Protein AF-A0A2C6AI35-F1 (afdb_monomer)

Sequence (601 aa):
MKILFNCTLAVALAAGVNALSHHHHHHHGRRDAGPGAVECKSCAKKSATATGTATATQGAPAEKTVYVMENSVNQTINATVAEKCIREGNCRVVGTSTSSKTTALDKNRKKEKCRKLKEKKKWEAEKAKEKERKEKERKNKELKQKTEEEERKKKEKEAAEEEEKKKKQAAEAAEKEKQAAKDQNGGEAQPGGEPNVQIDVTVGLPTADSPPDQPANRPEEQPQPQPQPQPQPSTPAEAPPPPPEEASPQQPQEEPKVHHEEHGTYHEEHHTHQQEETTKSETDASGAVKTTTTTTTSSSSSSFDIEWHIENLGVGSTDMNREFPSGQIQCSDLKKLAEYGARELMWLPQRWSSLLRVVGDLNGAKVKVDGTCDQCEPGCVCSYACPPGYAETQWPEAQGSGGESVGGLSCGQDGLLYTTNPRFRTLCRPSASDVSIESELETGVSTCRTAYPGTEAMVIPACAPPRGSVPLWVPSNTDYLSPGSKGKTSAQYYVNNAGISPDQGCVWESQRADLKMITGDRSPLNIGGNFEPENGITFLALIPNPKATVPLNFDVRFKINGVMDEVCFYKDGKLSNDKGCTVSVPQGSKASFVYLPAGKS

pLDDT: mean 72.57, std 26.9, range [22.62, 98.75]

Mean predicted aligned error: 21.25 Å

Nearest PDB structures (foldseek):
  6wac-assembly1_A  TM=1.924E-01  e=4.771E+00  Saccharomyces cerevisiae

Secondary structure (DSSP, 8-state):
------EEEEEEE---------------------------------------------------EEEEETTSTT-EEPHHHHHHHHHTTSEEEEEE-------HHHHHHHHHHHHHHHHHHHHHHHHHHHHHHHHHHHHHHHHHHHHHHHHHHHHHHHHHHHHHHHHHHHHHHHHHHHHHHHHT---------------------------------------PPPPPPPPPPPPPPPPPPPPP-PPPPPPPP------------------------------------------------SSHHHHHHHHHHHS----TTPPP-TTSSBTT-HHHHGGGT-B--TTSTT-SSEEEEEES-TTSSEEEEEEE-SSS-TTEEEE-B--TTEEE----SSEESSS----SEEEPTTSBEE-S-TT-SSSEEE-SS-EEEEE--SS-EEEEE--TTTT----EEEEEPTT-EEE----BTTS---TT--PPP-EEEEEPPTT--HHHHSSSS-SSTTTTTTSGGG-SEEEEEEEETTTTEEEEEEEE-TT--S--SEEEEEEETTEEEEEEEEETTEESSTT-EEEEEETT--EEEEEEETT--

Structure (mmCIF, N/CA/C/O backbone):
data_AF-A0A2C6AI35-F1
#
_entry.id   AF-A0A2C6AI35-F1
#
loop_
_atom_site.group_PDB
_atom_site.id
_atom_site.type_symbol
_atom_site.label_atom_id
_atom_site.label_alt_id
_atom_site.label_comp_id
_atom_site.label_asym_id
_atom_site.label_entity_id
_atom_site.label_seq_id
_atom_site.pdbx_PDB_ins_code
_atom_site.Cartn_x
_atom_site.Cartn_y
_atom_site.Cartn_z
_atom_site.occupancy
_atom_site.B_iso_or_equiv
_atom_site.auth_seq_id
_atom_site.auth_comp_id
_atom_site.auth_asym_id
_atom_site.auth_atom_id
_atom_site.pdbx_PDB_model_num
ATOM 1 N N . MET A 1 1 ? 50.813 -2.841 -32.892 1.00 32.62 1 MET A N 1
ATOM 2 C CA . MET A 1 1 ? 49.874 -1.696 -32.816 1.00 32.62 1 MET A CA 1
ATOM 3 C C . MET A 1 1 ? 49.718 -1.306 -31.351 1.00 32.62 1 MET A C 1
ATOM 5 O O . MET A 1 1 ? 49.677 -2.212 -30.530 1.00 32.62 1 MET A O 1
ATOM 9 N N . LYS A 1 2 ? 49.681 -0.011 -31.007 1.00 30.81 2 LYS A N 1
ATOM 10 C CA . LYS A 1 2 ? 49.323 0.443 -29.649 1.00 30.81 2 LYS A CA 1
ATOM 11 C C . LYS A 1 2 ? 47.817 0.704 -29.622 1.00 30.81 2 LYS A C 1
ATOM 13 O O . LYS A 1 2 ? 47.339 1.461 -30.460 1.00 30.81 2 LYS A O 1
ATOM 18 N N . ILE A 1 3 ? 47.091 0.073 -28.703 1.00 32.88 3 ILE A N 1
ATOM 19 C CA . ILE A 1 3 ? 45.651 0.301 -28.532 1.00 32.88 3 ILE A CA 1
ATOM 20 C C . ILE A 1 3 ? 45.485 1.559 -27.676 1.00 32.88 3 ILE A C 1
ATOM 22 O O . ILE A 1 3 ? 45.848 1.558 -26.501 1.00 32.88 3 ILE A O 1
ATOM 26 N N . LEU A 1 4 ? 44.989 2.638 -28.282 1.00 34.34 4 LEU A N 1
ATOM 27 C CA . LEU A 1 4 ? 44.680 3.890 -27.592 1.00 34.34 4 LEU A CA 1
ATOM 28 C C . LEU A 1 4 ? 43.268 3.807 -27.004 1.00 34.34 4 LEU A C 1
ATOM 30 O O . LEU A 1 4 ? 42.282 3.890 -27.734 1.00 34.34 4 LEU A O 1
ATOM 34 N N . PHE A 1 5 ? 43.176 3.651 -25.684 1.00 39.53 5 PHE A N 1
ATOM 35 C CA . PHE A 1 5 ? 41.927 3.847 -24.951 1.00 39.53 5 PHE A CA 1
ATOM 36 C C . PHE A 1 5 ? 41.732 5.344 -24.696 1.00 39.53 5 PHE A C 1
ATOM 38 O O . PHE A 1 5 ? 42.444 5.933 -23.887 1.00 39.53 5 PHE A O 1
ATOM 45 N N . ASN A 1 6 ? 40.770 5.958 -25.386 1.00 38.56 6 ASN A N 1
ATOM 46 C CA . ASN A 1 6 ? 40.399 7.354 -25.165 1.00 38.56 6 ASN A CA 1
ATOM 47 C C . ASN A 1 6 ? 39.525 7.470 -23.908 1.00 38.56 6 ASN A C 1
ATOM 49 O O . ASN A 1 6 ? 38.319 7.240 -23.977 1.00 38.56 6 ASN A O 1
ATOM 53 N N . CYS A 1 7 ? 40.116 7.846 -22.772 1.00 44.06 7 CYS A N 1
ATOM 54 C CA . CYS A 1 7 ? 39.362 8.128 -21.549 1.00 44.06 7 CYS A CA 1
ATOM 55 C C . CYS A 1 7 ? 38.963 9.610 -21.466 1.00 44.06 7 CYS A C 1
ATOM 57 O O . CYS A 1 7 ? 39.800 10.512 -21.589 1.00 44.06 7 CYS A O 1
ATOM 59 N N . THR A 1 8 ? 37.678 9.863 -21.225 1.00 45.31 8 THR A N 1
ATOM 60 C CA . THR A 1 8 ? 37.096 11.204 -21.114 1.00 45.31 8 THR A CA 1
ATOM 61 C C . THR A 1 8 ? 36.875 11.602 -19.653 1.00 45.31 8 THR A C 1
ATOM 63 O O . THR A 1 8 ? 36.420 10.807 -18.826 1.00 45.31 8 THR A O 1
ATOM 66 N N . LEU A 1 9 ? 37.258 12.838 -19.314 1.00 48.50 9 LEU A N 1
ATOM 67 C CA . LEU A 1 9 ? 37.278 13.353 -17.941 1.00 48.50 9 LEU A CA 1
ATOM 68 C C . LEU A 1 9 ? 36.439 14.626 -17.781 1.00 48.50 9 LEU A C 1
ATOM 70 O O . LEU A 1 9 ? 36.653 15.620 -18.483 1.00 48.50 9 LEU A O 1
ATOM 74 N N . ALA A 1 10 ? 35.552 14.614 -16.789 1.00 50.00 10 ALA A N 1
ATOM 75 C CA . ALA A 1 10 ? 34.838 15.778 -16.282 1.00 50.00 10 ALA A CA 1
ATOM 76 C C . ALA A 1 10 ? 35.537 16.333 -15.027 1.00 50.00 10 ALA A C 1
ATOM 78 O O . ALA A 1 10 ? 36.129 15.584 -14.241 1.00 50.00 10 ALA A O 1
ATOM 79 N N . VAL A 1 11 ? 35.471 17.654 -14.832 1.00 45.50 11 VAL A N 1
ATOM 80 C CA . VAL A 1 11 ? 36.140 18.348 -13.718 1.00 45.50 11 VAL A CA 1
ATOM 81 C C . VAL A 1 11 ? 35.135 19.114 -12.856 1.00 45.50 11 VAL A C 1
ATOM 83 O O . VAL A 1 11 ? 34.324 19.888 -13.374 1.00 45.50 11 VAL A O 1
ATOM 86 N N . ALA A 1 12 ? 35.220 18.921 -11.538 1.00 48.72 12 ALA A N 1
ATOM 87 C CA . ALA A 1 12 ? 34.327 19.513 -10.542 1.00 48.72 12 ALA A CA 1
ATOM 88 C C . ALA A 1 12 ? 35.080 20.043 -9.306 1.00 48.72 12 ALA A C 1
ATOM 90 O O . ALA A 1 12 ? 36.207 19.642 -9.011 1.00 48.72 12 ALA A O 1
ATOM 91 N N . LEU A 1 13 ? 34.426 20.937 -8.561 1.00 40.81 13 LEU A N 1
ATOM 92 C CA . LEU A 1 13 ? 34.900 21.541 -7.310 1.00 40.81 13 LEU A CA 1
ATOM 93 C C . LEU A 1 13 ? 33.859 21.291 -6.211 1.00 40.81 13 LEU A C 1
ATOM 95 O O . LEU A 1 13 ? 32.709 21.703 -6.350 1.00 40.81 13 LEU A O 1
ATOM 99 N N . ALA A 1 14 ? 34.245 20.607 -5.129 1.00 43.19 14 ALA A N 1
ATOM 100 C CA . ALA A 1 14 ? 33.308 20.108 -4.117 1.00 43.19 14 ALA A CA 1
ATOM 101 C C . ALA A 1 14 ? 33.763 20.373 -2.670 1.00 43.19 14 ALA A C 1
ATOM 103 O O . ALA A 1 14 ? 34.953 20.345 -2.356 1.00 43.19 14 ALA A O 1
ATOM 104 N N . ALA A 1 15 ? 32.790 20.560 -1.773 1.00 34.50 15 ALA A N 1
ATOM 105 C CA . ALA A 1 15 ? 32.974 20.622 -0.322 1.00 34.50 15 ALA A CA 1
ATOM 106 C C . ALA A 1 15 ? 32.086 19.551 0.336 1.00 34.50 15 ALA A C 1
ATOM 108 O O . ALA A 1 15 ? 30.874 19.551 0.134 1.00 34.50 15 ALA A O 1
ATOM 109 N N . GLY A 1 16 ? 32.693 18.610 1.064 1.00 30.06 16 GLY A N 1
ATOM 110 C CA . GLY A 1 16 ? 32.044 17.351 1.452 1.00 30.06 16 GLY A CA 1
ATOM 111 C C . GLY A 1 16 ? 31.453 17.308 2.865 1.00 30.06 16 GLY A C 1
ATOM 112 O O . GLY A 1 16 ? 31.967 17.934 3.791 1.00 30.06 16 GLY A O 1
ATOM 113 N N . VAL A 1 17 ? 30.410 16.487 3.021 1.00 28.89 17 VAL A N 1
ATOM 114 C CA . VAL A 1 17 ? 29.870 15.976 4.292 1.00 28.89 17 VAL A CA 1
ATOM 115 C C . VAL A 1 17 ? 29.438 14.524 4.047 1.00 28.89 17 VAL A C 1
ATOM 117 O O . VAL A 1 17 ? 28.834 14.248 3.014 1.00 28.89 17 VAL A O 1
ATOM 120 N N . ASN A 1 18 ? 29.731 13.607 4.973 1.00 30.09 18 ASN A N 1
ATOM 121 C CA . ASN A 1 18 ? 29.373 12.185 4.855 1.00 30.09 18 ASN A CA 1
ATOM 122 C C . ASN A 1 18 ? 28.139 11.842 5.710 1.00 30.09 18 ASN A C 1
ATOM 124 O O . ASN A 1 18 ? 27.931 12.443 6.764 1.00 30.09 18 ASN A O 1
ATOM 128 N N . ALA A 1 19 ? 27.378 10.826 5.295 1.00 27.88 19 ALA A N 1
ATOM 129 C CA . ALA A 1 19 ? 26.268 10.237 6.048 1.00 27.88 19 ALA A CA 1
ATOM 130 C C . ALA A 1 19 ? 26.438 8.708 6.167 1.00 27.88 19 ALA A C 1
ATOM 132 O O . ALA A 1 19 ? 27.162 8.101 5.379 1.00 27.88 19 ALA A O 1
ATOM 133 N N . LEU A 1 20 ? 25.786 8.097 7.161 1.00 27.50 20 LEU A N 1
ATOM 134 C CA . LEU A 1 20 ? 25.859 6.663 7.473 1.00 27.50 20 LEU A CA 1
ATOM 135 C C . LEU A 1 20 ? 24.471 6.019 7.314 1.00 27.50 20 LEU A C 1
ATOM 137 O O . LEU A 1 20 ? 23.474 6.648 7.666 1.00 27.50 20 LEU A O 1
ATOM 141 N N . SER A 1 21 ? 24.397 4.782 6.816 1.00 26.25 21 SER A N 1
ATOM 142 C CA . SER A 1 21 ? 23.133 4.037 6.707 1.00 26.25 21 SER A CA 1
ATOM 143 C C . SER A 1 21 ? 22.827 3.210 7.961 1.00 26.25 21 SER A C 1
ATOM 145 O O . SER A 1 21 ? 23.726 2.780 8.685 1.00 26.25 21 SER A O 1
ATOM 147 N N . HIS A 1 22 ? 21.539 2.951 8.193 1.00 26.92 22 HIS A N 1
ATOM 148 C CA . HIS A 1 22 ? 21.050 2.024 9.213 1.00 26.92 22 HIS A CA 1
ATOM 149 C C . HIS A 1 22 ? 20.098 0.999 8.575 1.00 26.92 22 HIS A C 1
ATOM 151 O O . HIS A 1 22 ? 19.290 1.352 7.719 1.00 26.92 22 HIS A O 1
ATOM 157 N N . HIS A 1 23 ? 20.193 -0.268 8.987 1.00 26.23 23 HIS A N 1
ATOM 158 C CA . HIS A 1 23 ? 19.230 -1.314 8.621 1.00 26.23 23 HIS A CA 1
ATOM 159 C C . HIS A 1 23 ? 17.981 -1.264 9.513 1.00 26.23 23 HIS A C 1
ATOM 161 O O . HIS A 1 23 ? 18.067 -0.936 10.698 1.00 26.23 23 HIS A O 1
ATOM 167 N N . HIS A 1 24 ? 16.849 -1.705 8.961 1.00 35.12 24 HIS A N 1
ATOM 168 C CA . HIS A 1 24 ? 15.646 -2.056 9.711 1.00 35.12 24 HIS A CA 1
ATOM 169 C C . HIS A 1 24 ? 15.367 -3.557 9.554 1.00 35.12 24 HIS A C 1
ATOM 171 O O . HIS A 1 24 ? 15.214 -4.043 8.437 1.00 35.12 24 HIS A O 1
ATOM 177 N N . HIS A 1 25 ? 15.289 -4.289 10.669 1.00 25.86 25 HIS A N 1
ATOM 178 C CA . HIS A 1 25 ? 14.727 -5.641 10.695 1.00 25.86 25 HIS A CA 1
ATOM 179 C C . HIS A 1 25 ? 13.240 -5.564 11.046 1.00 25.86 25 HIS A C 1
ATOM 181 O O . HIS A 1 25 ? 12.878 -4.993 12.075 1.00 25.86 25 HIS A O 1
ATOM 187 N N . HIS A 1 26 ? 12.396 -6.189 10.226 1.00 33.78 26 HIS A N 1
ATOM 188 C CA . HIS A 1 26 ? 11.008 -6.484 10.570 1.00 33.78 26 HIS A CA 1
ATOM 189 C C . HIS A 1 26 ? 10.933 -7.916 11.115 1.00 33.78 26 HIS A C 1
ATOM 191 O O . HIS A 1 26 ? 11.344 -8.864 10.447 1.00 33.78 26 HIS A O 1
ATOM 197 N N . HIS A 1 27 ? 10.436 -8.078 12.343 1.00 28.62 27 HIS A N 1
ATOM 198 C CA . HIS A 1 27 ? 10.204 -9.389 12.951 1.00 28.62 27 HIS A CA 1
ATOM 199 C C . HIS A 1 27 ? 8.737 -9.791 12.769 1.00 28.62 27 HIS A C 1
ATOM 201 O O . HIS A 1 27 ? 7.879 -9.380 13.548 1.00 28.62 27 HIS A O 1
ATOM 207 N N . HIS A 1 28 ? 8.449 -10.624 11.767 1.00 37.47 28 HIS A N 1
ATOM 208 C CA . HIS A 1 28 ? 7.120 -11.218 11.591 1.00 37.47 28 HIS A CA 1
ATOM 209 C C . HIS A 1 28 ? 6.897 -12.319 12.641 1.00 37.47 28 HIS A C 1
ATOM 211 O O . HIS A 1 28 ? 7.294 -13.468 12.448 1.00 37.47 28 HIS A O 1
ATOM 217 N N . GLY A 1 29 ? 6.307 -11.957 13.781 1.00 30.17 29 GLY A N 1
ATOM 218 C CA . GLY A 1 29 ? 6.103 -12.860 14.913 1.00 30.17 29 GLY A CA 1
ATOM 219 C C . GLY A 1 29 ? 4.655 -13.312 15.088 1.00 30.17 29 GLY A C 1
ATOM 220 O O . GLY A 1 29 ? 3.886 -12.634 15.766 1.00 30.17 29 GLY A O 1
ATOM 221 N N . ARG A 1 30 ? 4.313 -14.517 14.609 1.00 33.72 30 ARG A N 1
ATOM 222 C CA . ARG A 1 30 ? 3.312 -15.331 15.323 1.00 33.72 30 ARG A CA 1
ATOM 223 C C . ARG A 1 30 ? 3.963 -15.846 16.611 1.00 33.72 30 ARG A C 1
ATOM 225 O O . ARG A 1 30 ? 5.146 -16.179 16.605 1.00 33.72 30 ARG A O 1
ATOM 232 N N . ARG A 1 31 ? 3.218 -15.857 17.720 1.00 30.95 31 ARG A N 1
ATOM 233 C CA . ARG A 1 31 ? 3.712 -16.331 19.021 1.00 30.95 31 ARG A CA 1
ATOM 234 C C . ARG A 1 31 ? 3.239 -17.756 19.277 1.00 30.95 31 ARG A C 1
ATOM 236 O O . ARG A 1 31 ? 2.045 -17.956 19.454 1.00 30.95 31 ARG A O 1
ATOM 243 N N . ASP A 1 32 ? 4.191 -18.663 19.440 1.00 29.14 32 ASP A N 1
ATOM 244 C CA . ASP A 1 32 ? 4.028 -19.900 20.204 1.00 29.14 32 ASP A CA 1
ATOM 245 C C . ASP A 1 32 ? 4.962 -19.840 21.425 1.00 29.14 32 ASP A C 1
ATOM 247 O O . ASP A 1 32 ? 5.980 -19.141 21.404 1.00 29.14 32 ASP A O 1
ATOM 251 N N . ALA A 1 33 ? 4.589 -20.494 22.528 1.00 28.31 33 ALA A N 1
ATOM 252 C CA . ALA A 1 33 ? 5.200 -20.265 23.840 1.00 28.31 33 ALA A CA 1
ATOM 253 C C . ALA A 1 33 ? 6.100 -21.424 24.310 1.00 28.31 33 ALA A C 1
ATOM 255 O O . ALA A 1 33 ? 5.677 -22.576 24.346 1.00 28.31 33 ALA A O 1
ATOM 256 N N . GLY A 1 34 ? 7.318 -21.103 24.759 1.00 24.39 34 GLY A N 1
ATOM 257 C CA . GLY A 1 34 ? 8.257 -22.050 25.377 1.00 24.39 34 GLY A CA 1
ATOM 258 C C . GLY A 1 34 ? 9.521 -21.334 25.892 1.00 24.39 34 GLY A C 1
ATOM 259 O O . GLY A 1 34 ? 10.026 -20.464 25.183 1.00 24.39 34 GLY A O 1
ATOM 260 N N . PRO A 1 35 ? 10.023 -21.614 27.114 1.00 33.31 35 PRO A N 1
ATOM 261 C CA . PRO A 1 35 ? 11.057 -20.787 27.745 1.00 33.31 35 PRO A CA 1
ATOM 262 C C . PRO A 1 35 ? 12.488 -21.338 27.618 1.00 33.31 35 PRO A C 1
ATOM 264 O O . PRO A 1 35 ? 12.720 -22.543 27.651 1.00 33.31 35 PRO A O 1
ATOM 267 N N . GLY A 1 36 ? 13.469 -20.431 27.609 1.00 23.61 36 GLY A N 1
ATOM 268 C CA . GLY A 1 36 ? 14.891 -20.746 27.776 1.00 23.61 36 GLY A CA 1
ATOM 269 C C . GLY A 1 36 ? 15.712 -19.472 27.980 1.00 23.61 36 GLY A C 1
ATOM 270 O O . GLY A 1 36 ? 15.791 -18.644 27.078 1.00 23.61 36 GLY A O 1
ATOM 271 N N . ALA A 1 37 ? 16.294 -19.288 29.167 1.00 22.62 37 ALA A N 1
ATOM 272 C CA . ALA A 1 37 ? 17.037 -18.079 29.527 1.00 22.62 37 ALA A CA 1
ATOM 273 C C . ALA A 1 37 ? 18.538 -18.356 29.680 1.00 22.62 37 ALA A C 1
ATOM 275 O O . ALA A 1 37 ? 18.921 -19.302 30.364 1.00 22.62 37 ALA A O 1
ATOM 276 N N . VAL A 1 38 ? 19.380 -17.474 29.128 1.00 23.81 38 VAL A N 1
ATOM 277 C CA . VAL A 1 38 ? 20.786 -17.313 29.532 1.00 23.81 38 VAL A CA 1
ATOM 278 C C . VAL A 1 38 ? 21.123 -15.821 29.551 1.00 23.81 38 VAL A C 1
ATOM 280 O O . VAL A 1 38 ? 20.893 -15.106 28.579 1.00 23.81 38 VAL A O 1
ATOM 283 N N . GLU A 1 39 ? 21.677 -15.354 30.667 1.00 22.86 39 GLU A N 1
ATOM 284 C CA . GLU A 1 39 ? 22.219 -14.005 30.846 1.00 22.86 39 GLU A CA 1
ATOM 285 C C . GLU A 1 39 ? 23.748 -14.040 30.667 1.00 22.86 39 GLU A C 1
ATOM 287 O O . GLU A 1 39 ? 24.392 -14.970 31.151 1.00 22.86 39 GLU A O 1
ATOM 292 N N . CYS A 1 40 ? 24.365 -13.014 30.068 1.00 22.86 40 CYS A N 1
ATOM 293 C CA . CYS A 1 40 ? 25.772 -12.710 30.353 1.00 22.86 40 CYS A CA 1
ATOM 294 C C . CYS A 1 40 ? 26.093 -11.211 30.199 1.00 22.86 40 CYS A C 1
ATOM 296 O O . CYS A 1 40 ? 25.326 -10.453 29.605 1.00 22.86 40 CYS A O 1
ATOM 298 N N . LYS A 1 41 ? 27.200 -10.769 30.808 1.00 23.22 41 LYS A N 1
ATOM 299 C CA . LYS A 1 41 ? 27.417 -9.379 31.244 1.00 23.22 41 LYS A CA 1
ATOM 300 C C . LYS A 1 41 ? 28.654 -8.706 30.623 1.00 23.22 41 LYS A C 1
ATOM 302 O O . LYS A 1 41 ? 29.653 -9.352 30.336 1.00 23.22 41 LYS A O 1
ATOM 307 N N . SER A 1 42 ? 28.596 -7.367 30.607 1.00 25.56 42 SER A N 1
ATOM 308 C CA . SER A 1 42 ? 29.701 -6.401 30.812 1.00 25.56 42 SER A CA 1
ATOM 309 C C . SER A 1 42 ? 30.944 -6.401 29.903 1.00 25.56 42 SER A C 1
ATOM 311 O O . SER A 1 42 ? 31.729 -7.341 29.914 1.00 25.56 42 SER A O 1
ATOM 313 N N . CYS A 1 43 ? 31.221 -5.237 29.292 1.00 23.42 43 CYS A N 1
ATOM 314 C CA . CYS A 1 43 ? 32.413 -4.378 29.508 1.00 23.42 43 CYS A CA 1
ATOM 315 C C . CYS A 1 43 ? 32.631 -3.432 28.304 1.00 23.42 43 CYS A C 1
ATOM 317 O O . CYS A 1 43 ? 32.279 -3.779 27.188 1.00 23.42 43 CYS A O 1
ATOM 319 N N . ALA A 1 44 ? 33.299 -2.277 28.369 1.00 25.12 44 ALA A N 1
ATOM 320 C CA . ALA A 1 44 ? 33.559 -1.259 29.395 1.00 25.12 44 ALA A CA 1
ATOM 321 C C . ALA A 1 44 ? 34.552 -0.253 28.761 1.00 25.12 44 ALA A C 1
ATOM 323 O O . ALA A 1 44 ? 35.567 -0.676 28.225 1.00 25.12 44 ALA A O 1
ATOM 324 N N . LYS A 1 45 ? 34.262 1.056 28.838 1.00 26.22 45 LYS A N 1
ATOM 325 C CA . LYS A 1 45 ? 35.159 2.228 28.653 1.00 26.22 45 LYS A CA 1
ATOM 326 C C . LYS A 1 45 ? 36.440 2.092 27.791 1.00 26.22 45 LYS A C 1
ATOM 328 O O . LYS A 1 45 ? 37.397 1.431 28.180 1.00 26.22 45 LYS A O 1
ATOM 333 N N . LYS A 1 46 ? 36.614 3.046 26.868 1.00 24.70 46 LYS A N 1
ATOM 334 C CA . LYS A 1 46 ? 37.868 3.826 26.801 1.00 24.70 46 LYS A CA 1
ATOM 335 C C . LYS A 1 46 ? 37.577 5.294 26.487 1.00 24.70 46 LYS A C 1
ATOM 337 O O . LYS A 1 46 ? 36.701 5.599 25.688 1.00 24.70 46 LYS A O 1
ATOM 342 N N . SER A 1 47 ? 38.294 6.181 27.169 1.00 25.08 47 SER A N 1
ATOM 343 C CA . SER A 1 47 ? 38.302 7.630 26.952 1.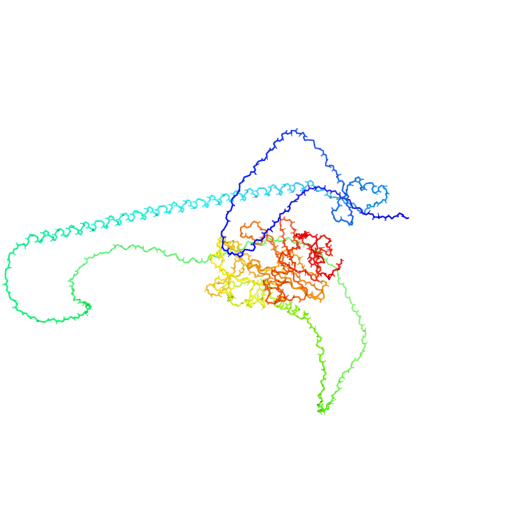00 25.08 47 SER A CA 1
ATOM 344 C C . SER A 1 47 ? 39.741 8.048 26.669 1.00 25.08 47 SER A C 1
ATOM 346 O O . SER A 1 47 ? 40.661 7.456 27.236 1.00 25.08 47 SER A O 1
ATOM 348 N N . ALA A 1 48 ? 39.933 9.050 25.816 1.00 25.61 48 ALA A N 1
ATOM 349 C CA . ALA A 1 48 ? 41.230 9.658 25.556 1.00 25.61 48 ALA A CA 1
ATOM 350 C C . ALA A 1 48 ? 41.044 11.165 25.341 1.00 25.61 48 ALA A C 1
ATOM 352 O O . ALA A 1 48 ? 40.552 11.602 24.302 1.00 25.61 48 ALA A O 1
ATOM 353 N N . THR A 1 49 ? 41.418 11.958 26.343 1.00 24.97 49 THR A N 1
ATOM 354 C CA . THR A 1 49 ? 41.455 13.421 26.247 1.00 24.97 49 THR A CA 1
ATOM 355 C C . THR A 1 49 ? 42.772 13.847 25.605 1.00 24.97 49 THR A C 1
ATOM 357 O O . THR A 1 49 ? 43.830 13.422 26.061 1.00 24.97 49 THR A O 1
ATOM 360 N N . ALA A 1 50 ? 42.723 14.725 24.603 1.00 26.61 50 ALA A N 1
ATOM 361 C CA . ALA A 1 50 ? 43.906 15.373 24.042 1.00 26.61 50 ALA A CA 1
ATOM 362 C C . ALA A 1 50 ? 43.665 16.885 23.926 1.00 26.61 50 ALA A C 1
ATOM 364 O O . ALA A 1 50 ? 42.925 17.351 23.062 1.00 26.61 50 ALA A O 1
ATOM 365 N N . THR A 1 51 ? 44.272 17.656 24.827 1.00 28.66 51 THR A N 1
ATOM 366 C CA . THR A 1 51 ? 44.293 19.124 24.775 1.00 28.66 51 THR A CA 1
ATOM 367 C C . THR A 1 51 ? 45.406 19.600 23.846 1.00 28.66 51 THR A C 1
ATOM 369 O O . THR A 1 51 ? 46.566 19.264 24.070 1.00 28.66 51 THR A O 1
ATOM 372 N N . GLY A 1 52 ? 45.073 20.423 22.852 1.00 26.62 52 GLY A N 1
ATOM 373 C CA . GLY A 1 52 ? 46.048 21.044 21.954 1.00 26.62 52 GLY A CA 1
ATOM 374 C C . GLY A 1 52 ? 45.540 22.383 21.430 1.00 26.62 52 GLY A C 1
ATOM 375 O O . GLY A 1 52 ? 44.643 22.426 20.592 1.00 26.62 52 GLY A O 1
ATOM 376 N N . THR A 1 53 ? 46.095 23.480 21.942 1.00 29.50 53 THR A N 1
ATOM 377 C CA . THR A 1 53 ? 45.749 24.842 21.516 1.00 29.50 53 THR A CA 1
ATOM 378 C C . THR A 1 53 ? 46.462 25.167 20.203 1.00 29.50 53 THR A C 1
ATOM 380 O O . THR A 1 53 ? 47.688 25.123 20.154 1.00 29.50 53 THR A O 1
ATOM 383 N N . ALA A 1 54 ? 45.721 25.521 19.151 1.00 27.50 54 ALA A N 1
ATOM 384 C CA . ALA A 1 54 ? 46.285 25.924 17.862 1.00 27.50 54 ALA A CA 1
ATOM 385 C C . ALA A 1 54 ? 45.619 27.209 17.345 1.00 27.50 54 ALA A C 1
ATOM 387 O O . ALA A 1 54 ? 44.397 27.355 17.387 1.00 27.50 54 ALA A O 1
ATOM 388 N N . THR A 1 55 ? 46.438 28.154 16.882 1.00 27.05 55 THR A N 1
ATOM 389 C CA . THR A 1 55 ? 46.020 29.513 16.508 1.00 27.05 55 THR A CA 1
ATOM 390 C C . THR A 1 55 ? 45.222 29.535 15.202 1.00 27.05 55 THR A C 1
ATOM 392 O O . THR A 1 55 ? 45.604 28.911 14.214 1.00 27.05 55 THR A O 1
ATOM 395 N N . ALA A 1 56 ? 44.125 30.295 15.171 1.00 31.67 56 ALA A N 1
ATOM 396 C CA . ALA A 1 56 ? 43.256 30.400 14.001 1.00 31.67 56 ALA A CA 1
ATOM 397 C C . ALA A 1 56 ? 43.775 31.423 12.970 1.00 31.67 56 ALA A C 1
ATOM 399 O O . ALA A 1 56 ? 43.437 32.605 13.032 1.00 31.67 56 ALA A O 1
ATOM 400 N N . THR A 1 57 ? 44.537 30.960 11.979 1.00 26.31 57 THR A N 1
ATOM 401 C CA . THR A 1 57 ? 44.864 31.749 10.778 1.00 26.31 57 THR A CA 1
ATOM 402 C C . THR A 1 57 ? 43.790 31.535 9.710 1.00 26.31 57 THR A C 1
ATOM 404 O O . THR A 1 57 ? 43.593 30.412 9.247 1.00 26.31 57 THR A O 1
ATOM 407 N N . GLN A 1 58 ? 43.096 32.597 9.284 1.00 35.19 58 GLN A N 1
ATOM 408 C CA . GLN A 1 58 ? 42.121 32.514 8.187 1.00 35.19 58 GLN A CA 1
ATOM 409 C C . GLN A 1 58 ? 42.826 32.436 6.825 1.00 35.19 58 GLN A C 1
ATOM 411 O O . GLN A 1 58 ? 42.988 33.437 6.132 1.00 35.19 58 GLN A O 1
ATOM 416 N N . GLY A 1 59 ? 43.224 31.228 6.426 1.00 29.08 59 GLY A N 1
ATOM 417 C CA . GLY A 1 59 ? 43.532 30.945 5.026 1.00 29.08 59 GLY A CA 1
ATOM 418 C C . GLY A 1 59 ? 42.270 31.046 4.163 1.00 29.08 59 GLY A C 1
ATOM 419 O O . GLY A 1 59 ? 41.198 30.583 4.564 1.00 29.08 59 GLY A O 1
ATOM 420 N N . ALA A 1 60 ? 42.388 31.628 2.968 1.00 34.41 60 ALA A N 1
ATOM 421 C CA . ALA A 1 60 ? 41.340 31.520 1.956 1.00 34.41 60 ALA A CA 1
ATOM 422 C C . ALA A 1 60 ? 41.107 30.031 1.608 1.00 34.41 60 ALA A C 1
ATOM 424 O O . ALA A 1 60 ? 42.068 29.257 1.603 1.00 34.41 60 ALA A O 1
ATOM 425 N N . PRO A 1 61 ? 39.862 29.598 1.332 1.00 36.09 61 PRO A N 1
ATOM 426 C CA . PRO A 1 61 ? 39.584 28.196 1.041 1.00 36.09 61 PRO A CA 1
ATOM 427 C C . PRO A 1 61 ? 40.288 27.777 -0.253 1.00 36.09 61 PRO A C 1
ATOM 429 O O . PRO A 1 61 ? 39.968 28.285 -1.325 1.00 36.09 61 PRO A O 1
ATOM 432 N N . ALA A 1 62 ? 41.239 26.847 -0.145 1.00 40.00 62 ALA A N 1
ATOM 433 C CA . ALA A 1 62 ? 41.944 26.297 -1.295 1.00 40.00 62 ALA A CA 1
ATOM 434 C C . ALA A 1 62 ? 40.960 25.553 -2.212 1.00 40.00 62 ALA A C 1
ATOM 436 O O . ALA A 1 62 ? 40.279 24.615 -1.788 1.00 40.00 62 ALA A O 1
ATOM 437 N N . GLU A 1 63 ? 40.877 25.980 -3.470 1.00 48.81 63 GLU A N 1
ATOM 438 C CA . GLU A 1 63 ? 39.965 25.404 -4.456 1.00 48.81 63 GLU A CA 1
ATOM 439 C C . GLU A 1 63 ? 40.530 24.065 -4.948 1.00 48.81 63 GLU A C 1
ATOM 441 O O . GLU A 1 63 ? 41.537 24.013 -5.650 1.00 48.81 63 GLU A O 1
ATOM 446 N N . LYS A 1 64 ? 39.911 22.960 -4.513 1.00 54.97 64 LYS A N 1
ATOM 447 C CA . LYS A 1 64 ? 40.398 21.601 -4.771 1.00 54.97 64 LYS A CA 1
ATOM 448 C C . LYS A 1 64 ? 39.715 20.979 -5.988 1.00 54.97 64 LYS A C 1
ATOM 450 O O . LYS A 1 64 ? 38.618 20.434 -5.872 1.00 54.97 64 LYS A O 1
ATOM 455 N N . THR A 1 65 ? 40.401 21.012 -7.124 1.00 61.16 65 THR A N 1
ATOM 456 C CA . THR A 1 65 ? 40.018 20.316 -8.359 1.00 61.16 65 THR A CA 1
ATOM 457 C C . THR A 1 65 ? 39.813 18.815 -8.120 1.00 61.16 65 THR A C 1
ATOM 459 O O . THR A 1 65 ? 40.668 18.149 -7.531 1.00 61.16 65 THR A O 1
ATOM 462 N N . VAL A 1 66 ? 38.691 18.273 -8.597 1.00 70.31 66 VAL A N 1
ATOM 463 C CA . VAL A 1 66 ? 38.376 16.838 -8.604 1.00 70.31 66 VAL A CA 1
ATOM 464 C C . VAL A 1 66 ? 38.131 16.393 -10.044 1.00 70.31 66 VAL A C 1
ATOM 466 O O . VAL A 1 66 ? 37.399 17.051 -10.782 1.00 70.31 66 VAL A O 1
ATOM 469 N N . TYR A 1 67 ? 38.733 15.267 -10.426 1.00 69.81 67 TYR A N 1
ATOM 470 C CA . TYR A 1 67 ? 38.594 14.652 -11.746 1.00 69.81 67 TYR A CA 1
ATOM 471 C C . TYR A 1 67 ? 37.714 13.400 -11.641 1.00 69.81 67 TYR A C 1
ATOM 473 O O . TYR A 1 67 ? 37.883 12.601 -10.717 1.00 69.81 67 TYR A O 1
ATOM 481 N N . VAL A 1 68 ? 36.788 13.227 -12.583 1.00 71.56 68 VAL A N 1
ATOM 482 C CA . VAL A 1 68 ? 35.824 12.113 -12.652 1.00 71.56 68 VAL A CA 1
ATOM 483 C C . VAL A 1 68 ? 35.800 11.590 -14.089 1.00 71.56 68 VAL A C 1
ATOM 485 O O . VAL A 1 68 ? 35.888 12.395 -15.016 1.00 71.56 68 VAL A O 1
ATOM 488 N N . MET A 1 69 ? 35.697 10.275 -14.302 1.00 66.38 69 MET A N 1
ATOM 489 C CA . MET A 1 69 ? 35.499 9.740 -15.658 1.00 66.38 69 MET A CA 1
ATOM 490 C C . MET A 1 69 ? 34.039 9.863 -16.082 1.00 66.38 69 MET A C 1
ATOM 492 O O . MET A 1 69 ? 33.134 9.573 -15.306 1.00 66.38 69 MET A O 1
ATOM 496 N N . GLU A 1 70 ? 33.822 10.253 -17.335 1.00 52.72 70 GLU A N 1
ATOM 497 C CA . GLU A 1 70 ? 32.486 10.386 -17.933 1.00 52.72 70 GLU A CA 1
ATOM 498 C C . GLU A 1 70 ? 31.722 9.048 -17.934 1.00 52.72 70 GLU A C 1
ATOM 500 O O . GLU A 1 70 ? 30.523 9.008 -17.673 1.00 52.72 70 GLU A O 1
ATOM 505 N N . ASN A 1 71 ? 32.450 7.941 -18.124 1.00 51.50 71 ASN A N 1
ATOM 506 C CA . ASN A 1 71 ? 31.895 6.596 -18.291 1.00 51.50 71 ASN A CA 1
ATOM 507 C C . ASN A 1 71 ? 31.854 5.758 -16.992 1.00 51.50 71 ASN A C 1
ATOM 509 O O . ASN A 1 71 ? 31.620 4.552 -17.060 1.00 51.50 71 ASN A O 1
ATOM 513 N N . SER A 1 72 ? 32.106 6.340 -15.810 1.00 49.19 72 SER A N 1
ATOM 514 C CA . SER A 1 72 ? 31.939 5.632 -14.527 1.00 49.19 72 SER A CA 1
ATOM 515 C C . SER A 1 72 ? 31.417 6.544 -13.411 1.00 49.19 72 SER A C 1
ATOM 517 O O . SER A 1 72 ? 32.150 7.291 -12.757 1.00 49.19 72 SER A O 1
ATOM 519 N N . VAL A 1 73 ? 30.104 6.457 -13.174 1.00 39.38 73 VAL A N 1
ATOM 520 C CA . VAL A 1 73 ? 29.372 7.302 -12.220 1.00 39.38 73 VAL A CA 1
ATOM 521 C C . VAL A 1 73 ? 30.023 7.265 -10.829 1.00 39.38 73 VAL A C 1
ATOM 523 O O . VAL A 1 73 ? 30.267 6.204 -10.259 1.00 39.38 73 VAL A O 1
ATOM 526 N N . ASN A 1 74 ? 30.294 8.451 -10.274 1.00 51.47 74 ASN A N 1
ATOM 527 C CA . ASN A 1 74 ? 30.907 8.692 -8.958 1.00 51.47 74 ASN A CA 1
ATOM 528 C C . ASN A 1 74 ? 32.343 8.171 -8.714 1.00 51.47 74 ASN A C 1
ATOM 530 O O . ASN A 1 74 ? 32.849 8.350 -7.601 1.00 51.47 74 ASN A O 1
ATOM 534 N N . GLN A 1 75 ? 33.065 7.618 -9.699 1.00 57.59 75 GLN A N 1
ATOM 535 C CA . GLN A 1 75 ? 34.465 7.232 -9.470 1.00 57.59 75 GLN A CA 1
ATOM 536 C C . GLN A 1 75 ? 35.425 8.427 -9.639 1.00 57.59 75 GLN A C 1
ATOM 538 O O . GLN A 1 75 ? 35.797 8.819 -10.745 1.00 57.59 75 GLN A O 1
ATOM 543 N N . THR A 1 76 ? 35.844 9.014 -8.513 1.00 66.19 76 THR A N 1
ATOM 544 C CA . THR A 1 76 ? 36.846 10.098 -8.497 1.00 66.19 76 THR A CA 1
ATOM 545 C C . THR A 1 76 ? 38.266 9.564 -8.709 1.00 66.19 76 THR A C 1
ATOM 547 O O . THR A 1 76 ? 38.664 8.561 -8.115 1.00 66.19 76 THR A O 1
ATOM 550 N N . ILE A 1 77 ? 39.053 10.256 -9.537 1.00 69.88 77 ILE A N 1
ATOM 551 C CA . ILE A 1 77 ? 40.454 9.927 -9.828 1.00 69.88 77 ILE A CA 1
ATOM 552 C C . ILE A 1 77 ? 41.394 10.865 -9.060 1.00 69.88 77 ILE A C 1
ATOM 554 O O . ILE A 1 77 ? 41.131 12.056 -8.883 1.00 69.88 77 ILE A O 1
ATOM 558 N N . ASN A 1 78 ? 42.528 10.320 -8.611 1.00 81.06 78 ASN A N 1
ATOM 559 C CA . ASN A 1 78 ? 43.611 11.089 -8.006 1.00 81.06 78 ASN A CA 1
ATOM 560 C C . ASN A 1 78 ? 44.143 12.151 -8.993 1.00 81.06 78 ASN A C 1
ATOM 562 O O . ASN A 1 78 ? 44.546 11.811 -10.106 1.00 81.06 78 ASN A O 1
ATOM 566 N N . ALA A 1 79 ? 44.185 13.419 -8.572 1.00 74.88 79 ALA A N 1
ATOM 567 C CA . ALA A 1 79 ? 44.562 14.550 -9.424 1.00 74.88 79 ALA A CA 1
ATOM 568 C C . ALA A 1 79 ? 45.894 14.342 -10.168 1.00 74.88 79 ALA A C 1
ATOM 570 O O . ALA A 1 79 ? 45.942 14.505 -11.383 1.00 74.88 79 ALA A O 1
ATOM 571 N N . THR A 1 80 ? 46.936 13.852 -9.492 1.00 77.06 80 THR A N 1
ATOM 572 C CA . THR A 1 80 ? 48.253 13.598 -10.102 1.00 77.06 80 THR A CA 1
ATOM 573 C C . THR A 1 80 ? 48.203 12.525 -11.199 1.00 77.06 80 THR A C 1
ATOM 575 O O . THR A 1 80 ? 48.979 12.581 -12.152 1.00 77.06 80 THR A O 1
ATOM 578 N N . VAL A 1 81 ? 47.277 11.563 -11.109 1.00 75.44 81 VAL A N 1
ATOM 579 C CA . VAL A 1 81 ? 47.056 10.538 -12.146 1.00 75.44 81 VAL A CA 1
ATOM 580 C C . VAL A 1 81 ? 46.312 11.131 -13.346 1.00 75.44 81 VAL A C 1
ATOM 582 O O . VAL A 1 81 ? 46.724 10.909 -14.485 1.00 75.44 81 VAL A O 1
ATOM 585 N N . ALA A 1 82 ? 45.271 11.937 -13.111 1.00 76.44 82 ALA A N 1
ATOM 586 C CA . ALA A 1 82 ? 44.531 12.620 -14.175 1.00 76.44 82 ALA A CA 1
ATOM 587 C C . ALA A 1 82 ? 45.415 13.632 -14.933 1.00 76.44 82 ALA A C 1
ATOM 589 O O . ALA A 1 82 ? 45.500 13.592 -16.160 1.00 76.44 82 ALA A O 1
ATOM 590 N N . GLU A 1 83 ? 46.150 14.478 -14.208 1.00 78.00 83 GLU A N 1
ATOM 591 C CA . GLU A 1 83 ? 47.113 15.446 -14.751 1.00 78.00 83 GLU A CA 1
ATOM 592 C C . GLU A 1 83 ? 48.258 14.782 -15.526 1.00 78.00 83 GLU A C 1
ATOM 594 O O . GLU A 1 83 ? 48.792 15.374 -16.466 1.00 78.00 83 GLU A O 1
ATOM 599 N N . LYS A 1 84 ? 48.657 13.561 -15.149 1.00 79.81 84 LYS A N 1
ATOM 600 C CA . LYS A 1 84 ? 49.612 12.767 -15.928 1.00 79.81 84 LYS A CA 1
ATOM 601 C C . LYS A 1 84 ? 48.966 12.245 -17.215 1.00 79.81 84 LYS A C 1
ATOM 603 O O . LYS A 1 84 ? 49.523 12.459 -18.286 1.00 79.81 84 LYS A O 1
ATOM 608 N N . CYS A 1 85 ? 47.779 11.640 -17.131 1.00 73.94 85 CYS A N 1
ATOM 609 C CA . CYS A 1 85 ? 47.080 11.083 -18.292 1.00 73.94 85 CYS A CA 1
ATOM 610 C C . CYS A 1 85 ? 46.778 12.138 -19.373 1.00 73.94 85 CYS A C 1
ATOM 612 O O . CYS A 1 85 ? 46.986 11.886 -20.559 1.00 73.94 85 CYS A O 1
ATOM 614 N N . ILE A 1 86 ? 46.349 13.339 -18.963 1.00 79.38 86 ILE A N 1
ATOM 615 C CA . ILE A 1 86 ? 46.098 14.477 -19.864 1.00 79.38 86 ILE A CA 1
ATOM 616 C C . ILE A 1 86 ? 47.403 14.946 -20.530 1.00 79.38 86 ILE A C 1
ATOM 618 O O . ILE A 1 86 ? 47.447 15.148 -21.740 1.00 79.38 86 ILE A O 1
ATOM 622 N N . ARG A 1 87 ? 48.491 15.075 -19.758 1.00 81.50 87 ARG A N 1
ATOM 623 C CA . ARG A 1 87 ? 49.812 15.519 -20.244 1.00 81.50 87 ARG A CA 1
ATOM 624 C C . ARG A 1 87 ? 50.466 14.532 -21.213 1.00 81.50 87 ARG A C 1
ATOM 626 O O . ARG A 1 87 ? 51.183 14.950 -22.113 1.00 81.50 87 ARG A O 1
ATOM 633 N N . GLU A 1 88 ? 50.223 13.239 -21.027 1.00 80.56 88 GLU A N 1
ATOM 634 C CA . GLU A 1 88 ? 50.700 12.169 -21.912 1.00 80.56 88 GLU A CA 1
ATOM 635 C C . GLU A 1 88 ? 49.773 11.934 -23.123 1.00 80.56 88 GLU A C 1
ATOM 637 O O . GLU A 1 88 ? 50.039 11.045 -23.927 1.00 80.56 88 GLU A O 1
ATOM 642 N N . GLY A 1 89 ? 48.698 12.722 -23.272 1.00 73.25 89 GLY A N 1
ATOM 643 C CA . GLY A 1 89 ? 47.758 12.646 -24.398 1.00 73.25 89 GLY A CA 1
ATOM 644 C C . GLY A 1 89 ? 46.779 11.467 -24.351 1.00 73.25 89 GLY A C 1
ATOM 645 O O . GLY A 1 89 ? 46.034 11.264 -25.305 1.00 73.25 89 GLY A O 1
ATOM 646 N N . ASN A 1 90 ? 46.758 10.703 -23.255 1.00 75.88 90 ASN A N 1
ATOM 647 C CA . ASN A 1 90 ? 45.938 9.495 -23.095 1.00 75.88 90 ASN A CA 1
ATOM 648 C C . ASN A 1 90 ? 44.523 9.785 -22.546 1.00 75.88 90 ASN A C 1
ATOM 650 O O . ASN A 1 90 ? 43.647 8.925 -22.610 1.00 75.88 90 ASN A O 1
ATOM 654 N N . CYS A 1 91 ? 44.286 10.986 -22.007 1.00 73.06 91 CYS A N 1
ATOM 655 C CA . CYS A 1 91 ? 42.974 11.436 -21.535 1.00 73.06 91 CYS A CA 1
ATOM 656 C C . CYS A 1 91 ? 42.627 12.820 -22.098 1.00 73.06 91 CYS A C 1
ATOM 658 O O . CYS A 1 91 ? 43.500 13.685 -22.198 1.00 73.06 91 CYS A O 1
ATOM 660 N N . ARG A 1 92 ? 41.340 13.077 -22.369 1.00 71.31 92 ARG A N 1
ATOM 661 C CA . ARG A 1 92 ? 40.835 14.400 -22.781 1.00 71.31 92 ARG A CA 1
ATOM 662 C C . ARG A 1 92 ? 39.814 14.942 -21.778 1.00 71.31 92 ARG A C 1
ATOM 664 O O . ARG A 1 92 ? 38.921 14.220 -21.341 1.00 71.31 92 ARG A O 1
ATOM 671 N N . VAL A 1 93 ? 39.922 16.231 -21.452 1.00 71.69 93 VAL A N 1
ATOM 672 C CA . VAL A 1 93 ? 38.885 16.956 -20.698 1.00 71.69 93 VAL A CA 1
ATOM 673 C C . VAL A 1 93 ? 37.698 17.224 -21.623 1.00 71.69 93 VAL A C 1
ATOM 675 O O . VAL A 1 93 ? 37.875 17.830 -22.681 1.00 71.69 93 VAL A O 1
ATOM 678 N N . VAL A 1 94 ? 36.508 16.770 -21.227 1.00 63.03 94 VAL A N 1
ATOM 679 C CA . VAL A 1 94 ? 35.255 16.933 -21.994 1.00 63.03 94 VAL A CA 1
ATOM 680 C C . VAL A 1 94 ? 34.354 18.041 -21.454 1.00 63.03 94 VAL A C 1
ATOM 682 O O . VAL A 1 94 ? 33.601 18.638 -22.216 1.00 63.03 94 VAL A O 1
ATOM 685 N N . GLY A 1 95 ? 34.479 18.385 -20.170 1.00 54.47 95 GLY A N 1
ATOM 686 C CA . GLY A 1 95 ? 33.716 19.469 -19.557 1.00 54.47 95 GLY A CA 1
ATOM 687 C C . GLY A 1 95 ? 34.324 19.962 -18.247 1.00 54.47 95 GLY A C 1
ATOM 688 O O . GLY A 1 95 ? 34.934 19.200 -17.490 1.00 54.47 95 GLY A O 1
ATOM 689 N N . THR A 1 96 ? 34.140 21.251 -17.970 1.00 55.91 96 THR A N 1
ATOM 690 C CA . THR A 1 96 ? 34.511 21.899 -16.708 1.00 55.91 96 THR A CA 1
ATOM 691 C C . THR A 1 96 ? 33.263 22.456 -16.031 1.00 55.91 96 THR A C 1
ATOM 693 O O . THR A 1 96 ? 32.406 23.054 -16.677 1.00 55.91 96 THR A O 1
ATOM 696 N N . SER A 1 97 ? 33.152 22.259 -14.716 1.00 49.22 97 SER A N 1
ATOM 697 C CA . SER A 1 97 ? 32.024 22.748 -13.921 1.00 49.22 97 SER A CA 1
ATOM 698 C C . SER A 1 97 ? 32.511 23.561 -12.720 1.00 49.22 97 SER A C 1
ATOM 700 O O . SER A 1 97 ? 33.253 23.076 -11.863 1.00 49.22 97 SER A O 1
ATOM 702 N N . THR A 1 98 ? 32.104 24.828 -12.653 1.00 48.22 98 THR A N 1
ATOM 703 C CA . THR A 1 98 ? 32.375 25.727 -11.525 1.00 48.22 98 THR A CA 1
ATOM 704 C C . THR A 1 98 ? 31.108 25.906 -10.700 1.00 48.22 98 THR A C 1
ATOM 706 O O . THR A 1 98 ? 30.133 26.510 -11.139 1.00 48.22 98 THR A O 1
ATOM 709 N N . SER A 1 99 ? 31.110 25.394 -9.467 1.00 45.00 99 SER A N 1
ATOM 710 C CA . SER A 1 99 ? 29.982 25.556 -8.549 1.00 45.00 99 SER A CA 1
ATOM 711 C C . SER A 1 99 ? 29.827 27.029 -8.142 1.00 45.00 99 SER A C 1
ATOM 713 O O . SER A 1 99 ? 30.662 27.567 -7.405 1.00 45.00 99 SER A O 1
ATOM 715 N N . SER A 1 100 ? 28.763 27.685 -8.611 1.00 39.19 100 SER A N 1
ATOM 716 C CA . SER A 1 100 ? 28.505 29.113 -8.392 1.00 39.19 100 SER A CA 1
ATOM 717 C C . SER A 1 100 ? 28.517 29.489 -6.906 1.00 39.19 100 SER A C 1
ATOM 719 O O . SER A 1 100 ? 27.703 29.016 -6.108 1.00 39.19 100 SER A O 1
ATOM 721 N N . LYS A 1 101 ? 29.452 30.365 -6.515 1.00 38.66 101 LYS A N 1
ATOM 722 C CA . LYS A 1 101 ? 29.666 30.761 -5.115 1.00 38.66 101 LYS A CA 1
ATOM 723 C C . LYS A 1 101 ? 28.426 31.467 -4.554 1.00 38.66 101 LYS A C 1
ATOM 725 O O . LYS A 1 101 ? 28.131 32.600 -4.916 1.00 38.66 101 LYS A O 1
ATOM 730 N N . THR A 1 102 ? 27.737 30.814 -3.612 1.00 43.09 102 THR A N 1
ATOM 731 C CA . THR A 1 102 ? 26.587 31.384 -2.885 1.00 43.09 102 THR A CA 1
ATOM 732 C C . THR A 1 102 ? 26.938 32.753 -2.289 1.00 43.09 102 THR A C 1
ATOM 734 O O . THR A 1 102 ? 27.929 32.875 -1.557 1.00 43.09 102 THR A O 1
ATOM 737 N N . THR A 1 103 ? 26.115 33.764 -2.585 1.00 48.47 103 THR A N 1
ATOM 738 C CA . THR A 1 103 ? 26.390 35.176 -2.275 1.00 48.47 103 THR A CA 1
ATOM 739 C C . THR A 1 103 ? 26.490 35.455 -0.769 1.00 48.47 103 THR A C 1
ATOM 741 O O . THR A 1 103 ? 26.020 34.681 0.072 1.00 48.47 103 THR A O 1
ATOM 744 N N . ALA A 1 104 ? 27.083 36.595 -0.396 1.00 51.97 104 ALA A N 1
ATOM 745 C CA . ALA A 1 104 ? 27.071 37.061 0.995 1.00 51.97 104 ALA A CA 1
ATOM 746 C C . ALA A 1 104 ? 25.637 37.304 1.513 1.00 51.97 104 ALA A C 1
ATOM 748 O O . ALA A 1 104 ? 25.339 36.997 2.669 1.00 51.97 104 ALA A O 1
ATOM 749 N N . LEU A 1 105 ? 24.739 37.769 0.635 1.00 47.03 105 LEU A N 1
ATOM 750 C CA . LEU A 1 105 ? 23.323 37.981 0.928 1.00 47.03 105 LEU A CA 1
ATOM 751 C C . LEU A 1 105 ? 22.637 36.657 1.304 1.00 47.03 105 LEU A C 1
ATOM 753 O O . LEU A 1 105 ? 22.016 36.551 2.361 1.00 47.03 105 LEU A O 1
ATOM 757 N N . ASP A 1 106 ? 22.844 35.604 0.508 1.00 53.41 106 ASP A N 1
ATOM 758 C CA . ASP A 1 106 ? 22.299 34.269 0.774 1.00 53.41 106 ASP A CA 1
ATOM 759 C C . ASP A 1 106 ? 22.918 33.603 2.004 1.00 53.41 106 ASP A C 1
ATOM 761 O O . ASP A 1 106 ? 22.226 32.887 2.729 1.00 53.41 106 ASP A O 1
ATOM 765 N N . LYS A 1 107 ? 24.202 33.850 2.295 1.00 55.81 107 LYS A N 1
ATOM 766 C CA . LYS A 1 107 ? 24.836 33.387 3.541 1.00 55.81 107 LYS A CA 1
ATOM 767 C C . LYS A 1 107 ? 24.183 34.028 4.768 1.00 55.81 107 LYS A C 1
ATOM 769 O O . LYS A 1 107 ? 23.932 33.325 5.747 1.00 55.81 107 LYS A O 1
ATOM 774 N N . ASN A 1 108 ? 23.845 35.316 4.713 1.00 68.81 108 ASN A N 1
ATOM 775 C CA . ASN A 1 108 ? 23.141 36.001 5.800 1.00 68.81 108 ASN A CA 1
ATOM 776 C C . ASN A 1 108 ? 21.675 35.539 5.910 1.00 68.81 108 ASN A C 1
ATOM 778 O O . ASN A 1 108 ? 21.23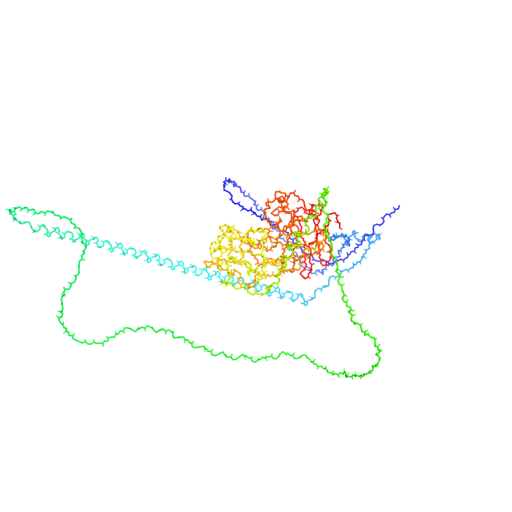6 35.168 6.996 1.00 68.81 108 ASN A O 1
ATOM 782 N N . ARG A 1 109 ? 20.964 35.406 4.785 1.00 66.75 109 ARG A N 1
ATOM 783 C CA . ARG A 1 109 ? 19.606 34.835 4.693 1.00 66.75 109 ARG A CA 1
ATOM 784 C C . ARG A 1 109 ? 19.529 33.401 5.244 1.00 66.75 109 ARG A C 1
ATOM 786 O O . ARG A 1 109 ? 18.591 33.068 5.969 1.00 66.75 109 ARG A O 1
ATOM 793 N N . LYS A 1 110 ? 20.535 32.557 4.972 1.00 66.50 110 LYS A N 1
ATOM 794 C CA . LYS A 1 110 ? 20.672 31.206 5.555 1.00 66.50 110 LYS A CA 1
ATOM 795 C C . LYS A 1 110 ? 20.981 31.256 7.059 1.00 66.50 110 LYS A C 1
ATOM 797 O O . LYS A 1 110 ? 20.339 30.533 7.817 1.00 66.50 110 LYS A O 1
ATOM 802 N N . LYS A 1 111 ? 21.889 32.132 7.518 1.00 73.31 111 LYS A N 1
ATOM 803 C CA . LYS A 1 111 ? 22.148 32.349 8.959 1.00 73.31 111 LYS A CA 1
ATOM 804 C C . LYS A 1 111 ? 20.882 32.765 9.712 1.00 73.31 111 LYS A C 1
ATOM 806 O O . LYS A 1 111 ? 20.618 32.224 10.782 1.00 73.31 111 LYS A O 1
ATOM 811 N N . GLU A 1 112 ? 20.084 33.676 9.159 1.00 82.50 112 GLU A N 1
ATOM 812 C CA . GLU A 1 112 ? 18.860 34.147 9.808 1.00 82.50 112 GLU A CA 1
ATOM 813 C C . GLU A 1 112 ? 17.759 33.078 9.829 1.00 82.50 112 GLU A C 1
ATOM 815 O O . GLU A 1 112 ? 17.144 32.875 10.876 1.00 82.50 112 GLU A O 1
ATOM 820 N N . LYS A 1 113 ? 17.570 32.314 8.739 1.00 82.00 113 LYS A N 1
ATOM 821 C CA . LYS A 1 113 ? 16.704 31.120 8.759 1.00 82.00 113 LYS A CA 1
ATOM 822 C C . LYS A 1 113 ? 17.140 30.131 9.849 1.00 82.00 113 LYS A C 1
ATOM 824 O O . LYS A 1 113 ? 16.298 29.664 10.611 1.00 82.00 113 LYS A O 1
ATOM 829 N N . CYS A 1 114 ? 18.441 29.871 9.996 1.00 71.38 114 CYS A N 1
ATOM 830 C CA . CYS A 1 114 ? 18.966 29.024 11.072 1.00 71.38 114 CYS A CA 1
ATOM 831 C C . CYS A 1 114 ? 18.767 29.619 12.478 1.00 71.38 114 CYS A C 1
ATOM 833 O O . CYS A 1 114 ? 18.539 28.858 13.418 1.00 71.38 114 CYS A O 1
ATOM 835 N N . ARG A 1 115 ? 18.823 30.949 12.647 1.00 87.31 115 ARG A N 1
ATOM 836 C CA . ARG A 1 115 ? 18.493 31.618 13.919 1.00 87.31 115 ARG A CA 1
ATOM 837 C C . ARG A 1 115 ? 17.016 31.419 14.266 1.00 87.31 115 ARG A C 1
ATOM 839 O O . ARG A 1 115 ? 16.724 30.841 15.309 1.00 87.31 115 ARG A O 1
ATOM 846 N N . LYS A 1 116 ? 16.112 31.780 13.350 1.00 88.12 116 LYS A N 1
ATOM 847 C CA . LYS A 1 116 ? 14.657 31.631 13.513 1.00 88.12 116 LYS A CA 1
ATOM 848 C C . LYS A 1 116 ? 14.245 30.172 13.760 1.00 88.12 116 LYS A C 1
ATOM 850 O O . LYS A 1 116 ? 13.381 29.913 14.590 1.00 88.12 116 LYS A O 1
ATOM 855 N N . LEU A 1 117 ? 14.911 29.201 13.126 1.00 83.56 117 LEU A N 1
ATOM 856 C CA . LEU A 1 117 ? 14.673 27.772 13.373 1.00 83.56 117 LEU A CA 1
ATOM 857 C C . LEU A 1 117 ? 15.156 27.311 14.763 1.00 83.56 117 LEU A C 1
ATOM 859 O O . LEU A 1 117 ? 14.484 26.501 15.397 1.00 83.56 117 LEU A O 1
ATOM 863 N N . LYS A 1 118 ? 16.289 27.828 15.264 1.00 87.62 118 LYS A N 1
ATOM 864 C CA . LYS A 1 118 ? 16.749 27.567 16.644 1.00 87.62 118 LYS A CA 1
ATOM 865 C C . LYS A 1 118 ? 15.817 28.195 17.681 1.00 87.62 118 LYS A C 1
ATOM 867 O O . LYS A 1 118 ? 15.518 27.558 18.685 1.00 87.62 118 LYS A O 1
ATOM 872 N N . GLU A 1 119 ? 15.338 29.409 17.423 1.00 92.31 119 GLU A N 1
ATOM 873 C CA . GLU A 1 119 ? 14.364 30.111 18.266 1.00 92.31 119 GLU A CA 1
ATOM 874 C C . GLU A 1 119 ? 13.026 29.354 18.307 1.00 92.31 119 GLU A C 1
ATOM 876 O O . GLU A 1 119 ? 12.526 29.080 19.398 1.00 92.31 119 GLU A O 1
ATOM 881 N N . LYS A 1 120 ? 12.514 28.890 17.153 1.00 88.75 120 LYS A N 1
ATOM 882 C CA . LYS A 1 120 ? 11.322 28.026 17.080 1.00 88.75 120 LYS A CA 1
ATOM 883 C C . LYS A 1 120 ? 11.507 26.729 17.872 1.00 88.75 120 LYS A C 1
ATOM 885 O O . LYS A 1 120 ? 10.696 26.450 18.748 1.00 88.75 120 LYS A O 1
ATOM 890 N N . LYS A 1 121 ? 12.602 25.987 17.651 1.00 89.50 121 LYS A N 1
ATOM 891 C CA . LYS A 1 121 ? 12.875 24.731 18.380 1.00 89.50 121 LYS A CA 1
ATOM 892 C C . LYS A 1 121 ? 13.049 24.935 19.890 1.00 89.50 121 LYS A C 1
ATOM 894 O O . LYS A 1 121 ? 12.682 24.055 20.665 1.00 89.50 121 LYS A O 1
ATOM 899 N N . LYS A 1 122 ? 13.565 26.091 20.329 1.00 92.94 122 LYS A N 1
ATOM 900 C CA . LYS A 1 122 ? 13.607 26.456 21.753 1.00 92.94 122 LYS A CA 1
ATOM 901 C C . LYS A 1 122 ? 12.194 26.681 22.309 1.00 92.94 122 LYS A C 1
ATOM 903 O O . LYS A 1 122 ? 11.862 26.093 23.333 1.00 92.94 122 LYS A O 1
ATOM 908 N N . TRP A 1 123 ? 11.364 27.467 21.622 1.00 89.88 123 TRP A N 1
ATOM 909 C CA . TRP A 1 123 ? 9.975 27.734 22.019 1.00 89.88 123 TRP A CA 1
ATOM 910 C C . TRP A 1 123 ? 9.119 26.456 22.051 1.00 89.88 123 TRP A C 1
ATOM 912 O O . TRP A 1 123 ? 8.382 26.232 23.007 1.00 89.88 123 TRP A O 1
ATOM 922 N N . GLU A 1 124 ? 9.278 25.569 21.063 1.00 89.25 124 GLU A N 1
ATOM 923 C CA . GLU A 1 124 ? 8.631 24.248 21.020 1.00 89.25 124 GLU A CA 1
ATOM 924 C C . GLU A 1 124 ? 9.030 23.388 22.234 1.00 89.25 124 GLU A C 1
ATOM 926 O O . GLU A 1 124 ? 8.168 22.805 22.893 1.00 89.25 124 GLU A O 1
ATOM 931 N N . ALA A 1 125 ? 10.319 23.363 22.593 1.00 87.06 125 ALA A N 1
ATOM 932 C CA . ALA A 1 125 ? 10.811 22.640 23.767 1.00 87.06 125 ALA A CA 1
ATOM 933 C C . ALA A 1 125 ? 10.349 23.258 25.104 1.00 87.06 125 ALA A C 1
ATOM 935 O O . ALA A 1 125 ? 10.103 22.533 26.069 1.00 87.06 125 ALA A O 1
ATOM 936 N N . GLU A 1 126 ? 10.207 24.583 25.181 1.00 93.50 126 GLU A N 1
ATOM 937 C CA . GLU A 1 126 ? 9.655 25.274 26.354 1.00 93.50 126 GLU A CA 1
ATOM 938 C C . GLU A 1 126 ? 8.148 25.006 26.501 1.00 93.50 126 GLU A C 1
ATOM 940 O O . GLU A 1 126 ? 7.687 24.715 27.607 1.00 93.50 126 GLU A O 1
ATOM 945 N N . LYS A 1 127 ? 7.390 24.971 25.396 1.00 94.06 127 LYS A N 1
ATOM 946 C CA . LYS A 1 127 ? 5.970 24.584 25.400 1.00 94.06 127 LYS A CA 1
ATOM 947 C C . LYS A 1 127 ? 5.748 23.110 25.737 1.00 94.06 127 LYS A C 1
ATOM 949 O O . LYS A 1 127 ? 4.809 22.806 26.472 1.00 94.06 127 LYS A O 1
ATOM 954 N N . ALA A 1 128 ? 6.626 22.209 25.293 1.00 88.94 128 ALA A N 1
ATOM 955 C CA . ALA A 1 128 ? 6.593 20.803 25.698 1.00 88.94 128 ALA A CA 1
ATOM 956 C C . ALA A 1 128 ? 6.760 20.646 27.223 1.00 88.94 128 ALA A C 1
ATOM 958 O O . ALA A 1 128 ? 5.933 20.004 27.869 1.00 88.94 128 ALA A O 1
ATOM 959 N N . LYS A 1 129 ? 7.758 21.321 27.815 1.00 93.19 129 LYS A N 1
ATOM 960 C CA . LYS A 1 129 ? 7.972 21.350 29.275 1.00 93.19 129 LYS A CA 1
ATOM 961 C C . LYS A 1 129 ? 6.803 21.979 30.037 1.00 93.19 129 LYS A C 1
ATOM 963 O O . LYS A 1 129 ? 6.465 21.531 31.130 1.00 93.19 129 LYS A O 1
ATOM 968 N N . GLU A 1 130 ? 6.163 23.009 29.480 1.00 94.19 130 GLU A N 1
ATOM 969 C CA . GLU A 1 130 ? 4.978 23.613 30.098 1.00 94.19 130 GLU A CA 1
ATOM 970 C C . GLU A 1 130 ? 3.779 22.645 30.107 1.00 94.19 130 GLU A C 1
ATOM 972 O O . GLU A 1 130 ? 3.077 22.563 31.119 1.00 94.19 130 GLU A O 1
ATOM 977 N N . LYS A 1 131 ? 3.574 21.880 29.022 1.00 92.75 131 LYS A N 1
ATOM 978 C CA . LYS A 1 131 ? 2.546 20.828 28.938 1.00 92.75 131 LYS A CA 1
ATOM 979 C C . LYS A 1 131 ? 2.813 19.712 29.953 1.00 92.75 131 LYS A C 1
ATOM 981 O O . LYS A 1 131 ? 1.912 19.369 30.712 1.00 92.75 131 LYS A O 1
ATOM 986 N N . GLU A 1 132 ? 4.049 19.217 30.027 1.00 91.81 132 GLU A N 1
ATOM 987 C CA . GLU A 1 132 ? 4.473 18.198 31.000 1.00 91.81 132 GLU A CA 1
ATOM 988 C C . GLU A 1 132 ? 4.240 18.659 32.450 1.00 91.81 132 GLU A C 1
ATOM 990 O O . GLU A 1 132 ? 3.666 17.924 33.257 1.00 91.81 132 GLU A O 1
ATOM 995 N N . ARG A 1 133 ? 4.599 19.912 32.778 1.00 94.69 133 ARG A N 1
ATOM 996 C CA . ARG A 1 133 ? 4.349 20.498 34.105 1.00 94.69 133 ARG A CA 1
ATOM 997 C C . ARG A 1 133 ? 2.857 20.516 34.448 1.00 94.69 133 ARG A C 1
ATOM 999 O O . ARG A 1 133 ? 2.494 20.076 35.535 1.00 94.69 133 ARG A O 1
ATOM 1006 N N . LYS A 1 134 ? 2.006 20.982 33.528 1.00 94.00 134 LYS A N 1
ATOM 1007 C CA . LYS A 1 134 ? 0.544 21.042 33.718 1.00 94.00 134 LYS A CA 1
ATOM 1008 C C . LYS A 1 134 ? -0.082 19.652 33.859 1.00 94.00 134 LYS A C 1
ATOM 1010 O O . LYS A 1 134 ? -0.991 19.465 34.663 1.00 94.00 134 LYS A O 1
ATOM 1015 N N . GLU A 1 135 ? 0.422 18.655 33.134 1.00 93.75 135 GLU A N 1
ATOM 1016 C CA . GLU A 1 135 ? -0.040 17.272 33.276 1.00 93.75 135 GLU A CA 1
ATOM 1017 C C . GLU A 1 135 ? 0.368 16.661 34.626 1.00 93.75 135 GLU A C 1
ATOM 1019 O O . GLU A 1 135 ? -0.444 15.997 35.273 1.00 93.75 135 GLU A O 1
ATOM 1024 N N . LYS A 1 136 ? 1.595 16.924 35.093 1.00 93.44 136 LYS A N 1
ATOM 1025 C CA . LYS A 1 136 ? 2.063 16.504 36.422 1.00 93.44 136 LYS A CA 1
ATOM 1026 C C . LYS A 1 136 ? 1.267 17.172 37.547 1.00 93.44 136 LYS A C 1
ATOM 1028 O O . LYS A 1 136 ? 0.923 16.516 38.526 1.00 93.44 136 LYS A O 1
ATOM 1033 N N . GLU A 1 137 ? 0.929 18.449 37.389 1.00 95.38 137 GLU A N 1
ATOM 1034 C CA . GLU A 1 137 ? 0.079 19.202 38.316 1.00 95.38 137 GLU A CA 1
ATOM 1035 C C . GLU A 1 137 ? -1.345 18.623 38.384 1.00 95.38 137 GLU A C 1
ATOM 1037 O O . GLU A 1 137 ? -1.843 18.360 39.480 1.00 95.38 137 GLU A O 1
ATOM 1042 N N . ARG A 1 138 ? -1.957 18.300 37.231 1.00 95.69 138 ARG A N 1
ATOM 1043 C CA . ARG A 1 138 ? -3.242 17.577 37.167 1.00 95.69 138 ARG A CA 1
ATOM 1044 C C . ARG A 1 138 ? -3.173 16.231 37.896 1.00 95.69 138 ARG A C 1
ATOM 1046 O O . ARG A 1 138 ? -4.010 15.970 38.755 1.00 95.69 138 ARG A O 1
ATOM 1053 N N . LYS A 1 139 ? -2.162 15.405 37.603 1.00 94.12 139 LYS A N 1
ATOM 1054 C CA . LYS A 1 139 ? -1.979 14.083 38.231 1.00 94.12 139 LYS A CA 1
ATOM 1055 C C . LYS A 1 139 ? -1.794 14.175 39.750 1.00 94.12 139 LYS A C 1
ATOM 1057 O O . LYS A 1 139 ? -2.373 13.372 40.474 1.00 94.12 139 LYS A O 1
ATOM 1062 N N . ASN A 1 140 ? -1.061 15.174 40.248 1.00 93.94 140 ASN A N 1
ATOM 1063 C CA . ASN A 1 140 ? -0.946 15.426 41.689 1.00 93.94 140 ASN A CA 1
ATOM 1064 C C . ASN A 1 140 ? -2.286 15.844 42.321 1.00 93.94 140 ASN A C 1
ATOM 1066 O O . ASN A 1 140 ? -2.585 15.417 43.435 1.00 93.94 140 ASN A O 1
ATOM 1070 N N . LYS A 1 141 ? -3.098 16.655 41.629 1.00 95.62 141 LYS A N 1
ATOM 1071 C CA . LYS A 1 141 ? -4.431 17.054 42.107 1.00 95.62 141 LYS A CA 1
ATOM 1072 C C . LYS A 1 141 ? -5.389 15.859 42.174 1.00 95.62 141 LYS A C 1
ATOM 1074 O O . LYS A 1 141 ? -6.041 15.671 43.194 1.00 95.62 141 LYS A O 1
ATOM 1079 N N . GLU A 1 142 ? -5.409 15.026 41.136 1.00 94.75 142 GLU A N 1
ATOM 1080 C CA . GLU A 1 142 ? -6.210 13.794 41.080 1.00 94.75 142 GLU A CA 1
ATOM 1081 C C . GLU A 1 142 ? -5.783 12.774 42.145 1.00 94.75 142 GLU A C 1
ATOM 1083 O O . GLU A 1 142 ? -6.637 12.170 42.790 1.00 94.75 142 GLU A O 1
ATOM 1088 N N . LEU A 1 143 ? -4.475 12.612 42.379 1.00 94.56 143 LEU A N 1
ATOM 1089 C CA . LEU A 1 143 ? -3.959 11.760 43.453 1.00 94.56 143 LEU A CA 1
ATOM 1090 C C . LEU A 1 143 ? -4.416 12.261 44.829 1.00 94.56 143 LEU A C 1
ATOM 1092 O O . LEU A 1 143 ? -4.932 11.474 45.617 1.00 94.56 143 LEU A O 1
ATOM 1096 N N . LYS A 1 144 ? -4.290 13.569 45.093 1.00 95.75 144 LYS A N 1
ATOM 1097 C CA . LYS A 1 144 ? -4.744 14.167 46.353 1.00 95.75 144 LYS A CA 1
ATOM 1098 C C . LYS A 1 144 ? -6.247 13.948 46.576 1.00 95.75 144 LYS A C 1
ATOM 1100 O O . LYS A 1 144 ? -6.632 13.528 47.661 1.00 95.75 144 LYS A O 1
ATOM 1105 N N . GLN A 1 145 ? -7.075 14.175 45.553 1.00 94.56 145 GLN A N 1
ATOM 1106 C CA . GLN A 1 145 ? -8.524 13.961 45.642 1.00 94.56 145 GLN A CA 1
ATOM 1107 C C . GLN A 1 145 ? -8.879 12.497 45.947 1.00 94.56 145 GLN A C 1
ATOM 1109 O O . GLN A 1 145 ? -9.777 12.253 46.747 1.00 94.56 145 GLN A O 1
ATOM 1114 N N . LYS A 1 146 ? -8.147 11.526 45.380 1.00 94.62 146 LYS A N 1
ATOM 1115 C CA . LYS A 1 146 ? -8.331 10.103 45.708 1.00 94.62 146 LYS A CA 1
ATOM 1116 C C . LYS A 1 146 ? -7.981 9.786 47.160 1.00 94.62 146 LYS A C 1
ATOM 1118 O O . LYS A 1 146 ? -8.767 9.120 47.820 1.00 94.62 146 LYS A O 1
ATOM 1123 N N . THR A 1 147 ? -6.868 10.304 47.682 1.00 94.69 147 THR A N 1
ATOM 1124 C CA . THR A 1 147 ? -6.504 10.116 49.098 1.00 94.69 147 THR A CA 1
ATOM 1125 C C . THR A 1 147 ? -7.538 10.745 50.042 1.00 94.69 147 THR A C 1
ATOM 1127 O O . THR A 1 147 ? -7.917 10.127 51.034 1.00 94.69 147 THR A O 1
ATOM 1130 N N . GLU A 1 148 ? -8.057 11.935 49.717 1.00 95.56 148 GLU A N 1
ATOM 1131 C CA . GLU A 1 148 ? -9.135 12.582 50.484 1.00 95.56 148 GLU A CA 1
ATOM 1132 C C . GLU A 1 148 ? -10.449 11.769 50.444 1.00 95.56 148 GLU A C 1
ATOM 1134 O O . GLU A 1 148 ? -11.159 11.687 51.448 1.00 95.56 148 GLU A O 1
ATOM 1139 N N . GLU A 1 149 ? -10.761 11.113 49.321 1.00 94.88 149 GLU A N 1
ATOM 1140 C CA . GLU A 1 149 ? -11.923 10.223 49.182 1.00 94.88 149 GLU A CA 1
ATOM 1141 C C . GLU A 1 149 ? -11.748 8.886 49.931 1.00 94.88 149 GLU A C 1
ATOM 1143 O O . GLU A 1 149 ? -12.683 8.416 50.581 1.00 94.88 149 GLU A O 1
ATOM 1148 N N . GLU A 1 150 ? -10.554 8.288 49.887 1.00 94.69 150 GLU A N 1
ATOM 1149 C CA . GLU A 1 150 ? -10.198 7.067 50.626 1.00 94.69 150 GLU A CA 1
ATOM 1150 C C . GLU A 1 150 ? -10.247 7.294 52.144 1.00 94.69 150 GLU A C 1
ATOM 1152 O O . GLU A 1 150 ? -10.830 6.488 52.873 1.00 94.69 150 GLU A O 1
ATOM 1157 N N . GLU A 1 151 ? -9.731 8.428 52.632 1.00 95.38 151 GLU A N 1
ATOM 1158 C CA . GLU A 1 151 ? -9.879 8.826 54.035 1.00 95.38 151 GLU A CA 1
ATOM 1159 C C . GLU A 1 151 ? -11.342 9.026 54.444 1.00 95.38 151 GLU A C 1
ATOM 1161 O O . GLU A 1 151 ? -11.716 8.668 55.565 1.00 95.38 151 GLU A O 1
ATOM 1166 N N . ARG A 1 152 ? -12.178 9.600 53.566 1.00 95.00 152 ARG A N 1
ATOM 1167 C CA . ARG A 1 152 ? -13.604 9.793 53.858 1.00 95.00 152 ARG A CA 1
ATOM 1168 C C . ARG A 1 152 ? -14.321 8.448 53.968 1.00 95.00 152 ARG A C 1
ATOM 1170 O O . ARG A 1 152 ? -14.970 8.205 54.979 1.00 95.00 152 ARG A O 1
ATOM 1177 N N . LYS A 1 153 ? -14.102 7.540 53.012 1.00 94.94 153 LYS A N 1
ATOM 1178 C CA . LYS A 1 153 ? -14.637 6.165 53.026 1.00 94.94 153 LYS A CA 1
ATOM 1179 C C . LYS A 1 153 ? -14.192 5.366 54.253 1.00 94.94 153 LYS A C 1
ATOM 1181 O O . LYS A 1 153 ? -14.977 4.597 54.804 1.00 94.94 153 LYS A O 1
ATOM 1186 N N . LYS A 1 154 ? -12.955 5.565 54.724 1.00 95.50 154 LYS A N 1
ATOM 1187 C CA . LYS A 1 154 ? -12.465 4.957 55.971 1.00 95.50 154 LYS A CA 1
ATOM 1188 C C . LYS A 1 154 ? -13.252 5.455 57.190 1.00 95.50 154 LYS A C 1
ATOM 1190 O O . LYS A 1 154 ? -13.724 4.631 57.966 1.00 95.50 154 LYS A O 1
ATOM 1195 N N . LYS A 1 155 ? -13.459 6.772 57.312 1.00 95.06 155 LYS A N 1
ATOM 1196 C CA . LYS A 1 155 ? -14.235 7.394 58.404 1.00 95.06 155 LYS A CA 1
ATOM 1197 C C . LYS A 1 155 ? -15.720 7.000 58.357 1.00 95.06 155 LYS A C 1
ATOM 1199 O O . LYS A 1 155 ? -16.303 6.710 59.395 1.00 95.06 155 LYS A O 1
ATOM 1204 N N . GLU A 1 156 ? -16.309 6.924 57.161 1.00 94.44 156 GLU A N 1
ATOM 1205 C CA . GLU A 1 156 ? -17.674 6.420 56.929 1.00 94.44 156 GLU A CA 1
ATOM 1206 C C . GLU A 1 156 ? -17.828 4.964 57.422 1.00 94.44 156 GLU A C 1
ATOM 1208 O O . GLU A 1 156 ? -18.794 4.647 58.115 1.00 94.44 156 GLU A O 1
ATOM 1213 N N . LYS A 1 157 ? -16.846 4.090 57.145 1.00 95.12 157 LYS A N 1
ATOM 1214 C CA . LYS A 1 157 ? -16.837 2.696 57.628 1.00 95.12 157 LYS A CA 1
ATOM 1215 C C . LYS A 1 157 ? -16.653 2.590 59.145 1.00 95.12 157 LYS A C 1
ATOM 1217 O O . LYS A 1 157 ? -17.370 1.829 59.786 1.00 95.12 157 LYS A O 1
ATOM 1222 N N . GLU A 1 158 ? -15.727 3.357 59.720 1.00 94.50 158 GLU A N 1
ATOM 1223 C CA . GLU A 1 158 ? -15.473 3.376 61.171 1.00 94.50 158 GLU A CA 1
ATOM 1224 C C . GLU A 1 158 ? -16.712 3.839 61.959 1.00 94.50 158 GLU A C 1
ATOM 1226 O O . GLU A 1 158 ? -17.057 3.236 62.975 1.00 94.50 158 GLU A O 1
ATOM 1231 N N . ALA A 1 159 ? -17.444 4.837 61.451 1.00 93.94 159 ALA A N 1
ATOM 1232 C CA . ALA A 1 159 ? -18.705 5.285 62.042 1.00 93.94 159 ALA A CA 1
ATOM 1233 C C . ALA A 1 159 ? -19.814 4.215 61.970 1.00 93.94 159 ALA A C 1
ATOM 1235 O O . ALA A 1 159 ? -20.542 4.022 62.945 1.00 93.94 159 ALA A O 1
ATOM 1236 N N . ALA A 1 160 ? -19.924 3.486 60.852 1.00 93.38 160 ALA A N 1
ATOM 1237 C CA . ALA A 1 160 ? -20.900 2.405 60.698 1.00 93.38 160 ALA A CA 1
ATOM 1238 C C . ALA A 1 160 ? -20.627 1.224 61.654 1.00 93.38 160 ALA A C 1
ATOM 1240 O O . ALA A 1 160 ? -21.559 0.689 62.257 1.00 93.38 160 ALA A O 1
ATOM 1241 N N . GLU A 1 161 ? -19.357 0.857 61.854 1.00 94.25 161 GLU A N 1
ATOM 1242 C CA . GLU A 1 161 ? -18.952 -0.165 62.833 1.00 94.25 161 GLU A CA 1
ATOM 1243 C C . GLU A 1 161 ? -19.255 0.265 64.280 1.00 94.25 161 GLU A C 1
ATOM 1245 O O . GLU A 1 161 ? -19.682 -0.553 65.101 1.00 94.25 161 GLU A O 1
ATOM 1250 N N . GLU A 1 162 ? -19.100 1.554 64.606 1.00 93.75 162 GLU A N 1
ATOM 1251 C CA . GLU A 1 162 ? -19.489 2.091 65.914 1.00 93.75 162 GLU A CA 1
ATOM 1252 C C . GLU A 1 162 ? -21.017 2.085 66.116 1.00 93.75 162 GLU A C 1
ATOM 1254 O O . GLU A 1 162 ? -21.500 1.756 67.203 1.00 93.75 162 GLU A O 1
ATOM 1259 N N . GLU A 1 163 ? -21.799 2.400 65.078 1.00 93.50 163 GLU A N 1
ATOM 1260 C CA . GLU A 1 163 ? -23.265 2.345 65.125 1.00 93.50 163 GLU A CA 1
ATOM 1261 C C . GLU A 1 163 ? -23.780 0.906 65.302 1.00 93.50 163 GLU A C 1
ATOM 1263 O O . GLU A 1 163 ? -24.659 0.657 66.131 1.00 93.50 163 GLU A O 1
ATOM 1268 N N . GLU A 1 164 ? -23.200 -0.067 64.592 1.00 92.81 164 GLU A N 1
ATOM 1269 C CA . GLU A 1 164 ? -23.523 -1.489 64.763 1.00 92.81 164 GLU A CA 1
ATOM 1270 C C . GLU A 1 164 ? -23.207 -1.969 66.190 1.00 92.81 164 GLU A C 1
ATOM 1272 O O . GLU A 1 164 ? -24.014 -2.661 66.820 1.00 92.81 164 GLU A O 1
ATOM 1277 N N . LYS A 1 165 ? -22.066 -1.543 66.748 1.00 93.50 165 LYS A N 1
ATOM 1278 C CA . LYS A 1 165 ? -21.680 -1.846 68.132 1.00 93.50 165 LYS A CA 1
ATOM 1279 C C . LYS A 1 165 ? -22.669 -1.263 69.148 1.00 93.50 165 LYS A C 1
ATOM 1281 O O . LYS A 1 165 ? -23.053 -1.969 70.081 1.00 93.50 165 LYS A O 1
ATOM 1286 N N . LYS A 1 166 ? -23.137 -0.025 68.949 1.00 93.69 166 LYS A N 1
ATOM 1287 C CA . LYS A 1 166 ? -24.178 0.600 69.789 1.00 93.69 166 LYS A CA 1
ATOM 1288 C C . LYS A 1 166 ? -25.507 -0.156 69.707 1.00 93.69 166 LYS A C 1
ATOM 1290 O O . LYS A 1 166 ? -26.120 -0.407 70.741 1.00 93.69 166 LYS A O 1
ATOM 1295 N N . LYS A 1 167 ? -25.924 -0.589 68.509 1.00 92.50 167 LYS A N 1
ATOM 1296 C CA . LYS A 1 167 ? -27.140 -1.406 68.317 1.00 92.50 167 LYS A CA 1
ATOM 1297 C C . LYS A 1 167 ? -27.058 -2.747 69.055 1.00 92.50 167 LYS A C 1
ATOM 1299 O O . LYS A 1 167 ? -28.021 -3.127 69.714 1.00 92.50 167 LYS A O 1
ATOM 1304 N N . LYS A 1 168 ? -25.904 -3.425 69.015 1.00 91.75 168 LYS A N 1
ATOM 1305 C CA . LYS A 1 168 ? -25.664 -4.669 69.774 1.00 91.75 168 LYS A CA 1
ATOM 1306 C C . LYS A 1 168 ? -25.742 -4.446 71.288 1.00 91.75 168 LYS A C 1
ATOM 1308 O O . LYS A 1 168 ? -26.470 -5.162 71.966 1.00 91.75 168 LYS A O 1
ATOM 1313 N N . GLN A 1 169 ? -25.089 -3.404 71.805 1.00 90.06 169 GLN A N 1
ATOM 1314 C CA . GLN A 1 169 ? -25.146 -3.061 73.234 1.00 90.06 169 GLN A CA 1
ATOM 1315 C C . GLN A 1 169 ? -26.565 -2.700 73.708 1.00 90.06 169 GLN A C 1
ATOM 1317 O O . GLN A 1 169 ? -26.958 -3.090 74.806 1.00 90.06 169 GLN A O 1
ATOM 1322 N N . ALA A 1 170 ? -27.355 -2.007 72.882 1.00 88.94 170 ALA A N 1
ATOM 1323 C CA . ALA A 1 170 ? -28.758 -1.713 73.180 1.00 88.94 170 ALA A CA 1
ATOM 1324 C C . ALA A 1 170 ? -29.635 -2.981 73.205 1.00 88.94 170 ALA A C 1
ATOM 1326 O O . ALA A 1 170 ? -30.495 -3.111 74.076 1.00 88.94 170 ALA A O 1
ATOM 1327 N N . ALA A 1 171 ? -29.393 -3.938 72.301 1.00 87.62 171 ALA A N 1
ATOM 1328 C CA . ALA A 1 171 ? -30.090 -5.225 72.298 1.00 87.62 171 ALA A CA 1
ATOM 1329 C C . ALA A 1 171 ? -29.769 -6.058 73.555 1.00 87.62 171 ALA A C 1
ATOM 1331 O O . ALA A 1 171 ? -30.690 -6.517 74.228 1.00 87.62 171 ALA A O 1
ATOM 1332 N N . GLU A 1 172 ? -28.488 -6.174 73.929 1.00 88.56 172 GLU A N 1
ATOM 1333 C CA . GLU A 1 172 ? -28.062 -6.858 75.162 1.00 88.56 172 GLU A CA 1
ATOM 1334 C C . GLU A 1 172 ? -28.646 -6.219 76.434 1.00 88.56 172 GLU A C 1
ATOM 1336 O O . GLU A 1 172 ? -28.938 -6.918 77.406 1.00 88.56 172 GLU A O 1
ATOM 1341 N N . ALA A 1 173 ? -28.803 -4.890 76.457 1.00 86.00 173 ALA A N 1
ATOM 1342 C CA . ALA A 1 173 ? -29.427 -4.182 77.572 1.00 86.00 173 ALA A CA 1
ATOM 1343 C C . ALA A 1 173 ? -30.928 -4.505 77.676 1.00 86.00 173 ALA A C 1
ATOM 1345 O O . ALA A 1 173 ? -31.394 -4.894 78.746 1.00 86.00 173 ALA A O 1
ATOM 1346 N N . ALA A 1 174 ? -31.659 -4.436 76.558 1.00 84.06 174 ALA A N 1
ATOM 1347 C CA . ALA A 1 174 ? -33.085 -4.762 76.506 1.00 84.06 174 ALA A CA 1
ATOM 1348 C C . ALA A 1 174 ? -33.377 -6.248 76.806 1.00 84.06 174 ALA A C 1
ATOM 1350 O O . ALA A 1 174 ? -34.445 -6.583 77.318 1.00 84.06 174 ALA A O 1
ATOM 1351 N N . GLU A 1 175 ? -32.446 -7.158 76.508 1.00 82.75 175 GLU A N 1
ATOM 1352 C CA . GLU A 1 175 ? -32.558 -8.573 76.880 1.00 82.75 175 GLU A CA 1
ATOM 1353 C C . GLU A 1 175 ? -32.360 -8.790 78.390 1.00 82.75 175 GLU A C 1
ATOM 1355 O O . GLU A 1 175 ? -33.151 -9.496 79.018 1.00 82.75 175 GLU A O 1
ATOM 1360 N N . LYS A 1 176 ? -31.384 -8.108 79.008 1.00 82.31 176 LYS A N 1
ATOM 1361 C CA . LYS A 1 176 ? -31.191 -8.118 80.472 1.00 82.31 176 LYS A CA 1
ATOM 1362 C C . LYS A 1 176 ? -32.383 -7.517 81.220 1.00 82.31 176 LYS A C 1
ATOM 1364 O O . LYS A 1 176 ? -32.781 -8.052 82.249 1.00 82.31 176 LYS A O 1
ATOM 1369 N N . GLU A 1 177 ? -32.982 -6.452 80.690 1.00 78.50 177 GLU A N 1
ATOM 1370 C CA . GLU A 1 177 ? -34.191 -5.836 81.250 1.00 78.50 177 GLU A CA 1
ATOM 1371 C C . GLU A 1 177 ? -35.399 -6.789 81.185 1.00 78.50 177 GLU A C 1
ATOM 1373 O O . GLU A 1 177 ? -36.094 -6.980 82.183 1.00 78.50 177 GLU A O 1
ATOM 1378 N N . LYS A 1 178 ? -35.590 -7.489 80.056 1.00 76.69 178 LYS A N 1
ATOM 1379 C CA . LYS A 1 178 ? -36.609 -8.548 79.923 1.00 76.69 178 LYS A CA 1
ATOM 1380 C C . LYS A 1 178 ? -36.388 -9.718 80.881 1.00 76.69 178 LYS A C 1
ATOM 1382 O O . LYS A 1 178 ? -37.368 -10.264 81.382 1.00 76.69 178 LYS A O 1
ATOM 1387 N N . GLN A 1 179 ? -35.139 -10.106 81.142 1.00 71.81 179 GLN A N 1
ATOM 1388 C CA . GLN A 1 179 ? -34.833 -11.154 82.116 1.00 71.81 179 GLN A CA 1
ATOM 1389 C C . GLN A 1 179 ? -35.140 -10.688 83.549 1.00 71.81 179 GLN A C 1
ATOM 1391 O O . GLN A 1 179 ? -35.856 -11.381 84.266 1.00 71.81 179 GLN A O 1
ATOM 1396 N N . ALA A 1 180 ? -34.724 -9.476 83.931 1.00 69.75 180 ALA A N 1
ATOM 1397 C CA . ALA A 1 180 ? -35.024 -8.908 85.248 1.00 69.75 180 ALA A CA 1
ATOM 1398 C C . ALA A 1 180 ? -36.539 -8.758 85.509 1.00 69.75 180 ALA A C 1
ATOM 1400 O O . ALA A 1 180 ? -37.004 -9.028 86.615 1.00 69.75 180 ALA A O 1
ATOM 1401 N N . ALA A 1 181 ? -37.325 -8.396 84.488 1.00 64.62 181 ALA A N 1
ATOM 1402 C CA . ALA A 1 181 ? -38.789 -8.364 84.572 1.00 64.62 181 ALA A CA 1
ATOM 1403 C C . ALA A 1 181 ? -39.423 -9.762 84.741 1.00 64.62 181 ALA A C 1
ATOM 1405 O O . ALA A 1 181 ? -40.525 -9.887 85.274 1.00 64.62 181 ALA A O 1
ATOM 1406 N N . LYS A 1 182 ? -38.731 -10.821 84.305 1.00 61.31 182 LYS A N 1
ATOM 1407 C CA . LYS A 1 182 ? -39.158 -12.219 84.450 1.00 61.31 182 LYS A CA 1
ATOM 1408 C C . LYS A 1 182 ? -38.908 -12.735 85.867 1.00 61.31 182 LYS A C 1
ATOM 1410 O O . LYS A 1 182 ? -39.779 -13.379 86.446 1.00 61.31 182 LYS A O 1
ATOM 1415 N N . ASP A 1 183 ? -37.759 -12.380 86.438 1.00 59.19 183 ASP A N 1
ATOM 1416 C CA . ASP A 1 183 ? -37.342 -12.781 87.787 1.00 59.19 183 ASP A CA 1
ATOM 1417 C C . ASP A 1 183 ? -38.170 -12.102 88.902 1.00 59.19 183 ASP A C 1
ATOM 1419 O O . ASP A 1 183 ? -38.197 -12.580 90.034 1.00 59.19 183 ASP A O 1
ATOM 1423 N N . GLN A 1 184 ? -38.902 -11.023 88.588 1.00 56.75 184 GLN A N 1
ATOM 1424 C CA . GLN A 1 184 ? -39.823 -10.347 89.517 1.00 56.75 184 GLN A CA 1
ATOM 1425 C C . GLN A 1 184 ? -41.238 -10.952 89.585 1.00 56.75 184 GLN A C 1
ATOM 1427 O O . GLN A 1 184 ? -42.009 -10.550 90.453 1.00 56.75 184 GLN A O 1
ATOM 1432 N N . ASN A 1 185 ? -41.603 -11.898 88.709 1.00 51.53 185 ASN A N 1
ATOM 1433 C CA . ASN A 1 185 ? -42.986 -12.392 88.590 1.00 51.53 185 ASN A CA 1
ATOM 1434 C C . ASN A 1 185 ? -43.149 -13.885 88.954 1.00 51.53 185 ASN A C 1
ATOM 1436 O O . ASN A 1 185 ? -43.958 -14.604 88.367 1.00 51.53 185 ASN A O 1
ATOM 1440 N N . GLY A 1 186 ? -42.353 -14.364 89.915 1.00 45.22 186 GLY A N 1
ATOM 1441 C CA . GLY A 1 186 ? -42.450 -15.715 90.476 1.00 45.22 186 GLY A CA 1
ATOM 1442 C C . GLY A 1 186 ? -43.500 -15.817 91.587 1.00 45.22 186 GLY A C 1
ATOM 1443 O O . GLY A 1 186 ? -43.148 -15.748 92.761 1.00 45.22 186 GLY A O 1
ATOM 1444 N N . GLY A 1 187 ? -44.772 -15.994 91.219 1.00 38.88 187 GLY A N 1
ATOM 1445 C CA . GLY A 1 187 ? -45.892 -16.243 92.140 1.00 38.88 187 GLY A CA 1
ATOM 1446 C C . GLY A 1 187 ? -46.735 -17.450 91.710 1.00 38.88 187 GLY A C 1
ATOM 1447 O O . GLY A 1 187 ? -46.887 -17.710 90.518 1.00 38.88 187 GLY A O 1
ATOM 1448 N N . GLU A 1 188 ? -47.250 -18.216 92.673 1.00 42.69 188 GLU A N 1
ATOM 1449 C CA . GLU A 1 188 ? -47.887 -19.522 92.436 1.00 42.69 188 GLU A CA 1
ATOM 1450 C C . GLU A 1 188 ? -49.282 -19.457 91.786 1.00 42.69 188 GLU A C 1
ATOM 1452 O O . GLU A 1 188 ? -50.138 -18.668 92.184 1.00 42.69 188 GLU A O 1
ATOM 1457 N N . ALA A 1 189 ? -49.555 -20.410 90.886 1.00 34.06 189 ALA A N 1
ATOM 1458 C CA . ALA A 1 189 ? -50.899 -20.914 90.599 1.00 34.06 189 ALA A CA 1
ATOM 1459 C C . ALA A 1 189 ? -50.830 -22.388 90.140 1.00 34.06 189 ALA A C 1
ATOM 1461 O O . ALA A 1 189 ? -50.004 -22.742 89.299 1.00 34.06 189 ALA A O 1
ATOM 1462 N N . GLN A 1 190 ? -51.697 -23.246 90.690 1.00 38.03 190 GLN A N 1
ATOM 1463 C CA . GLN A 1 190 ? -51.815 -24.681 90.361 1.00 38.03 190 GLN A CA 1
ATOM 1464 C C . GLN A 1 190 ? -53.161 -24.991 89.635 1.00 38.03 190 GLN A C 1
ATOM 1466 O O . GLN A 1 190 ? -53.940 -24.064 89.413 1.00 38.03 190 GLN A O 1
ATOM 1471 N N . PRO A 1 191 ? -53.424 -26.229 89.149 1.00 59.44 191 PRO A N 1
ATOM 1472 C CA . PRO A 1 191 ? -53.992 -26.406 87.804 1.00 59.44 191 PRO A CA 1
ATOM 1473 C C . PRO A 1 191 ? -55.419 -26.984 87.742 1.00 59.44 191 PRO A C 1
ATOM 1475 O O . PRO A 1 191 ? -55.930 -27.539 88.713 1.00 59.44 191 PRO A O 1
ATOM 1478 N N . GLY A 1 192 ? -55.995 -27.000 86.532 1.00 33.66 192 GLY A N 1
ATOM 1479 C CA . GLY A 1 192 ? -57.078 -27.919 86.155 1.00 33.66 192 GLY A CA 1
ATOM 1480 C C . GLY A 1 192 ? -57.729 -27.607 84.798 1.00 33.66 192 GLY A C 1
ATOM 1481 O O . GLY A 1 192 ? -57.878 -26.440 84.454 1.00 33.66 192 GLY A O 1
ATOM 1482 N N . GLY A 1 193 ? -58.169 -28.643 84.066 1.00 32.78 193 GLY A N 1
ATOM 1483 C CA . GLY A 1 193 ? -59.199 -28.503 83.016 1.00 32.78 193 GLY A CA 1
ATOM 1484 C C . GLY A 1 193 ? -58.790 -28.678 81.543 1.00 32.78 193 GLY A C 1
ATOM 1485 O O . GLY A 1 193 ? -59.013 -27.779 80.741 1.00 32.78 193 GLY A O 1
ATOM 1486 N N . GLU A 1 194 ? -58.288 -29.854 81.160 1.00 35.84 194 GLU A N 1
ATOM 1487 C CA . GLU A 1 194 ? -58.469 -30.394 79.792 1.00 35.84 194 GLU A CA 1
ATOM 1488 C C . GLU A 1 194 ? -59.903 -30.988 79.629 1.00 35.84 194 GLU A C 1
ATOM 1490 O O . GLU A 1 194 ? -60.557 -31.161 80.666 1.00 35.84 194 GLU A O 1
ATOM 1495 N N . PRO A 1 195 ? -60.426 -31.335 78.415 1.00 55.22 195 PRO A N 1
ATOM 1496 C CA . PRO A 1 195 ? -59.673 -31.718 77.204 1.00 55.22 195 PRO A CA 1
ATOM 1497 C C . PRO A 1 195 ? -60.196 -31.263 75.809 1.00 55.22 195 PRO A C 1
ATOM 1499 O O . PRO A 1 195 ? -61.332 -30.831 75.636 1.00 55.22 195 PRO A O 1
ATOM 1502 N N . ASN A 1 196 ? -59.378 -31.610 74.801 1.00 39.66 196 ASN A N 1
ATOM 1503 C CA . ASN A 1 196 ? -59.734 -32.121 73.459 1.00 39.66 196 ASN A CA 1
ATOM 1504 C C . ASN A 1 196 ? -60.079 -31.187 72.265 1.00 39.66 196 ASN A C 1
ATOM 1506 O O . ASN A 1 196 ? -61.194 -30.693 72.152 1.00 39.66 196 ASN A O 1
ATOM 1510 N N . VAL A 1 197 ? -59.191 -31.272 71.248 1.00 35.81 197 VAL A N 1
ATOM 1511 C CA . VAL A 1 197 ? -59.486 -31.615 69.823 1.00 35.81 197 VAL A CA 1
ATOM 1512 C C . VAL A 1 197 ? -60.160 -30.524 68.946 1.00 35.81 197 VAL A C 1
ATOM 1514 O O . VAL A 1 197 ? -61.101 -29.873 69.368 1.00 35.81 197 VAL A O 1
ATOM 1517 N N . GLN A 1 198 ? -59.751 -30.260 67.691 1.00 34.47 198 GLN A N 1
ATOM 1518 C CA . GLN A 1 198 ? -58.854 -30.984 66.761 1.00 34.47 198 GLN A CA 1
ATOM 1519 C C . GLN A 1 198 ? -57.884 -30.048 65.997 1.00 34.47 198 GLN A C 1
ATOM 1521 O O . GLN A 1 198 ? -57.971 -28.829 66.099 1.00 34.47 198 GLN A O 1
ATOM 1526 N N . ILE A 1 199 ? -56.962 -30.636 65.225 1.00 42.25 199 ILE A N 1
ATOM 1527 C CA . ILE A 1 199 ? -55.957 -29.954 64.389 1.00 42.25 199 ILE A CA 1
ATOM 1528 C C . ILE A 1 199 ? -56.414 -29.956 62.923 1.00 42.25 199 ILE A C 1
ATOM 1530 O O . ILE A 1 199 ? -56.831 -31.007 62.442 1.00 42.25 199 ILE A O 1
ATOM 1534 N N . ASP A 1 200 ? -56.204 -28.852 62.199 1.00 35.88 200 ASP A N 1
ATOM 1535 C CA . ASP A 1 200 ? -55.809 -28.902 60.781 1.00 35.88 200 ASP A CA 1
ATOM 1536 C C . ASP A 1 200 ? -54.896 -27.703 60.427 1.00 35.88 200 ASP A C 1
ATOM 1538 O O . ASP A 1 200 ? -54.813 -26.736 61.189 1.00 35.88 200 ASP A O 1
ATOM 1542 N N . VAL A 1 201 ? -54.159 -27.783 59.315 1.00 43.16 201 VAL A N 1
ATOM 1543 C CA . VAL A 1 201 ? -53.076 -26.857 58.936 1.00 43.16 201 VAL A CA 1
ATOM 1544 C C . VAL A 1 201 ? -53.200 -26.428 57.474 1.00 43.16 201 VAL A C 1
ATOM 1546 O O . VAL A 1 201 ? -53.102 -27.247 56.562 1.00 43.16 201 VAL A O 1
ATOM 1549 N N . THR A 1 202 ? -53.293 -25.121 57.206 1.00 35.62 202 THR A N 1
ATOM 1550 C CA . THR A 1 202 ? -52.965 -24.562 55.877 1.00 35.62 202 THR A CA 1
ATOM 1551 C C . THR A 1 202 ? -52.529 -23.093 55.967 1.00 35.62 202 THR A C 1
ATOM 1553 O O . THR A 1 202 ? -52.701 -22.445 56.997 1.00 35.62 202 THR A O 1
ATOM 1556 N N . VAL A 1 203 ? -51.897 -22.580 54.906 1.00 47.66 203 VAL A N 1
ATOM 1557 C CA . VAL A 1 203 ? -51.127 -21.320 54.890 1.00 47.66 203 VAL A CA 1
ATOM 1558 C C . VAL A 1 203 ? -51.801 -20.267 53.997 1.00 47.66 203 VAL A C 1
ATOM 1560 O O . VAL A 1 203 ? -52.229 -20.597 52.894 1.00 47.66 203 VAL A O 1
ATOM 1563 N N . GLY A 1 204 ? -51.839 -18.996 54.424 1.00 34.19 204 GLY A N 1
ATOM 1564 C CA . GLY A 1 204 ? -52.381 -17.876 53.635 1.00 34.19 204 GLY A CA 1
ATOM 1565 C C . GLY A 1 204 ? -51.915 -16.491 54.120 1.00 34.19 204 GLY A C 1
ATOM 1566 O O . GLY A 1 204 ? -51.656 -16.307 55.306 1.00 34.19 204 GLY A O 1
ATOM 1567 N N . LEU A 1 205 ? -51.769 -15.540 53.188 1.00 37.94 205 LEU A N 1
ATOM 1568 C CA . LEU A 1 205 ? -51.253 -14.170 53.400 1.00 37.94 205 LEU A CA 1
ATOM 1569 C C . LEU A 1 205 ? -52.371 -13.128 53.719 1.00 37.94 205 LEU A C 1
ATOM 1571 O O . LEU A 1 205 ? -53.546 -13.488 53.667 1.00 37.94 205 LEU A O 1
ATOM 1575 N N . PRO A 1 206 ? -52.040 -11.871 54.112 1.00 49.38 206 PRO A N 1
ATOM 1576 C CA . PRO A 1 206 ? -52.932 -11.014 54.913 1.00 49.38 206 PRO A CA 1
ATOM 1577 C C . PRO A 1 206 ? -53.863 -10.063 54.130 1.00 49.38 206 PRO A C 1
ATOM 1579 O O . PRO A 1 206 ? -53.726 -9.863 52.925 1.00 49.38 206 PRO A O 1
ATOM 1582 N N . THR A 1 207 ? -54.779 -9.427 54.872 1.00 32.75 207 THR A N 1
ATOM 1583 C CA . THR A 1 207 ? -55.780 -8.436 54.425 1.00 32.75 207 THR A CA 1
ATOM 1584 C C . THR A 1 207 ? -55.520 -7.023 54.979 1.00 32.75 207 THR A C 1
ATOM 1586 O O . THR A 1 207 ? -54.631 -6.828 55.808 1.00 32.75 207 THR A O 1
ATOM 1589 N N . ALA A 1 208 ? -56.311 -6.037 54.539 1.00 39.09 208 ALA A N 1
ATOM 1590 C CA . ALA A 1 208 ? -56.218 -4.622 54.923 1.00 39.09 208 ALA A CA 1
ATOM 1591 C C . ALA A 1 208 ? -57.561 -4.044 55.451 1.00 39.09 208 ALA A C 1
ATOM 1593 O O . ALA A 1 208 ? -58.559 -4.760 55.501 1.00 39.09 208 ALA A O 1
ATOM 1594 N N . ASP A 1 209 ? -57.531 -2.735 55.749 1.00 37.62 209 ASP A N 1
ATOM 1595 C CA . ASP A 1 209 ? -58.624 -1.732 55.776 1.00 37.62 209 ASP A CA 1
ATOM 1596 C C . ASP A 1 209 ? -59.395 -1.321 57.068 1.00 37.62 209 ASP A C 1
ATOM 1598 O O . ASP A 1 209 ? -60.251 -2.050 57.557 1.00 37.62 209 ASP A O 1
ATOM 1602 N N . SER A 1 210 ? -59.168 -0.041 57.457 1.00 44.84 210 SER A N 1
ATOM 1603 C CA . SER A 1 210 ? -60.139 1.034 57.834 1.00 44.84 210 SER A CA 1
ATOM 1604 C C . SER A 1 210 ? -61.056 0.931 59.088 1.00 44.84 210 SER A C 1
ATOM 1606 O O . SER A 1 210 ? -61.319 -0.178 59.547 1.00 44.84 210 SER A O 1
ATOM 1608 N N . PRO A 1 211 ? -61.661 2.040 59.631 1.00 66.31 211 PRO A N 1
ATOM 1609 C CA . PRO A 1 211 ? -61.460 3.522 59.523 1.00 66.31 211 PRO A CA 1
ATOM 1610 C C . PRO A 1 211 ? -61.195 4.151 60.953 1.00 66.31 211 PRO A C 1
ATOM 1612 O O . PRO A 1 211 ? -60.512 3.456 61.705 1.00 66.31 211 PRO A O 1
ATOM 1615 N N . PRO A 1 212 ? -61.702 5.326 61.468 1.00 66.31 212 PRO A N 1
ATOM 1616 C CA . PRO A 1 212 ? -62.233 6.606 60.914 1.00 66.31 212 PRO A CA 1
ATOM 1617 C C . PRO A 1 212 ? -61.745 7.959 61.575 1.00 66.31 212 PRO A C 1
ATOM 1619 O O . PRO A 1 212 ? -61.045 7.986 62.579 1.00 66.31 212 PRO A O 1
ATOM 1622 N N . ASP A 1 213 ? -62.197 9.077 60.979 1.00 42.78 213 ASP A N 1
ATOM 1623 C CA . ASP A 1 213 ? -62.454 10.499 61.384 1.00 42.78 213 ASP A CA 1
ATOM 1624 C C . ASP A 1 213 ? -62.040 11.235 62.710 1.00 42.78 213 ASP A C 1
ATOM 1626 O O . ASP A 1 213 ? -62.546 10.940 63.788 1.00 42.78 213 ASP A O 1
ATOM 1630 N N . GLN A 1 214 ? -61.317 12.371 62.516 1.00 37.81 214 GLN A N 1
ATOM 1631 C CA . GLN A 1 214 ? -61.625 13.814 62.840 1.00 37.81 214 GLN A CA 1
ATOM 1632 C C . GLN A 1 214 ? -61.896 14.344 64.289 1.00 37.81 214 GLN A C 1
ATOM 1634 O O . GLN A 1 214 ? -62.181 13.538 65.169 1.00 37.81 214 GLN A O 1
ATOM 1639 N N . PRO A 1 215 ? -61.813 15.686 64.600 1.00 59.72 215 PRO A N 1
ATOM 1640 C CA . PRO A 1 215 ? -61.856 16.907 63.743 1.00 59.72 215 PRO A CA 1
ATOM 1641 C C . PRO A 1 215 ? -60.707 17.958 63.936 1.00 59.72 215 PRO A C 1
ATOM 1643 O O . PRO A 1 215 ? -59.619 17.612 64.382 1.00 59.72 215 PRO A O 1
ATOM 1646 N N . ALA A 1 216 ? -60.909 19.232 63.526 1.00 45.38 216 ALA A N 1
ATOM 1647 C CA . ALA A 1 216 ? -59.851 20.174 63.080 1.00 45.38 216 ALA A CA 1
ATOM 1648 C C . ALA A 1 216 ? -59.840 21.608 63.696 1.00 45.38 216 ALA A C 1
ATOM 1650 O O . ALA A 1 216 ? -60.810 22.025 64.329 1.00 45.38 216 ALA A O 1
ATOM 1651 N N . ASN A 1 217 ? -58.776 22.402 63.426 1.00 39.09 217 ASN A N 1
ATOM 1652 C CA . ASN A 1 217 ? -58.802 23.887 63.432 1.00 39.09 217 ASN A CA 1
ATOM 1653 C C . ASN A 1 217 ? -57.631 24.581 62.660 1.00 39.09 217 ASN A C 1
ATOM 1655 O O . ASN A 1 217 ? -56.710 23.912 62.202 1.00 39.09 217 ASN A O 1
ATOM 1659 N N . ARG A 1 218 ? -57.710 25.917 62.488 1.00 35.59 218 ARG A N 1
ATOM 1660 C CA . ARG A 1 218 ? -56.829 26.858 61.711 1.00 35.59 218 ARG A CA 1
ATOM 1661 C C . ARG A 1 218 ? -55.816 27.622 62.635 1.00 35.59 218 ARG A C 1
ATOM 1663 O O . ARG A 1 218 ? -55.971 27.435 63.841 1.00 35.59 218 ARG A O 1
ATOM 1670 N N . PRO A 1 219 ? -54.887 28.534 62.194 1.00 52.53 219 PRO A N 1
ATOM 1671 C CA . PRO A 1 219 ? -54.572 29.092 60.853 1.00 52.53 219 PRO A CA 1
ATOM 1672 C C . PRO A 1 219 ? -53.045 29.271 60.513 1.00 52.53 219 PRO A C 1
ATOM 1674 O O . PRO A 1 219 ? -52.186 28.667 61.142 1.00 52.53 219 PRO A O 1
ATOM 1677 N N . GLU A 1 220 ? -52.764 30.179 59.555 1.00 35.25 220 GLU A N 1
ATOM 1678 C CA . GLU A 1 220 ? -51.492 30.843 59.153 1.00 35.25 220 GLU A CA 1
ATOM 1679 C C . GLU A 1 220 ? -50.544 30.171 58.132 1.00 35.25 220 GLU A C 1
ATOM 1681 O O . GLU A 1 220 ? -50.498 28.955 57.976 1.00 35.25 220 GLU A O 1
ATOM 1686 N N . GLU A 1 221 ? -49.875 31.021 57.332 1.00 39.78 221 GLU A N 1
ATOM 1687 C CA . GLU A 1 221 ? -49.361 30.698 55.989 1.00 39.78 221 GLU A CA 1
ATOM 1688 C C . GLU A 1 221 ? -48.164 31.594 55.591 1.00 39.78 221 GLU A C 1
ATOM 1690 O O . GLU A 1 221 ? -48.363 32.770 55.297 1.00 39.78 221 GLU A O 1
ATOM 1695 N N . GLN A 1 222 ? -46.938 31.041 55.568 1.00 35.62 222 GLN A N 1
ATOM 1696 C CA . GLN A 1 222 ? -45.748 31.443 54.770 1.00 35.62 222 GLN A CA 1
ATOM 1697 C C . GLN A 1 222 ? -44.479 30.719 55.291 1.00 35.62 222 GLN A C 1
ATOM 1699 O O . GLN A 1 222 ? -44.449 30.347 56.464 1.00 35.62 222 GLN A O 1
ATOM 1704 N N . PRO A 1 223 ? -43.374 30.612 54.519 1.00 42.44 223 PRO A N 1
ATOM 1705 C CA . PRO A 1 223 ? -43.245 30.579 53.057 1.00 42.44 223 PRO A CA 1
ATOM 1706 C C . PRO A 1 223 ? -42.511 29.304 52.558 1.00 42.44 223 PRO A C 1
ATOM 1708 O O . PRO A 1 223 ? -41.750 28.675 53.291 1.00 42.44 223 PRO A O 1
ATOM 1711 N N . GLN A 1 224 ? -42.671 28.939 51.280 1.00 43.41 224 GLN A N 1
ATOM 1712 C CA . GLN A 1 224 ? -41.870 27.870 50.653 1.00 43.41 224 GLN A CA 1
ATOM 1713 C C . GLN A 1 224 ? -40.509 28.383 50.128 1.00 43.41 224 GLN A C 1
ATOM 1715 O O . GLN A 1 224 ? -40.429 29.528 49.675 1.00 43.41 224 GLN A O 1
ATOM 1720 N N . PRO A 1 225 ? -39.447 27.549 50.101 1.00 39.06 225 PRO A N 1
ATOM 1721 C CA . PRO A 1 225 ? -38.210 27.858 49.379 1.00 39.06 225 PRO A CA 1
ATOM 1722 C C . PRO A 1 225 ? -38.438 27.917 47.859 1.00 39.06 225 PRO A C 1
ATOM 1724 O O . PRO A 1 225 ? -39.149 27.083 47.299 1.00 39.06 225 PRO A O 1
ATOM 1727 N N . GLN A 1 226 ? -37.808 28.876 47.177 1.00 43.50 226 GLN A N 1
ATOM 1728 C CA . GLN A 1 226 ? -37.958 29.052 45.727 1.00 43.50 226 GLN A CA 1
ATOM 1729 C C . GLN A 1 226 ? -37.219 27.968 44.913 1.00 43.50 226 GLN A C 1
ATOM 1731 O O . GLN A 1 226 ? -36.079 27.632 45.246 1.00 43.50 226 GLN A O 1
ATOM 1736 N N . PRO A 1 227 ? -37.787 27.494 43.786 1.00 43.44 227 PRO A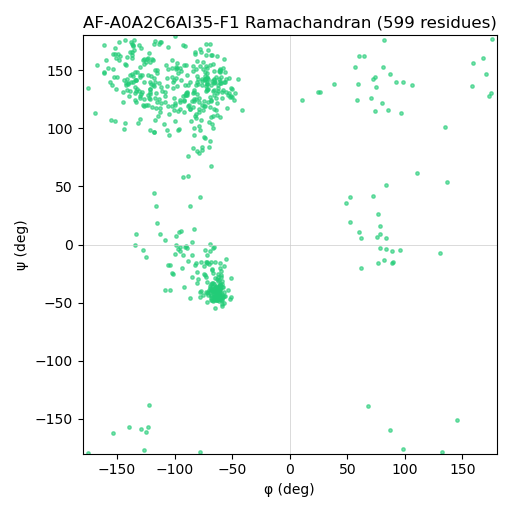 N 1
ATOM 1737 C CA . PRO A 1 227 ? -37.028 26.791 42.753 1.00 43.44 227 PRO A CA 1
ATOM 1738 C C . PRO A 1 227 ? -35.988 27.716 42.101 1.00 43.44 227 PRO A C 1
ATOM 1740 O O . PRO A 1 227 ? -36.257 28.896 41.871 1.00 43.44 227 PRO A O 1
ATOM 1743 N N . GLN A 1 228 ? -34.816 27.183 41.746 1.00 45.09 228 GLN A N 1
ATOM 1744 C CA . GLN A 1 228 ? -33.840 27.927 40.941 1.00 45.09 228 GLN A CA 1
ATOM 1745 C C . GLN A 1 228 ? -34.326 28.070 39.483 1.00 45.09 228 GLN A C 1
ATOM 1747 O O . GLN A 1 228 ? -34.928 27.134 38.951 1.00 45.09 228 GLN A O 1
ATOM 1752 N N . PRO A 1 229 ? -34.068 29.209 38.811 1.00 43.28 229 PRO A N 1
ATOM 1753 C CA . PRO A 1 229 ? -34.556 29.450 37.457 1.00 43.28 229 PRO A CA 1
ATOM 1754 C C . PRO A 1 229 ? -33.827 28.593 36.413 1.00 43.28 229 PRO A C 1
ATOM 1756 O O . PRO A 1 229 ? -32.600 28.481 36.420 1.00 43.28 229 PRO A O 1
ATOM 1759 N N . GLN A 1 230 ? -34.585 28.044 35.462 1.00 47.00 230 GLN A N 1
ATOM 1760 C CA . GLN A 1 230 ? -34.026 27.450 34.246 1.00 47.00 230 GLN A CA 1
ATOM 1761 C C . GLN A 1 230 ? -33.480 28.554 33.318 1.00 47.00 230 GLN A C 1
ATOM 1763 O O . GLN A 1 230 ? -34.121 29.600 33.186 1.00 47.00 230 GLN A O 1
ATOM 1768 N N . PRO A 1 231 ? -32.347 28.342 32.624 1.00 43.44 231 PRO A N 1
ATOM 1769 C CA . PRO A 1 231 ? -31.897 29.261 31.585 1.00 43.44 231 PRO A CA 1
ATOM 1770 C C . PRO A 1 231 ? -32.814 29.166 30.356 1.00 43.44 231 PRO A C 1
ATOM 1772 O O . PRO A 1 231 ? -32.970 28.095 29.769 1.00 43.44 231 PRO A O 1
ATOM 1775 N N . GLN A 1 232 ? -33.410 30.289 29.947 1.00 41.97 232 GLN A N 1
ATOM 1776 C CA . GLN A 1 232 ? -34.129 30.381 28.672 1.00 41.97 232 GLN A CA 1
ATOM 1777 C C . GLN A 1 232 ? -33.152 30.367 27.478 1.00 41.97 232 GLN A C 1
ATOM 1779 O O . GLN A 1 232 ? -32.015 30.828 27.614 1.00 41.97 232 GLN A O 1
ATOM 1784 N N . PRO A 1 233 ? -33.576 29.880 26.295 1.00 41.72 233 PRO A N 1
ATOM 1785 C CA . PRO A 1 233 ? -32.754 29.927 25.092 1.00 41.72 233 PRO A CA 1
ATOM 1786 C C . PRO A 1 233 ? -32.578 31.372 24.606 1.00 41.72 233 PRO A C 1
ATOM 1788 O O . PRO A 1 233 ? -33.551 32.069 24.324 1.00 41.72 233 PRO A O 1
ATOM 1791 N N . SER A 1 234 ? -31.329 31.814 24.467 1.00 44.22 234 SER A N 1
ATOM 1792 C CA . SER A 1 234 ? -30.999 33.092 23.833 1.00 44.22 234 SER A CA 1
ATOM 1793 C C . SER A 1 234 ? -31.282 33.039 22.330 1.00 44.22 234 SER A C 1
ATOM 1795 O O . SER A 1 234 ? -30.748 32.173 21.633 1.00 44.22 234 SER A O 1
ATOM 1797 N N . THR A 1 235 ? -32.061 33.994 21.819 1.00 42.72 235 THR A N 1
ATOM 1798 C CA . THR A 1 235 ? -32.192 34.244 20.375 1.00 42.72 235 THR A CA 1
ATOM 1799 C C . THR A 1 235 ? -30.825 34.510 19.730 1.00 42.72 235 THR A C 1
ATOM 1801 O O . THR A 1 235 ? -29.959 35.092 20.391 1.00 42.72 235 THR A O 1
ATOM 1804 N N . PRO A 1 236 ? -30.609 34.135 18.453 1.00 47.38 236 PRO A N 1
ATOM 1805 C CA . PRO A 1 236 ? -29.357 34.424 17.762 1.00 47.38 236 PRO A CA 1
ATOM 1806 C C . PRO A 1 236 ? -29.086 35.929 17.711 1.00 47.38 236 PRO A C 1
ATOM 1808 O O . PRO A 1 236 ? -29.962 36.704 17.328 1.00 47.38 236 PRO A O 1
ATOM 1811 N N . ALA A 1 237 ? -27.870 36.338 18.070 1.00 41.06 237 ALA A N 1
ATOM 1812 C CA . ALA A 1 237 ? -27.400 37.684 17.777 1.00 41.06 237 ALA A CA 1
ATOM 1813 C C . ALA A 1 237 ? -27.125 37.800 16.271 1.00 41.06 237 ALA A C 1
ATOM 1815 O O . ALA A 1 237 ? -26.481 36.926 15.685 1.00 41.06 237 ALA A O 1
ATOM 1816 N N . GLU A 1 238 ? -27.615 38.873 15.657 1.00 49.81 238 GLU A N 1
ATOM 1817 C CA . GLU A 1 238 ? -27.385 39.175 14.247 1.00 49.81 238 GLU A CA 1
ATOM 1818 C C . GLU A 1 238 ? -25.884 39.392 13.997 1.00 49.81 238 GLU A C 1
ATOM 1820 O O . GLU A 1 238 ? -25.207 40.088 14.760 1.00 49.81 238 GLU A O 1
ATOM 1825 N N . ALA A 1 239 ? -25.336 38.748 12.964 1.00 49.41 239 ALA A N 1
ATOM 1826 C CA . ALA A 1 239 ? -23.912 38.845 12.671 1.00 49.41 239 ALA A CA 1
ATOM 1827 C C . ALA A 1 239 ? -23.581 40.243 12.115 1.00 49.41 239 ALA A C 1
ATOM 1829 O O . ALA A 1 239 ? -24.280 40.706 11.210 1.00 49.41 239 ALA A O 1
ATOM 1830 N N . PRO A 1 240 ? -22.514 40.916 12.590 1.00 61.69 240 PRO A N 1
ATOM 1831 C CA . PRO A 1 240 ? -22.075 42.160 11.972 1.00 61.69 240 PRO A CA 1
ATOM 1832 C C . PRO A 1 240 ? -21.668 41.895 10.511 1.00 61.69 240 PRO A C 1
ATOM 1834 O O . PRO A 1 240 ? -21.071 40.848 10.232 1.00 61.69 240 PRO A O 1
ATOM 1837 N N . PRO A 1 241 ? -21.966 42.815 9.575 1.00 63.66 241 PRO A N 1
ATOM 1838 C CA . PRO A 1 241 ? -21.603 42.640 8.174 1.00 63.66 241 PRO A CA 1
ATOM 1839 C C . PRO A 1 241 ? -20.077 42.531 8.010 1.00 63.66 241 PRO A C 1
ATOM 1841 O O . PRO A 1 241 ? -19.329 43.113 8.805 1.00 63.66 241 PRO A O 1
ATOM 1844 N N . PRO A 1 242 ? -19.593 41.799 6.989 1.00 64.44 242 PRO A N 1
ATOM 1845 C CA . PRO A 1 242 ? -18.164 41.682 6.730 1.00 64.44 242 PRO A CA 1
ATOM 1846 C C . PRO A 1 242 ? -17.539 43.060 6.441 1.00 64.44 242 PRO A C 1
ATOM 1848 O O . PRO A 1 242 ? -18.214 43.939 5.895 1.00 64.44 242 PRO A O 1
ATOM 1851 N N . PRO A 1 243 ? -16.253 43.267 6.784 1.00 62.53 243 PRO A N 1
ATOM 1852 C CA . PRO A 1 243 ? -15.542 44.487 6.415 1.00 62.53 243 PRO A CA 1
ATOM 1853 C C . PRO A 1 243 ? -15.482 44.633 4.883 1.00 62.53 243 PRO A C 1
ATOM 1855 O O . PRO A 1 243 ? -15.476 43.619 4.180 1.00 62.53 243 PRO A O 1
ATOM 1858 N N . PRO A 1 244 ? -15.430 45.871 4.354 1.00 49.28 244 PRO A N 1
ATOM 1859 C CA . PRO A 1 244 ? -15.388 46.106 2.916 1.00 49.28 244 PRO A CA 1
ATOM 1860 C C . PRO A 1 244 ? -14.149 45.465 2.281 1.00 49.28 244 PRO A C 1
ATOM 1862 O O . PRO A 1 244 ? -13.057 45.487 2.848 1.00 49.28 244 PRO A O 1
ATOM 1865 N N . GLU A 1 245 ? -14.344 44.901 1.093 1.00 45.25 245 GLU A N 1
ATOM 1866 C CA . GLU A 1 245 ? -13.326 44.180 0.334 1.00 45.25 245 GLU A CA 1
ATOM 1867 C C . GLU A 1 245 ? -12.231 45.145 -0.154 1.00 45.25 245 GLU A C 1
ATOM 1869 O O . GLU A 1 245 ? -12.468 46.008 -1.002 1.00 45.25 245 GLU A O 1
ATOM 1874 N N . GLU A 1 246 ? -11.031 45.042 0.424 1.00 38.09 246 GLU A N 1
ATOM 1875 C CA . GLU A 1 246 ? -9.909 45.921 0.085 1.00 38.09 246 GLU A CA 1
ATOM 1876 C C . GLU A 1 246 ? -9.325 45.517 -1.280 1.00 38.09 246 GLU A C 1
ATOM 1878 O O . GLU A 1 246 ? -8.904 44.378 -1.489 1.00 38.09 246 GLU A O 1
ATOM 1883 N N . ALA A 1 247 ? -9.366 46.447 -2.238 1.00 37.12 247 ALA A N 1
ATOM 1884 C CA . ALA A 1 247 ? -9.229 46.128 -3.654 1.00 37.12 247 ALA A CA 1
ATOM 1885 C C . ALA A 1 247 ? -7.852 45.550 -4.028 1.00 37.12 247 ALA A C 1
ATOM 1887 O O . ALA A 1 247 ? -6.811 46.180 -3.825 1.00 37.12 247 ALA A O 1
ATOM 1888 N N . SER A 1 248 ? -7.860 44.385 -4.682 1.00 37.31 248 SER A N 1
ATOM 1889 C CA . SER A 1 248 ? -6.672 43.848 -5.351 1.00 37.31 248 SER A CA 1
ATOM 1890 C C . SER A 1 248 ? -6.243 44.795 -6.487 1.00 37.31 248 SER A C 1
ATOM 1892 O O . SER A 1 248 ? -7.095 45.196 -7.287 1.00 37.31 248 SER A O 1
ATOM 1894 N N . PRO A 1 249 ? -4.960 45.197 -6.578 1.00 41.75 249 PRO A N 1
ATOM 1895 C CA . PRO A 1 249 ? -4.531 46.243 -7.500 1.00 41.75 249 PRO A CA 1
ATOM 1896 C C . PRO A 1 249 ? -4.667 45.820 -8.967 1.00 41.75 249 PRO A C 1
ATOM 1898 O O . PRO A 1 249 ? -4.207 44.753 -9.377 1.00 41.75 249 PRO A O 1
ATOM 1901 N N . GLN A 1 250 ? -5.263 46.702 -9.769 1.00 32.47 250 GLN A N 1
ATOM 1902 C CA . GLN A 1 250 ? -5.434 46.523 -11.209 1.00 32.47 250 GLN A CA 1
ATOM 1903 C C . GLN A 1 250 ? -4.078 46.430 -11.922 1.00 32.47 250 GLN A C 1
ATOM 1905 O O . GLN A 1 250 ? -3.197 47.268 -11.718 1.00 32.47 250 GLN A O 1
ATOM 1910 N N . GLN A 1 251 ? -3.939 45.458 -12.824 1.00 38.00 251 GLN A N 1
ATOM 1911 C CA . GLN A 1 251 ? -2.876 45.460 -13.828 1.00 38.00 251 GLN A CA 1
ATOM 1912 C C . GLN A 1 251 ? -3.393 46.209 -15.076 1.00 38.00 251 GLN A C 1
ATOM 1914 O O . GLN A 1 251 ? -4.507 45.908 -15.510 1.00 38.00 251 GLN A O 1
ATOM 1919 N N . PRO A 1 252 ? -2.661 47.191 -15.645 1.00 40.19 252 PRO A N 1
ATOM 1920 C CA . PRO A 1 252 ? -3.216 48.055 -16.689 1.00 40.19 252 PRO A CA 1
ATOM 1921 C C . PRO A 1 252 ? -3.558 47.324 -17.992 1.00 40.19 252 PRO A C 1
ATOM 1923 O O . PRO A 1 252 ? -2.770 46.516 -18.484 1.00 40.19 252 PRO A O 1
ATOM 1926 N N . GLN A 1 253 ? -4.691 47.696 -18.589 1.00 36.66 253 GLN A N 1
ATOM 1927 C CA . GLN A 1 253 ? -4.908 47.561 -20.028 1.00 36.66 253 GLN A CA 1
ATOM 1928 C C . GLN A 1 253 ? -4.357 48.809 -20.732 1.00 36.66 253 GLN A C 1
ATOM 1930 O O . GLN A 1 253 ? -4.579 49.924 -20.266 1.00 36.66 253 GLN A O 1
ATOM 1935 N N . GLU A 1 254 ? -3.719 48.619 -21.884 1.00 34.78 254 GLU A N 1
ATOM 1936 C CA . GLU A 1 254 ? -3.665 49.622 -22.953 1.00 34.78 254 GLU A CA 1
ATOM 1937 C C . GLU A 1 254 ? -4.197 48.989 -24.248 1.00 34.78 254 GLU A C 1
ATOM 1939 O O . GLU A 1 254 ? -4.339 47.767 -24.342 1.00 34.78 254 GLU A O 1
ATOM 1944 N N . GLU A 1 255 ? -4.606 49.837 -25.191 1.00 36.19 255 GLU A N 1
ATOM 1945 C CA . GLU A 1 255 ? -5.751 49.557 -26.072 1.00 36.19 255 GLU A CA 1
ATOM 1946 C C . GLU A 1 255 ? -5.369 49.604 -27.591 1.00 36.19 255 GLU A C 1
ATOM 1948 O O . GLU A 1 255 ? -4.225 49.267 -27.909 1.00 36.19 255 GLU A O 1
ATOM 1953 N N . PRO A 1 256 ? -6.247 49.831 -28.602 1.00 45.78 256 PRO A N 1
ATOM 1954 C CA . PRO A 1 256 ? -6.369 48.843 -29.678 1.00 45.78 256 PRO A CA 1
ATOM 1955 C C . PRO A 1 256 ? -6.029 49.353 -31.092 1.00 45.78 256 PRO A C 1
ATOM 1957 O O . PRO A 1 256 ? -6.153 50.538 -31.404 1.00 45.78 256 PRO A O 1
ATOM 1960 N N . LYS A 1 257 ? -5.724 48.418 -32.005 1.00 31.73 257 LYS A N 1
ATOM 1961 C CA . LYS A 1 257 ? -5.814 48.577 -33.475 1.00 31.73 257 LYS A CA 1
ATOM 1962 C C . LYS A 1 257 ? -6.061 47.214 -34.137 1.00 31.73 257 LYS A C 1
ATOM 1964 O O . LYS A 1 257 ? -5.442 46.249 -33.710 1.00 31.73 257 LYS A O 1
ATOM 1969 N N . VAL A 1 258 ? -6.827 47.056 -35.221 1.00 29.66 258 VAL A N 1
ATOM 1970 C CA . VAL A 1 258 ? -7.985 47.783 -35.800 1.00 29.66 258 VAL A CA 1
ATOM 1971 C C . VAL A 1 258 ? -8.570 46.847 -36.888 1.00 29.66 258 VAL A C 1
ATOM 1973 O O . VAL A 1 258 ? -7.833 46.008 -37.405 1.00 29.66 258 VAL A O 1
ATOM 1976 N N . HIS A 1 259 ? -9.857 46.950 -37.240 1.00 33.34 259 HIS A N 1
ATOM 1977 C CA . HIS A 1 259 ? -10.473 46.117 -38.296 1.00 33.34 259 HIS A CA 1
ATOM 1978 C C . HIS A 1 259 ? -9.828 46.298 -39.683 1.00 33.34 259 HIS A C 1
ATOM 1980 O O . HIS A 1 259 ? -9.509 47.423 -40.074 1.00 33.34 259 HIS A O 1
ATOM 1986 N N . HIS A 1 260 ? -9.827 45.222 -40.476 1.00 31.69 260 HIS A N 1
ATOM 1987 C CA . HIS A 1 260 ? -10.261 45.275 -41.877 1.00 31.69 260 HIS A CA 1
ATOM 1988 C C . HIS A 1 260 ? -10.968 43.969 -42.269 1.00 31.69 260 HIS A C 1
ATOM 1990 O O . HIS A 1 260 ? -10.456 42.879 -42.025 1.00 31.69 260 HIS A O 1
ATOM 1996 N N . GLU A 1 261 ? -12.136 44.110 -42.884 1.00 33.34 261 GLU A N 1
ATOM 1997 C CA . GLU A 1 261 ? -12.818 43.080 -43.672 1.00 33.34 261 GLU A CA 1
ATOM 1998 C C . GLU A 1 261 ? -12.592 43.394 -45.163 1.00 33.34 261 GLU A C 1
ATOM 2000 O O . GLU A 1 261 ? -12.280 44.536 -45.490 1.00 33.34 261 GLU A O 1
ATOM 2005 N N . GLU A 1 262 ? -12.729 42.407 -46.058 1.00 30.34 262 GLU A N 1
ATOM 2006 C CA . GLU A 1 262 ? -13.748 42.415 -47.133 1.00 30.34 262 GLU A CA 1
ATOM 2007 C C . GLU A 1 262 ? -13.596 41.241 -48.138 1.00 30.34 262 GLU A C 1
ATOM 2009 O O . GLU A 1 262 ? -12.536 41.006 -48.708 1.00 30.34 262 GLU A O 1
ATOM 2014 N N . HIS A 1 263 ? -14.712 40.523 -48.326 1.00 30.72 263 HIS A N 1
ATOM 2015 C CA . HIS A 1 263 ? -15.327 39.986 -49.560 1.00 30.72 263 HIS A CA 1
ATOM 2016 C C . HIS A 1 263 ? -14.552 39.383 -50.769 1.00 30.72 263 HIS A C 1
ATOM 2018 O O . HIS A 1 263 ? -13.661 39.984 -51.358 1.00 30.72 263 HIS A O 1
ATOM 2024 N N . GLY A 1 264 ? -15.115 38.263 -51.276 1.00 25.83 264 GLY A N 1
ATOM 2025 C CA . GLY A 1 264 ? -15.046 37.778 -52.677 1.00 25.83 264 GLY A CA 1
ATOM 2026 C C . GLY A 1 264 ? -14.736 36.263 -52.807 1.00 25.83 264 GLY A C 1
ATOM 2027 O O . GLY A 1 264 ? -13.595 35.908 -52.550 1.00 25.83 264 GLY A O 1
ATOM 2028 N N . THR A 1 265 ? -15.600 35.254 -53.064 1.00 28.12 265 THR A N 1
ATOM 2029 C CA . THR A 1 265 ? -16.830 34.965 -53.878 1.00 28.12 265 THR A CA 1
ATOM 2030 C C . THR A 1 265 ? -16.580 34.227 -55.217 1.00 28.12 265 THR A C 1
ATOM 2032 O O . THR A 1 265 ? -15.683 34.629 -55.951 1.00 28.12 265 THR A O 1
ATOM 2035 N N . TYR A 1 266 ? -17.464 33.257 -55.551 1.00 29.78 266 TYR A N 1
ATOM 2036 C CA . TYR A 1 266 ? -17.544 32.386 -56.766 1.00 29.78 266 TYR A CA 1
ATOM 2037 C C . TYR A 1 266 ? -16.491 31.255 -56.863 1.00 29.78 266 TYR A C 1
ATOM 2039 O O . TYR A 1 266 ? -15.364 31.448 -56.418 1.00 29.78 266 TYR A O 1
ATOM 2047 N N . HIS A 1 267 ? -16.747 30.036 -57.380 1.00 30.80 267 HIS A N 1
ATOM 2048 C CA . HIS A 1 267 ? -17.923 29.331 -57.978 1.00 30.80 267 HIS A CA 1
ATOM 2049 C C . HIS A 1 267 ? -18.145 27.975 -57.221 1.00 30.80 267 HIS A C 1
ATOM 2051 O O . HIS A 1 267 ? -17.268 27.589 -56.451 1.00 30.80 267 HIS A O 1
ATOM 2057 N N . GLU A 1 268 ? -19.289 27.262 -57.190 1.00 31.39 268 GLU A N 1
ATOM 2058 C CA . GLU A 1 268 ? -20.091 26.576 -58.250 1.00 31.39 268 GLU A CA 1
ATOM 2059 C C . GLU A 1 268 ? -19.306 25.473 -59.019 1.00 31.39 268 GLU A C 1
ATOM 2061 O O . GLU A 1 268 ? -18.129 25.664 -59.305 1.00 31.39 268 GLU A O 1
ATOM 2066 N N . GLU A 1 269 ? -19.837 24.277 -59.352 1.00 32.66 269 GLU A N 1
ATOM 2067 C CA . GLU A 1 269 ? -21.228 23.753 -59.347 1.00 32.66 269 GLU A CA 1
ATOM 2068 C C . GLU A 1 269 ? -21.286 22.184 -59.339 1.00 32.66 269 GLU A C 1
ATOM 2070 O O . GLU A 1 269 ? -20.340 21.558 -59.805 1.00 32.66 269 GLU A O 1
ATOM 2075 N N . HIS A 1 270 ? -22.417 21.579 -58.901 1.00 32.34 270 HIS A N 1
ATOM 2076 C CA . HIS A 1 270 ? -22.938 20.196 -59.186 1.00 32.34 270 HIS A CA 1
ATOM 2077 C C . HIS A 1 270 ? -22.090 18.915 -58.871 1.00 32.34 270 HIS A C 1
ATOM 2079 O O . HIS A 1 270 ? -20.870 18.956 -58.844 1.00 32.34 270 HIS A O 1
ATOM 2085 N N . HIS A 1 271 ? -22.614 17.696 -58.589 1.00 32.03 271 HIS A N 1
ATOM 2086 C CA . HIS A 1 271 ? -23.963 17.056 -58.481 1.00 32.03 271 HIS A CA 1
ATOM 2087 C C . HIS A 1 271 ? -24.023 16.125 -57.215 1.00 32.03 271 HIS A C 1
ATOM 2089 O O . HIS A 1 271 ? -22.990 15.973 -56.573 1.00 32.03 271 HIS A O 1
ATOM 2095 N N . THR A 1 272 ? -25.092 15.479 -56.684 1.00 29.41 272 THR A N 1
ATOM 2096 C CA . THR A 1 272 ? -26.493 15.064 -57.037 1.00 29.41 272 THR A CA 1
ATOM 2097 C C . THR A 1 272 ? -26.690 13.540 -57.331 1.00 29.41 272 THR A C 1
ATOM 2099 O O . THR A 1 272 ? -25.891 12.963 -58.055 1.00 29.41 272 THR A O 1
ATOM 2102 N N . HIS A 1 273 ? -27.785 12.933 -56.805 1.00 31.30 273 HIS A N 1
ATOM 2103 C CA . HIS A 1 273 ? -28.268 11.511 -56.860 1.00 31.30 273 HIS A CA 1
ATOM 2104 C C . HIS A 1 273 ? -27.477 10.440 -56.056 1.00 31.30 273 HIS A C 1
ATOM 2106 O O . HIS A 1 273 ? -26.265 10.357 -56.202 1.00 31.30 273 HIS A O 1
ATOM 2112 N N . GLN A 1 274 ? -28.019 9.590 -55.155 1.00 32.88 274 GLN A N 1
ATOM 2113 C CA . GLN A 1 274 ? -29.370 9.251 -54.615 1.00 32.88 274 GLN A CA 1
ATOM 2114 C C . GLN A 1 274 ? -30.184 8.106 -55.295 1.00 32.88 274 GLN A C 1
ATOM 2116 O O . GLN A 1 274 ? -30.252 8.059 -56.517 1.00 32.88 274 GLN A O 1
ATOM 2121 N N . GLN A 1 275 ? -30.858 7.288 -54.449 1.00 33.06 275 GLN A N 1
ATOM 2122 C CA . GLN A 1 275 ? -31.768 6.126 -54.693 1.00 33.06 275 GLN A CA 1
ATOM 2123 C C . GLN A 1 275 ? -31.060 4.775 -55.006 1.00 33.06 275 GLN A C 1
ATOM 2125 O O . GLN A 1 275 ? -30.065 4.766 -55.721 1.00 33.06 275 GLN A O 1
ATOM 2130 N N . GLU A 1 276 ? -31.275 3.683 -54.240 1.00 35.69 276 GLU A N 1
ATOM 2131 C CA . GLU A 1 276 ? -32.387 2.677 -54.219 1.00 35.69 276 GLU A CA 1
ATOM 2132 C C . GLU A 1 276 ? -32.343 1.721 -55.449 1.00 35.69 276 GLU A C 1
ATOM 2134 O O . GLU A 1 276 ? -31.923 2.135 -56.520 1.00 35.69 276 GLU A O 1
ATOM 2139 N N . GLU A 1 277 ? -32.652 0.412 -55.391 1.00 32.88 277 GLU A N 1
ATOM 2140 C CA . GLU A 1 277 ? -33.658 -0.293 -54.570 1.00 32.88 277 GLU A CA 1
ATOM 2141 C C . GLU A 1 277 ? -33.338 -1.801 -54.259 1.00 32.88 277 GLU A C 1
ATOM 2143 O O . GLU A 1 277 ? -32.198 -2.252 -54.337 1.00 32.88 277 GLU A O 1
ATOM 2148 N N . THR A 1 278 ? -34.362 -2.565 -53.844 1.00 26.03 278 THR A N 1
ATOM 2149 C CA . THR A 1 278 ? -34.394 -3.908 -53.207 1.00 26.03 278 THR A CA 1
ATOM 2150 C C . THR A 1 278 ? -34.169 -5.155 -54.104 1.00 26.03 278 THR A C 1
ATOM 2152 O O . THR A 1 278 ? -34.371 -5.084 -55.312 1.00 26.03 278 THR A O 1
ATOM 2155 N N . THR A 1 279 ? -33.911 -6.348 -53.506 1.00 27.89 279 THR A N 1
ATOM 2156 C CA . THR A 1 279 ? -34.782 -7.577 -53.599 1.00 27.89 279 THR A CA 1
ATOM 2157 C C . THR A 1 279 ? -34.085 -8.940 -53.303 1.00 27.89 279 THR A C 1
ATOM 2159 O O . THR A 1 279 ? -32.997 -9.185 -53.798 1.00 27.89 279 THR A O 1
ATOM 2162 N N . LYS A 1 280 ? -34.777 -9.812 -52.525 1.00 31.38 280 LYS A N 1
ATOM 2163 C CA . LYS A 1 280 ? -34.714 -11.302 -52.306 1.00 31.38 280 LYS A CA 1
ATOM 2164 C C . LYS A 1 280 ? -33.398 -12.092 -52.530 1.00 31.38 280 LYS A C 1
ATOM 2166 O O . LYS A 1 280 ? -32.757 -11.966 -53.557 1.00 31.38 280 LYS A O 1
ATOM 2171 N N . SER A 1 281 ? -32.927 -12.956 -51.617 1.00 31.73 281 SER A N 1
ATOM 2172 C CA . SER A 1 281 ? -33.539 -14.135 -50.939 1.00 31.73 281 SER A CA 1
ATOM 2173 C C . SER A 1 281 ? -33.691 -15.397 -51.800 1.00 31.73 281 SER A C 1
ATOM 2175 O O . SER A 1 281 ? -34.575 -15.444 -52.647 1.00 31.73 281 SER A O 1
ATOM 2177 N N . GLU A 1 282 ? -32.973 -16.463 -51.428 1.00 33.41 282 GLU A N 1
ATOM 2178 C CA . GLU A 1 282 ? -33.473 -17.846 -51.497 1.00 33.41 282 GLU A CA 1
ATOM 2179 C C . GLU A 1 282 ? -32.788 -18.721 -50.422 1.00 33.41 282 GLU A C 1
ATOM 2181 O O . GLU A 1 282 ? -31.860 -18.261 -49.752 1.00 33.41 282 GLU A O 1
ATOM 2186 N N . THR A 1 283 ? -33.290 -19.940 -50.198 1.00 34.78 283 THR A N 1
ATOM 2187 C CA . THR A 1 283 ? -32.961 -20.802 -49.045 1.00 34.78 283 THR A CA 1
ATOM 2188 C C . THR A 1 283 ? -32.777 -22.240 -49.508 1.00 34.78 283 THR A C 1
ATOM 2190 O O . THR A 1 283 ? -33.611 -22.718 -50.269 1.00 34.78 283 THR A O 1
ATOM 2193 N N . ASP A 1 284 ? -31.793 -22.968 -48.969 1.00 29.31 284 ASP A N 1
ATOM 2194 C CA . ASP A 1 284 ? -31.830 -24.437 -48.992 1.00 29.31 284 ASP A CA 1
ATOM 2195 C C . ASP A 1 284 ? -31.120 -25.069 -47.778 1.00 29.31 284 ASP A C 1
ATOM 2197 O O . ASP A 1 284 ? -30.411 -24.381 -47.036 1.00 29.31 284 ASP A O 1
ATOM 2201 N N . ALA A 1 285 ? -31.364 -26.359 -47.523 1.00 33.94 285 ALA A N 1
ATOM 2202 C CA . ALA A 1 285 ? -30.999 -27.033 -46.274 1.00 33.94 285 ALA A CA 1
ATOM 2203 C C . ALA A 1 285 ? -30.648 -28.531 -46.429 1.00 33.94 285 ALA A C 1
ATOM 2205 O O . ALA A 1 285 ? -30.883 -29.152 -47.459 1.00 33.94 285 ALA A O 1
ATOM 2206 N N . SER A 1 286 ? -30.189 -29.132 -45.320 1.00 32.03 286 SER A N 1
ATOM 2207 C CA . SER A 1 286 ? -29.826 -30.555 -45.146 1.00 32.03 286 SER A CA 1
ATOM 2208 C C . SER A 1 286 ? -28.428 -30.969 -45.640 1.00 32.03 286 SER A C 1
ATOM 2210 O O . SER A 1 286 ? -27.851 -30.357 -46.531 1.00 32.03 286 SER A O 1
ATOM 2212 N N . GLY A 1 287 ? -27.866 -32.020 -45.022 1.00 30.08 287 GLY A N 1
ATOM 2213 C CA . GLY A 1 287 ? -26.533 -32.555 -45.354 1.00 30.08 287 GLY A CA 1
ATOM 2214 C C . GLY A 1 287 ? -25.643 -32.917 -44.156 1.00 30.08 287 GLY A C 1
ATOM 2215 O O . GLY A 1 287 ? -24.512 -32.449 -44.062 1.00 30.08 287 GLY A O 1
ATOM 2216 N N . ALA A 1 288 ? -26.119 -33.744 -43.218 1.00 34.44 288 ALA A N 1
ATOM 2217 C CA . ALA A 1 288 ? -25.301 -34.173 -42.078 1.00 34.44 288 ALA A CA 1
ATOM 2218 C C . ALA A 1 288 ? -24.265 -35.250 -42.470 1.00 34.44 288 ALA A C 1
ATOM 2220 O O . ALA A 1 288 ? -24.638 -36.360 -42.846 1.00 34.44 288 ALA A O 1
ATOM 2221 N N . VAL A 1 289 ? -22.969 -34.964 -42.288 1.00 33.09 289 VAL A N 1
ATOM 2222 C CA . VAL A 1 289 ? -21.883 -35.962 -42.342 1.00 33.09 289 VAL A CA 1
ATOM 2223 C C . VAL A 1 289 ? -21.015 -35.848 -41.089 1.00 33.09 289 VAL A C 1
ATOM 2225 O O . VAL A 1 289 ? -20.605 -34.762 -40.687 1.00 33.09 289 VAL A O 1
ATOM 2228 N N . LYS A 1 290 ? -20.748 -36.991 -40.452 1.00 36.88 290 LYS A N 1
ATOM 2229 C CA . LYS A 1 290 ? -20.058 -37.103 -39.162 1.00 36.88 290 LYS A CA 1
ATOM 2230 C C . LYS A 1 290 ? -18.620 -37.584 -39.370 1.00 36.88 290 LYS A C 1
ATOM 2232 O O . LYS A 1 290 ? -18.381 -38.789 -39.398 1.00 36.88 290 LYS A O 1
ATOM 2237 N N . THR A 1 291 ? -17.673 -36.653 -39.471 1.00 26.48 291 THR A N 1
ATOM 2238 C CA . THR A 1 291 ? -16.239 -36.967 -39.608 1.00 26.48 291 THR A CA 1
ATOM 2239 C C . THR A 1 291 ? -15.474 -36.541 -38.361 1.00 26.48 291 THR A C 1
ATOM 2241 O O . THR A 1 291 ? -15.421 -35.361 -38.023 1.00 26.48 291 THR A O 1
ATOM 2244 N N . THR A 1 292 ? -14.878 -37.511 -37.670 1.00 35.19 292 THR A N 1
ATOM 2245 C CA . THR A 1 292 ? -14.026 -37.274 -36.501 1.00 35.19 292 THR A CA 1
ATOM 2246 C C . THR A 1 292 ? -12.665 -36.740 -36.943 1.00 35.19 292 THR A C 1
ATOM 2248 O O . THR A 1 292 ? -11.894 -37.480 -37.550 1.00 35.19 292 THR A O 1
ATOM 2251 N N . THR A 1 293 ? -12.334 -35.505 -36.568 1.00 29.61 293 THR A N 1
ATOM 2252 C CA . THR A 1 293 ? -10.979 -34.950 -36.715 1.00 29.61 293 THR A CA 1
ATOM 2253 C C . THR A 1 293 ? -10.471 -34.522 -35.343 1.00 29.61 293 THR A C 1
ATOM 2255 O O . THR A 1 293 ? -11.145 -33.788 -34.624 1.00 29.61 293 THR A O 1
ATOM 2258 N N . THR A 1 294 ? -9.296 -35.013 -34.955 1.00 32.09 294 THR A N 1
ATOM 2259 C CA . THR A 1 294 ? -8.696 -34.764 -33.638 1.00 32.09 294 THR A CA 1
ATOM 2260 C C . THR A 1 294 ? -8.335 -33.294 -33.454 1.00 32.09 294 THR A C 1
ATOM 2262 O O . THR A 1 294 ? -7.444 -32.785 -34.132 1.00 32.09 294 THR A O 1
ATOM 2265 N N . THR A 1 295 ? -8.968 -32.630 -32.488 1.00 27.16 295 THR A N 1
ATOM 2266 C CA . THR A 1 295 ? -8.566 -31.298 -32.031 1.00 27.16 295 THR A CA 1
ATOM 2267 C C . THR A 1 295 ? -7.215 -31.372 -31.325 1.00 27.16 295 THR A C 1
ATOM 2269 O O . THR A 1 295 ? -7.129 -31.775 -30.165 1.00 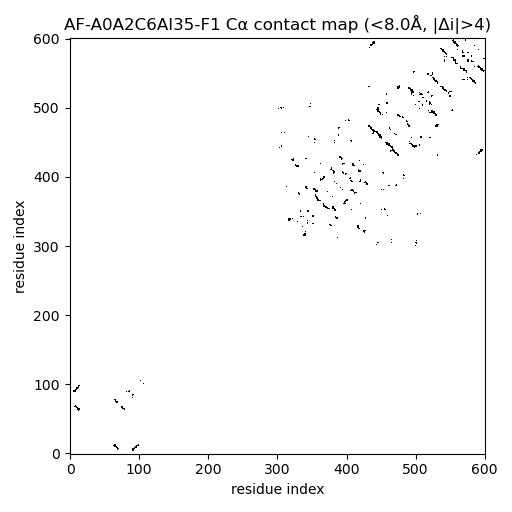27.16 295 THR A O 1
ATOM 2272 N N . THR A 1 296 ? -6.150 -30.944 -32.001 1.00 31.08 296 THR A N 1
ATOM 2273 C CA . THR A 1 296 ? -4.925 -30.507 -31.325 1.00 31.08 296 THR A CA 1
ATOM 2274 C C . THR A 1 296 ? -5.246 -29.231 -30.554 1.00 31.08 296 THR A C 1
ATOM 2276 O O . THR A 1 296 ? -5.341 -28.155 -31.144 1.00 31.08 296 THR A O 1
ATOM 2279 N N . THR A 1 297 ? -5.469 -29.356 -29.246 1.00 31.12 297 THR A N 1
ATOM 2280 C CA . THR A 1 297 ? -5.802 -28.230 -28.367 1.00 31.12 297 THR A CA 1
ATOM 2281 C C . THR A 1 297 ? -4.594 -27.310 -28.199 1.00 31.12 297 THR A C 1
ATOM 2283 O O . THR A 1 297 ? -3.797 -27.475 -27.277 1.00 31.12 297 THR A O 1
ATOM 2286 N N . SER A 1 298 ? -4.458 -26.331 -29.094 1.00 34.62 298 SER A N 1
ATOM 2287 C CA . SER A 1 298 ? -3.515 -25.222 -28.948 1.00 34.62 298 SER A CA 1
ATOM 2288 C C . SER A 1 298 ? -3.847 -24.443 -27.674 1.00 34.62 298 SER A C 1
ATOM 2290 O O . SER A 1 298 ? -4.876 -23.776 -27.599 1.00 34.62 298 SER A O 1
ATOM 2292 N N . SER A 1 299 ? -2.996 -24.546 -26.655 1.00 38.62 299 SER A N 1
ATOM 2293 C CA . SER A 1 299 ? -3.217 -23.949 -25.336 1.00 38.62 299 SER A CA 1
ATOM 2294 C C . SER A 1 299 ? -2.968 -22.434 -25.344 1.00 38.62 299 SER A C 1
ATOM 2296 O O . SER A 1 299 ? -1.900 -21.965 -24.954 1.00 38.62 299 SER A O 1
ATOM 2298 N N . SER A 1 300 ? -3.956 -21.658 -25.791 1.00 38.41 300 SER A N 1
ATOM 2299 C CA . SER A 1 300 ? -3.953 -20.191 -25.737 1.00 38.41 300 SER A CA 1
ATOM 2300 C C . SER A 1 300 ? -4.315 -19.686 -24.329 1.00 38.41 300 SER A C 1
ATOM 2302 O O . SER A 1 300 ? -5.458 -19.309 -24.071 1.00 38.41 300 SER A O 1
ATOM 2304 N N . SER A 1 301 ? -3.358 -19.723 -23.399 1.00 41.91 301 SER A N 1
ATOM 2305 C CA . SER A 1 301 ? -3.557 -19.382 -21.980 1.00 41.91 301 SER A CA 1
ATOM 2306 C C . SER A 1 301 ? -2.932 -18.045 -21.547 1.00 41.91 301 SER A C 1
ATOM 2308 O O . SER A 1 301 ? -1.889 -17.648 -22.058 1.00 41.91 301 SER A O 1
ATOM 2310 N N . SER A 1 302 ? -3.496 -17.444 -20.489 1.00 45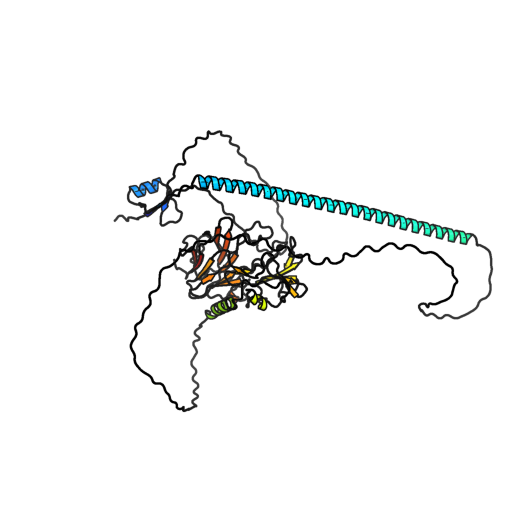.66 302 SER A N 1
ATOM 2311 C CA . SER A 1 302 ? -2.920 -16.424 -19.574 1.00 45.66 302 SER A CA 1
ATOM 2312 C C . SER A 1 302 ? -2.805 -14.935 -19.963 1.00 45.66 302 SER A C 1
ATOM 2314 O O . SER A 1 302 ? -2.448 -14.150 -19.088 1.00 45.66 302 SER A O 1
ATOM 2316 N N . SER A 1 303 ? -3.167 -14.478 -21.170 1.00 45.09 303 SER A N 1
ATOM 2317 C CA . SER A 1 303 ? -3.257 -13.014 -21.414 1.00 45.09 303 SER A CA 1
ATOM 2318 C C . SER A 1 303 ? -4.538 -12.391 -20.837 1.00 45.09 303 SER A C 1
ATOM 2320 O O . SER A 1 303 ? -4.479 -11.364 -20.161 1.00 45.09 303 SER A O 1
ATOM 2322 N N . PHE A 1 304 ? -5.687 -13.043 -21.054 1.00 47.59 304 PHE A N 1
ATOM 2323 C CA . PHE A 1 304 ? -7.016 -12.495 -20.745 1.00 47.59 304 PHE A CA 1
ATOM 2324 C C . PHE A 1 304 ? -7.240 -12.166 -19.258 1.00 47.59 304 PHE A C 1
ATOM 2326 O O . PHE A 1 304 ? -7.915 -11.186 -18.947 1.00 47.59 304 PHE A O 1
ATOM 2333 N N . ASP A 1 305 ? -6.661 -12.943 -18.336 1.00 69.12 305 ASP A N 1
ATOM 2334 C CA . ASP A 1 305 ? -6.909 -12.777 -16.898 1.00 69.12 305 ASP A CA 1
ATOM 2335 C C . ASP A 1 305 ? -6.347 -11.457 -16.348 1.00 69.12 305 ASP A C 1
ATOM 2337 O O . ASP A 1 305 ? -6.975 -10.823 -15.499 1.00 69.12 305 ASP A O 1
ATOM 2341 N N . ILE A 1 306 ? -5.173 -11.012 -16.816 1.00 72.88 306 ILE A N 1
ATOM 2342 C CA . ILE A 1 306 ? -4.550 -9.775 -16.315 1.00 72.88 306 ILE A CA 1
ATOM 2343 C C . ILE A 1 306 ? -5.230 -8.541 -16.906 1.00 72.88 306 ILE A C 1
ATOM 2345 O O . ILE A 1 306 ? -5.450 -7.573 -16.180 1.00 72.88 306 ILE A O 1
ATOM 2349 N N . GLU A 1 307 ? -5.596 -8.573 -18.187 1.00 74.75 307 GLU A N 1
ATOM 2350 C CA . GLU A 1 307 ? -6.283 -7.457 -18.846 1.00 74.75 307 GLU A CA 1
ATOM 2351 C C . GLU A 1 307 ? -7.672 -7.232 -18.233 1.00 74.75 307 GLU A C 1
ATOM 2353 O O . GLU A 1 307 ? -7.971 -6.115 -17.813 1.00 74.75 307 GLU A O 1
ATOM 2358 N N . TRP A 1 308 ? -8.454 -8.298 -18.018 1.00 77.81 308 TRP A N 1
ATOM 2359 C CA . TRP A 1 308 ? -9.744 -8.208 -17.324 1.00 77.81 308 TRP A CA 1
ATOM 2360 C C . TRP A 1 308 ? -9.614 -7.682 -15.885 1.00 77.81 308 TRP A C 1
ATOM 2362 O O . TRP A 1 308 ? -10.441 -6.883 -15.436 1.00 77.81 308 TRP A O 1
ATOM 2372 N N . HIS A 1 309 ? -8.566 -8.071 -15.149 1.00 76.25 309 HIS A N 1
ATOM 2373 C CA . HIS A 1 309 ? -8.306 -7.499 -13.826 1.00 76.25 309 HIS A CA 1
ATOM 2374 C C . HIS A 1 309 ? -7.899 -6.020 -13.898 1.00 76.25 309 HIS A C 1
ATOM 2376 O O . HIS A 1 309 ? -8.348 -5.243 -13.061 1.00 76.25 309 HIS A O 1
ATOM 2382 N N . ILE A 1 310 ? -7.093 -5.599 -14.879 1.00 71.38 310 ILE A N 1
ATOM 2383 C CA . ILE A 1 310 ? -6.744 -4.182 -15.084 1.00 71.38 310 ILE A CA 1
ATOM 2384 C C . ILE A 1 310 ? -8.002 -3.360 -15.380 1.00 71.38 310 ILE A C 1
ATOM 2386 O O . ILE A 1 310 ? -8.190 -2.305 -14.770 1.00 71.38 310 ILE A O 1
ATOM 2390 N N . GLU A 1 311 ? -8.896 -3.866 -16.231 1.00 69.56 311 GLU A N 1
ATOM 2391 C CA . GLU A 1 311 ? -10.201 -3.253 -16.474 1.00 69.56 311 GLU A CA 1
ATOM 2392 C C . GLU A 1 311 ? -11.016 -3.156 -15.181 1.00 69.56 311 GLU A C 1
ATOM 2394 O O . GLU A 1 311 ? -11.409 -2.060 -14.803 1.00 69.56 311 GLU A O 1
ATOM 2399 N N . ASN A 1 312 ? -11.208 -4.242 -14.429 1.00 67.88 312 ASN A N 1
ATOM 2400 C CA . ASN A 1 312 ? -12.041 -4.222 -13.216 1.00 67.88 312 ASN A CA 1
ATOM 2401 C C . ASN A 1 312 ? -11.405 -3.472 -12.023 1.00 67.88 312 ASN A C 1
ATOM 2403 O O . ASN A 1 312 ? -12.110 -3.089 -11.090 1.00 67.88 312 ASN A O 1
ATOM 2407 N N . LEU A 1 313 ? -10.094 -3.207 -12.052 1.00 62.62 313 LEU A N 1
ATOM 2408 C CA . LEU A 1 313 ? -9.408 -2.305 -11.118 1.00 62.62 313 LEU A CA 1
ATOM 2409 C C . LEU A 1 313 ? -9.489 -0.830 -11.561 1.00 62.62 313 LEU A C 1
ATOM 2411 O O . LEU A 1 313 ? -9.450 0.065 -10.713 1.00 62.62 313 LEU A O 1
ATOM 2415 N N . GLY A 1 314 ? -9.603 -0.559 -12.864 1.00 50.59 314 GLY A N 1
ATOM 2416 C CA . GLY A 1 314 ? -9.727 0.788 -13.433 1.00 50.59 314 GLY A CA 1
ATOM 2417 C C . GLY A 1 314 ? -11.169 1.306 -13.496 1.00 50.59 314 GLY A C 1
ATOM 2418 O O . GLY A 1 314 ? -11.435 2.437 -13.079 1.00 50.59 314 GLY A O 1
ATOM 2419 N N . VAL A 1 315 ? -12.097 0.472 -13.972 1.00 43.72 315 VAL A N 1
ATOM 2420 C CA . VAL A 1 315 ? -13.531 0.750 -14.141 1.00 43.72 315 VAL A CA 1
ATOM 2421 C C . VAL A 1 315 ? -14.154 1.196 -12.816 1.00 43.72 315 VAL A C 1
ATOM 2423 O O . VAL A 1 315 ? -13.815 0.711 -11.738 1.00 43.72 315 VAL A O 1
ATOM 2426 N N . GLY A 1 316 ? -15.049 2.183 -12.899 1.00 46.25 316 GLY A N 1
ATOM 2427 C CA . GLY A 1 316 ? -15.525 2.917 -11.728 1.00 46.25 316 GLY A CA 1
ATOM 2428 C C . GLY A 1 316 ? -14.578 4.052 -11.336 1.00 46.25 316 GLY A C 1
ATOM 2429 O O . GLY A 1 316 ? -14.175 4.156 -10.176 1.00 46.25 316 GLY A O 1
ATOM 2430 N N . SER A 1 317 ? -14.207 4.917 -12.288 1.00 47.84 317 SER A N 1
ATOM 2431 C CA . SER A 1 317 ? -13.567 6.217 -12.027 1.00 47.84 317 SER A CA 1
ATOM 2432 C C . SER A 1 317 ? -14.559 7.177 -11.355 1.00 47.84 317 SER A C 1
ATOM 2434 O O . SER A 1 317 ? -15.048 8.140 -11.944 1.00 47.84 317 SER A O 1
ATOM 2436 N N . THR A 1 318 ? -14.909 6.839 -10.124 1.00 68.56 318 THR A N 1
ATOM 2437 C CA . THR A 1 318 ? -15.709 7.623 -9.194 1.00 68.56 318 THR A CA 1
ATOM 2438 C C . THR A 1 318 ? -14.899 8.800 -8.665 1.00 68.56 318 THR A C 1
ATOM 2440 O O . THR A 1 318 ? -13.673 8.846 -8.799 1.00 68.56 318 THR A O 1
ATOM 2443 N N . ASP A 1 319 ? -15.582 9.787 -8.089 1.00 81.12 319 ASP A N 1
ATOM 2444 C CA . ASP A 1 319 ? -14.921 11.001 -7.626 1.00 81.12 319 ASP A CA 1
ATOM 2445 C C . ASP A 1 319 ? -14.041 10.722 -6.396 1.00 81.12 319 ASP A C 1
ATOM 2447 O O . ASP A 1 319 ? -14.524 10.575 -5.273 1.00 81.12 319 ASP A O 1
ATOM 2451 N N . MET A 1 320 ? -12.723 10.695 -6.618 1.00 89.25 320 MET A N 1
ATOM 2452 C CA . MET A 1 320 ? -11.695 10.555 -5.577 1.00 89.25 320 MET A CA 1
ATOM 2453 C C . MET A 1 320 ? -11.730 11.698 -4.547 1.00 89.25 320 MET A C 1
ATOM 2455 O O . MET A 1 320 ? -11.141 11.568 -3.474 1.00 89.25 320 MET A O 1
ATOM 2459 N N . ASN A 1 321 ? -12.404 12.810 -4.865 1.00 91.12 321 ASN A N 1
ATOM 2460 C CA . ASN A 1 321 ? -12.556 13.986 -4.011 1.00 91.12 321 ASN A CA 1
ATOM 2461 C C . ASN A 1 321 ? -13.864 13.969 -3.199 1.00 91.12 321 ASN A C 1
ATOM 2463 O O . ASN A 1 321 ? -14.056 14.835 -2.343 1.00 91.12 321 ASN A O 1
ATOM 2467 N N . ARG A 1 322 ? -14.752 12.989 -3.421 1.00 95.00 322 ARG A N 1
ATOM 2468 C CA . ARG A 1 322 ? -16.042 12.900 -2.730 1.00 95.00 322 ARG A CA 1
ATOM 2469 C C . ARG A 1 322 ? -15.836 12.582 -1.252 1.00 95.00 322 ARG A C 1
ATOM 2471 O O . ARG A 1 322 ? -15.227 11.573 -0.892 1.00 95.00 322 ARG A O 1
ATOM 2478 N N . GLU A 1 323 ? -16.377 13.434 -0.384 1.00 96.25 323 GLU A N 1
ATOM 2479 C CA . GLU A 1 323 ? -16.331 13.214 1.062 1.00 96.25 323 GLU A CA 1
ATOM 2480 C C . GLU A 1 323 ? -17.143 11.969 1.455 1.00 96.25 323 GLU A C 1
ATOM 2482 O O . GLU A 1 323 ? -18.277 11.774 1.010 1.00 96.25 323 GLU A O 1
ATOM 2487 N N . PHE A 1 324 ? -16.555 11.117 2.295 1.00 97.50 324 PHE A N 1
ATOM 2488 C CA . PHE A 1 324 ? -17.161 9.882 2.772 1.00 97.50 324 PHE A CA 1
ATOM 2489 C C . PHE A 1 324 ? -18.175 10.161 3.896 1.00 97.50 324 PHE A C 1
ATOM 2491 O O . PHE A 1 324 ? -17.811 10.770 4.910 1.00 97.50 324 PHE A O 1
ATOM 2498 N N . PRO A 1 325 ? -19.430 9.691 3.781 1.00 97.31 325 PRO A N 1
ATOM 2499 C CA . PRO A 1 325 ? -20.471 9.937 4.769 1.00 97.31 325 PRO A CA 1
ATOM 2500 C C . PRO A 1 325 ? -20.325 8.977 5.960 1.00 97.31 325 PRO A C 1
ATOM 2502 O O . PRO A 1 325 ? -21.001 7.952 6.067 1.00 97.31 325 PRO A O 1
ATOM 2505 N N . SER A 1 326 ? -19.409 9.337 6.858 1.00 97.81 326 SER A N 1
ATOM 2506 C CA . SER A 1 326 ? -19.164 8.667 8.139 1.00 97.81 326 SER A CA 1
ATOM 2507 C C . SER A 1 326 ? -20.479 8.435 8.898 1.00 97.81 326 SER A C 1
ATOM 2509 O O . SER A 1 326 ? -21.237 9.380 9.124 1.00 97.81 326 SER A O 1
ATOM 2511 N N . GLY A 1 327 ? -20.769 7.183 9.260 1.00 98.19 327 GLY A N 1
ATOM 2512 C CA . GLY A 1 327 ? -22.013 6.790 9.929 1.00 98.19 327 GLY A CA 1
ATOM 2513 C C . GLY A 1 327 ? -23.252 6.713 9.026 1.00 98.19 3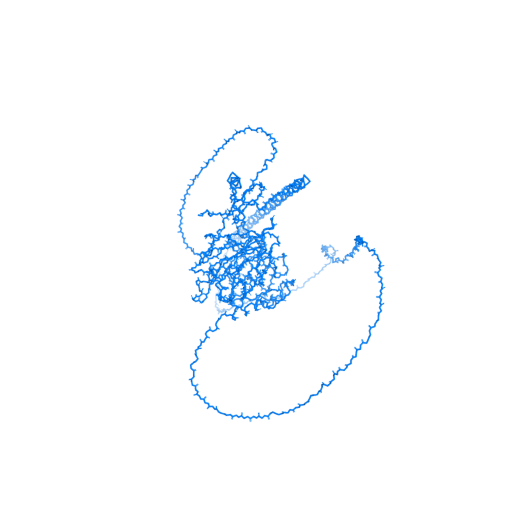27 GLY A C 1
ATOM 2514 O O . GLY A 1 327 ? -24.356 6.914 9.521 1.00 98.19 327 GLY A O 1
ATOM 2515 N N . GLN A 1 328 ? -23.110 6.471 7.712 1.00 98.31 328 GLN A N 1
ATOM 2516 C CA . GLN A 1 328 ? -24.258 6.345 6.782 1.00 98.31 328 GLN A CA 1
ATOM 2517 C C . GLN A 1 328 ? -24.186 5.155 5.803 1.00 98.31 328 GLN A C 1
ATOM 2519 O O . GLN A 1 328 ? -25.086 4.976 4.977 1.00 98.31 328 GLN A O 1
ATOM 2524 N N . ILE A 1 329 ? -23.122 4.348 5.843 1.00 98.19 329 ILE A N 1
ATOM 2525 C CA . ILE A 1 329 ? -22.938 3.187 4.956 1.00 98.19 329 ILE A CA 1
ATOM 2526 C C . ILE A 1 329 ? -22.782 1.929 5.809 1.00 98.19 329 ILE A C 1
ATOM 2528 O O . ILE A 1 329 ? -22.042 1.941 6.788 1.00 98.19 329 ILE A O 1
ATOM 2532 N N . GLN A 1 330 ? -23.494 0.866 5.438 1.00 98.31 330 GLN A N 1
ATOM 2533 C CA . GLN A 1 330 ? -23.468 -0.432 6.116 1.00 98.31 330 GLN A CA 1
ATOM 2534 C C . GLN A 1 330 ? -22.095 -1.101 5.977 1.00 98.31 330 GLN A C 1
ATOM 2536 O O . GLN A 1 330 ? -21.496 -1.060 4.904 1.00 98.31 330 GLN A O 1
ATOM 2541 N N . CYS A 1 331 ? -21.613 -1.773 7.024 1.00 97.94 331 CYS A N 1
ATOM 2542 C CA . CYS A 1 331 ? -20.292 -2.418 7.011 1.00 97.94 331 CYS A CA 1
ATOM 2543 C C . CYS A 1 331 ? -20.142 -3.532 5.965 1.00 97.94 331 CYS A C 1
ATOM 2545 O O . CYS A 1 331 ? -19.042 -3.777 5.478 1.00 97.94 331 CYS A O 1
ATOM 2547 N N . SER A 1 332 ? -21.238 -4.167 5.554 1.00 94.88 332 SER A N 1
ATOM 2548 C CA . SER A 1 332 ? -21.250 -5.153 4.469 1.00 94.88 332 SER A CA 1
ATOM 2549 C C . SER A 1 332 ? -21.196 -4.537 3.059 1.00 94.88 332 SER A C 1
ATOM 2551 O O . SER A 1 332 ? -20.902 -5.246 2.097 1.00 94.88 332 SER A O 1
ATOM 2553 N N . ASP A 1 333 ? -21.442 -3.232 2.908 1.00 94.31 333 ASP A N 1
ATOM 2554 C CA . ASP A 1 333 ? -21.616 -2.558 1.615 1.00 94.31 333 ASP A CA 1
ATOM 2555 C C . ASP A 1 333 ? -20.303 -1.967 1.063 1.00 94.31 333 ASP A C 1
ATOM 2557 O O . ASP A 1 333 ? -20.176 -0.774 0.774 1.00 94.31 333 ASP A O 1
ATOM 2561 N N . LEU A 1 334 ? -19.300 -2.835 0.886 1.00 91.94 334 LEU A N 1
ATOM 2562 C CA . LEU A 1 334 ? -18.030 -2.489 0.230 1.00 91.94 334 LEU A CA 1
ATOM 2563 C C . LEU A 1 334 ? -18.236 -1.997 -1.219 1.00 91.94 334 LEU A C 1
ATOM 2565 O O . LEU A 1 334 ? -17.460 -1.179 -1.713 1.00 91.94 334 LEU A O 1
ATOM 2569 N N . LYS A 1 335 ? -19.320 -2.422 -1.883 1.00 91.25 335 LYS A N 1
ATOM 2570 C CA . LYS A 1 335 ? -19.704 -1.933 -3.216 1.00 91.25 335 LYS A CA 1
ATOM 2571 C C . LYS A 1 335 ? -19.962 -0.433 -3.212 1.00 91.25 335 LYS A C 1
ATOM 2573 O O . LYS A 1 335 ? -19.433 0.273 -4.067 1.00 91.25 335 LYS A O 1
ATOM 2578 N N . LYS A 1 336 ? -20.699 0.077 -2.227 1.00 93.44 336 LYS A N 1
ATOM 2579 C CA . LYS A 1 336 ? -20.952 1.514 -2.084 1.00 93.44 336 LYS A CA 1
ATOM 2580 C C . LYS A 1 336 ? -19.705 2.321 -1.726 1.00 93.44 336 LYS A C 1
ATOM 2582 O O . LYS A 1 336 ? -19.652 3.503 -2.037 1.00 93.44 336 LYS A O 1
ATOM 2587 N N . LEU A 1 337 ? -18.649 1.719 -1.174 1.00 94.06 337 LEU A N 1
ATOM 2588 C CA . LEU A 1 337 ? -17.365 2.418 -1.000 1.00 94.06 337 LEU A CA 1
ATOM 2589 C C . LEU A 1 337 ? -16.681 2.732 -2.340 1.00 94.06 337 LEU A C 1
ATOM 2591 O O . LEU A 1 337 ? -15.899 3.685 -2.408 1.00 94.06 337 LEU A O 1
ATOM 2595 N N . ALA A 1 338 ? -17.008 2.007 -3.417 1.00 91.44 338 ALA A N 1
ATOM 2596 C CA . ALA A 1 338 ? -16.539 2.354 -4.754 1.00 91.44 338 ALA A CA 1
ATOM 2597 C C . ALA A 1 338 ? -16.985 3.769 -5.158 1.00 91.44 338 ALA A C 1
ATOM 2599 O O . ALA A 1 338 ? -16.194 4.478 -5.768 1.00 91.44 338 ALA A O 1
ATOM 2600 N N . GLU A 1 339 ? -18.172 4.238 -4.741 1.00 92.62 339 GLU A N 1
ATOM 2601 C CA . GLU A 1 339 ? -18.664 5.612 -4.972 1.00 92.62 339 GLU A CA 1
ATOM 2602 C C . GLU A 1 339 ? -17.739 6.725 -4.434 1.00 92.62 339 GLU A C 1
ATOM 2604 O O . GLU A 1 339 ? -17.862 7.872 -4.868 1.00 92.62 339 GLU A O 1
ATOM 2609 N N . TYR A 1 340 ? -16.831 6.386 -3.513 1.00 95.00 340 TYR A N 1
ATOM 2610 C CA . TYR A 1 340 ? -15.894 7.283 -2.820 1.00 95.00 340 TYR A CA 1
ATOM 2611 C C . TYR A 1 340 ? -14.427 6.964 -3.159 1.00 95.00 340 TYR A C 1
ATOM 2613 O O . TYR A 1 340 ? -13.502 7.334 -2.433 1.00 95.00 340 TYR A O 1
ATOM 2621 N N . GLY A 1 341 ? -14.222 6.236 -4.259 1.00 92.38 341 GLY A N 1
ATOM 2622 C CA . GLY A 1 341 ? -12.919 5.916 -4.835 1.00 92.38 341 GLY A CA 1
ATOM 2623 C C . GLY A 1 341 ? -12.322 4.568 -4.433 1.00 92.38 341 GLY A C 1
ATOM 2624 O O . GLY A 1 341 ? -11.284 4.204 -4.977 1.00 92.38 341 GLY A O 1
ATOM 2625 N N . ALA A 1 342 ? -12.944 3.798 -3.534 1.00 94.25 342 ALA A N 1
ATOM 2626 C CA . ALA A 1 342 ? -12.402 2.497 -3.134 1.00 94.25 342 ALA A CA 1
ATOM 2627 C C . ALA A 1 342 ? -12.482 1.435 -4.255 1.00 94.25 342 ALA A C 1
ATOM 2629 O O . ALA A 1 342 ? -13.076 1.644 -5.319 1.00 94.25 342 ALA A O 1
ATOM 2630 N N . ARG A 1 343 ? -11.874 0.270 -4.008 1.00 92.00 343 ARG A N 1
ATOM 2631 C CA . ARG A 1 343 ? -11.887 -0.914 -4.880 1.00 92.00 343 ARG A CA 1
ATOM 2632 C C . ARG A 1 343 ? -12.128 -2.195 -4.086 1.00 92.00 343 ARG A C 1
ATOM 2634 O O . ARG A 1 343 ? -11.638 -2.337 -2.966 1.00 92.00 343 ARG A O 1
ATOM 2641 N N . GLU A 1 344 ? -12.849 -3.133 -4.697 1.00 91.56 344 GLU A N 1
ATOM 2642 C CA . GLU A 1 344 ? -13.090 -4.472 -4.153 1.00 91.56 344 GLU A CA 1
ATOM 2643 C C . GLU A 1 344 ? -12.004 -5.445 -4.639 1.00 91.56 344 GLU A C 1
ATOM 2645 O O . GLU A 1 344 ? -11.767 -5.565 -5.841 1.00 91.56 344 GLU A O 1
ATOM 2650 N N . LEU A 1 345 ? -11.368 -6.186 -3.732 1.00 93.31 345 LEU A N 1
ATOM 2651 C CA . LEU A 1 345 ? -10.371 -7.205 -4.078 1.00 93.31 345 LEU A CA 1
ATOM 2652 C C . LEU A 1 345 ? -11.085 -8.541 -4.312 1.00 93.31 345 LEU A C 1
ATOM 2654 O O . LEU A 1 345 ? -11.129 -9.403 -3.438 1.00 93.31 345 LEU A O 1
ATOM 2658 N N . MET A 1 346 ? -11.737 -8.670 -5.470 1.00 90.69 346 MET A N 1
ATOM 2659 C CA . MET A 1 346 ? -12.807 -9.655 -5.700 1.00 90.69 346 MET A CA 1
ATOM 2660 C C . MET A 1 346 ? -12.413 -11.134 -5.550 1.00 90.69 346 MET A C 1
ATOM 2662 O O . MET A 1 346 ? -13.297 -11.959 -5.339 1.00 90.69 346 MET A O 1
ATOM 2666 N N . TRP A 1 347 ? -11.124 -11.465 -5.642 1.00 90.69 347 TRP A N 1
ATOM 2667 C CA . TRP A 1 347 ? -10.582 -12.816 -5.442 1.00 90.69 347 TRP A CA 1
ATOM 2668 C C . TRP A 1 347 ? -10.378 -13.192 -3.967 1.00 90.69 347 TRP A C 1
ATOM 2670 O O . TRP A 1 347 ? -10.200 -14.366 -3.647 1.00 90.69 347 TRP A O 1
ATOM 2680 N N . LEU A 1 348 ? -10.393 -12.215 -3.056 1.00 92.56 348 LEU A N 1
ATOM 2681 C CA . LEU A 1 348 ? -10.329 -12.465 -1.620 1.00 92.56 348 LEU A CA 1
ATOM 2682 C C . LEU A 1 348 ? -11.738 -12.787 -1.098 1.00 92.56 348 LEU A C 1
ATOM 2684 O O . LEU A 1 348 ? -12.652 -12.008 -1.380 1.00 92.56 348 LEU A O 1
ATOM 2688 N N . PRO A 1 349 ? -11.939 -13.839 -0.279 1.00 91.38 349 PRO A N 1
ATOM 2689 C CA . PRO A 1 349 ? -13.257 -14.177 0.269 1.00 91.38 349 PRO A CA 1
ATOM 2690 C C . PRO A 1 349 ? -13.935 -13.006 0.991 1.00 91.38 349 PRO A C 1
ATOM 2692 O O . PRO A 1 349 ? -15.132 -12.784 0.830 1.00 91.38 349 PRO A O 1
ATOM 2695 N N . GLN A 1 350 ? -13.153 -12.213 1.730 1.00 91.88 350 GLN A N 1
ATOM 2696 C CA . GLN A 1 350 ? -13.639 -11.032 2.436 1.00 91.88 350 GLN A CA 1
ATOM 2697 C C . GLN A 1 350 ? -13.745 -9.774 1.557 1.00 91.88 350 GLN A C 1
ATOM 2699 O O . GLN A 1 350 ? -14.414 -8.825 1.950 1.00 91.88 350 GLN A O 1
ATOM 2704 N N . ARG A 1 351 ? -13.086 -9.727 0.388 1.00 94.12 351 ARG A N 1
ATOM 2705 C CA . ARG A 1 351 ? -13.032 -8.604 -0.585 1.00 94.12 351 ARG A CA 1
ATOM 2706 C C . ARG A 1 351 ? -12.414 -7.277 -0.077 1.00 94.12 351 ARG A C 1
ATOM 2708 O O . ARG A 1 351 ? -11.936 -6.487 -0.891 1.00 94.12 351 ARG A O 1
ATOM 2715 N N . TRP A 1 352 ? -12.346 -7.060 1.239 1.00 96.31 352 TRP A N 1
ATOM 2716 C CA . TRP A 1 352 ? -11.558 -6.027 1.934 1.00 96.31 352 TRP A CA 1
ATOM 2717 C C . TRP A 1 352 ? -10.047 -6.342 1.915 1.00 96.31 352 TRP A C 1
ATOM 2719 O O . TRP A 1 352 ? -9.650 -7.509 1.861 1.00 96.31 352 TRP A O 1
ATOM 2729 N N . SER A 1 353 ? -9.189 -5.318 2.006 1.00 96.44 353 SER A N 1
ATOM 2730 C CA . SER A 1 353 ? -7.723 -5.486 1.982 1.00 96.44 353 SER A CA 1
ATOM 2731 C C . SER A 1 353 ? -7.143 -5.934 3.326 1.00 96.44 353 SER A C 1
ATOM 2733 O O . SER A 1 353 ? -6.153 -6.664 3.359 1.00 96.44 353 SER A O 1
ATOM 2735 N N . SER A 1 354 ? -7.781 -5.554 4.433 1.00 96.69 354 SER A N 1
ATOM 2736 C CA . SER A 1 354 ? -7.450 -6.020 5.780 1.00 96.69 354 SER A CA 1
ATOM 2737 C C . SER A 1 354 ? -8.676 -5.897 6.692 1.00 96.69 354 SER A C 1
ATOM 2739 O O . SER A 1 354 ? -9.406 -4.912 6.618 1.00 96.69 354 SER A O 1
ATOM 2741 N N . LEU A 1 355 ? -8.897 -6.894 7.552 1.00 97.69 355 LEU A N 1
ATOM 2742 C CA . LEU A 1 355 ? -9.971 -6.924 8.548 1.00 97.69 355 LEU A CA 1
ATOM 2743 C C . LEU A 1 355 ? -9.380 -7.292 9.910 1.00 97.69 355 LEU A C 1
ATOM 2745 O O . LEU A 1 355 ? -9.000 -8.443 10.132 1.00 97.69 355 LEU A O 1
ATOM 2749 N N . LEU A 1 356 ? -9.301 -6.325 10.821 1.00 97.69 356 LEU A N 1
ATOM 2750 C CA . LEU A 1 356 ? -8.766 -6.514 12.171 1.00 97.69 356 LEU A CA 1
ATOM 2751 C C . LEU A 1 356 ? -9.890 -6.409 13.197 1.00 97.69 356 LEU A C 1
ATOM 2753 O O . LEU A 1 356 ? -10.632 -5.429 13.179 1.00 97.69 356 LEU A O 1
ATOM 2757 N N . ARG A 1 357 ? -9.985 -7.355 14.138 1.00 97.81 357 ARG A N 1
ATOM 2758 C CA . ARG A 1 357 ? -10.846 -7.180 15.314 1.00 97.81 357 ARG A CA 1
ATOM 2759 C C . ARG A 1 357 ? -10.111 -6.315 16.326 1.00 97.81 357 ARG A C 1
ATOM 2761 O O . ARG A 1 357 ? -8.957 -6.599 16.649 1.00 97.81 357 ARG A O 1
ATOM 2768 N N . VAL A 1 358 ? -10.754 -5.263 16.825 1.00 96.44 358 VAL A N 1
ATOM 2769 C CA . VAL A 1 358 ? -10.089 -4.273 17.680 1.00 96.44 358 VAL A CA 1
ATOM 2770 C C . VAL A 1 358 ? -10.905 -4.003 18.940 1.00 96.44 358 VAL A C 1
ATOM 2772 O O . VAL A 1 358 ? -12.105 -3.760 18.885 1.00 96.44 358 VAL A O 1
ATOM 2775 N N . VAL A 1 359 ? -10.233 -4.032 20.092 1.00 95.19 359 VAL A N 1
ATOM 2776 C CA . VAL A 1 359 ? -10.827 -3.779 21.409 1.00 95.19 359 VAL A CA 1
ATOM 2777 C C . VAL A 1 359 ? -10.137 -2.577 22.058 1.00 95.19 359 VAL A C 1
ATOM 2779 O O . VAL A 1 359 ? -8.934 -2.600 22.334 1.00 95.19 359 VAL A O 1
ATOM 2782 N N . GLY A 1 360 ? -10.917 -1.525 22.313 1.00 93.50 360 GLY A N 1
ATOM 2783 C CA . GLY A 1 360 ? -10.477 -0.261 22.909 1.00 93.50 360 GLY A CA 1
ATOM 2784 C C . GLY A 1 360 ? -10.994 0.957 22.138 1.00 93.50 360 GLY A C 1
ATOM 2785 O O . GLY A 1 360 ? -11.712 0.817 21.152 1.00 93.50 360 GLY A O 1
ATOM 2786 N N . ASP A 1 361 ? -10.626 2.155 22.591 1.00 93.31 361 ASP A N 1
ATOM 2787 C CA . ASP A 1 361 ? -10.949 3.411 21.903 1.00 93.31 361 ASP A CA 1
ATOM 2788 C C . ASP A 1 361 ? -9.935 3.695 20.783 1.00 93.31 361 ASP A C 1
ATOM 2790 O O . ASP A 1 361 ? -8.733 3.802 21.033 1.00 93.31 361 ASP A O 1
ATOM 2794 N N . LEU A 1 362 ? -10.434 3.865 19.555 1.00 92.50 362 LEU A N 1
ATOM 2795 C CA . LEU A 1 362 ? -9.649 4.202 18.361 1.00 92.50 362 LEU A CA 1
ATOM 2796 C C . LEU A 1 362 ? -9.050 5.626 18.399 1.00 92.50 362 LEU A C 1
ATOM 2798 O O . LEU A 1 362 ? -8.118 5.925 17.651 1.00 92.50 362 LEU A O 1
ATOM 2802 N N . ASN A 1 363 ? -9.543 6.479 19.300 1.00 90.94 363 ASN A N 1
ATOM 2803 C CA . ASN A 1 363 ? -9.005 7.807 19.614 1.00 90.94 363 ASN A CA 1
ATOM 2804 C C . ASN A 1 363 ? -8.060 7.783 20.835 1.00 90.94 363 ASN A C 1
ATOM 2806 O O . ASN A 1 363 ? -7.506 8.813 21.223 1.00 90.94 363 ASN A O 1
ATOM 2810 N N . GLY A 1 364 ? -7.887 6.617 21.466 1.00 88.88 364 GLY A N 1
ATOM 2811 C CA . GLY A 1 364 ? -7.017 6.425 22.618 1.00 88.88 364 GLY A CA 1
ATOM 2812 C C . GLY A 1 364 ? -5.532 6.339 22.251 1.00 88.88 364 GLY A C 1
ATOM 2813 O O . GLY A 1 364 ? -5.128 6.392 21.095 1.00 88.88 364 GLY A O 1
ATOM 2814 N N . ALA A 1 365 ? -4.675 6.140 23.254 1.00 88.19 365 ALA A N 1
ATOM 2815 C CA . ALA A 1 365 ? -3.238 5.968 23.011 1.00 88.19 365 ALA A CA 1
ATOM 2816 C C . ALA A 1 365 ? -2.885 4.603 22.381 1.00 88.19 365 ALA A C 1
ATOM 2818 O O . ALA A 1 365 ? -1.852 4.473 21.720 1.00 88.19 365 ALA A O 1
ATOM 2819 N N . LYS A 1 366 ? -3.704 3.572 22.641 1.00 91.94 366 LYS A N 1
ATOM 2820 C CA . LYS A 1 366 ? -3.517 2.179 22.210 1.00 91.94 366 LYS A CA 1
ATOM 2821 C C . LYS A 1 366 ? -4.833 1.412 22.185 1.00 91.94 366 LYS A C 1
ATOM 2823 O O . LYS A 1 366 ? -5.702 1.652 23.019 1.00 91.94 366 LYS A O 1
ATOM 2828 N N . VAL A 1 367 ? -4.893 0.419 21.302 1.00 94.62 367 VAL A N 1
ATOM 2829 C CA . VAL A 1 367 ? -5.941 -0.608 21.239 1.00 94.62 367 VAL A CA 1
ATOM 2830 C C . VAL A 1 367 ? -5.334 -2.011 21.254 1.00 94.62 367 VAL A C 1
ATOM 2832 O O . VAL A 1 367 ? -4.184 -2.203 20.849 1.00 94.62 367 VAL A O 1
ATOM 2835 N N . LYS A 1 368 ? -6.107 -3.003 21.699 1.00 96.06 368 LYS A N 1
ATOM 2836 C CA . LYS A 1 368 ? -5.781 -4.422 21.529 1.00 96.06 368 LYS A CA 1
ATOM 2837 C C . LYS A 1 368 ? -6.280 -4.866 20.152 1.00 96.06 368 LYS A C 1
ATOM 2839 O O . LYS A 1 368 ? -7.474 -4.761 19.885 1.00 96.06 368 LYS A O 1
ATOM 2844 N N . VAL A 1 369 ? -5.397 -5.401 19.310 1.00 95.94 369 VAL A N 1
ATOM 2845 C CA . VAL A 1 369 ? -5.814 -6.204 18.148 1.00 95.94 369 VAL A CA 1
ATOM 2846 C C . VAL A 1 369 ? -6.104 -7.619 18.650 1.00 95.94 369 VAL A C 1
ATOM 2848 O O . VAL A 1 369 ? -5.267 -8.217 19.325 1.00 95.94 369 VAL A O 1
ATOM 2851 N N . ASP A 1 370 ? -7.301 -8.129 18.372 1.00 95.75 370 ASP A N 1
ATOM 2852 C CA . ASP A 1 370 ? -7.834 -9.384 18.922 1.00 95.75 370 ASP A CA 1
ATOM 2853 C C . ASP A 1 370 ? -8.100 -10.415 17.814 1.00 95.75 370 ASP A C 1
ATOM 2855 O O . ASP A 1 370 ? -9.153 -11.045 17.739 1.00 95.75 370 ASP A O 1
ATOM 2859 N N . GLY A 1 371 ? -7.129 -10.528 16.904 1.00 95.12 371 GLY A N 1
ATOM 2860 C CA . GLY A 1 371 ? -7.227 -11.325 15.685 1.00 95.12 371 GLY A CA 1
ATOM 2861 C C . GLY A 1 371 ? -7.841 -10.564 14.507 1.00 95.12 371 GLY A C 1
ATOM 2862 O O . GLY A 1 371 ? -7.835 -9.332 14.450 1.00 95.12 371 GLY A O 1
ATOM 2863 N N . THR A 1 372 ? -8.335 -11.324 13.536 1.00 95.81 372 THR A N 1
ATOM 2864 C CA . THR A 1 372 ? -8.972 -10.835 12.307 1.00 95.81 372 THR A CA 1
ATOM 2865 C C . THR A 1 372 ? -10.490 -11.016 12.357 1.00 95.81 372 THR A C 1
ATOM 2867 O O . THR A 1 372 ? -11.016 -11.699 13.237 1.00 95.81 372 THR A O 1
ATOM 2870 N N . CYS A 1 373 ? -11.192 -10.422 11.394 1.00 96.50 373 CYS A N 1
ATOM 2871 C CA . CYS A 1 373 ? -12.600 -10.714 11.123 1.00 96.50 373 CYS A CA 1
ATOM 2872 C C . CYS A 1 373 ? -12.742 -11.344 9.732 1.00 96.50 373 CYS A C 1
ATOM 2874 O O . CYS A 1 373 ? -11.981 -10.995 8.831 1.00 96.50 373 CYS A O 1
ATOM 2876 N N . ASP A 1 374 ? -13.717 -12.235 9.546 1.00 94.19 374 ASP A N 1
ATOM 2877 C CA . ASP A 1 374 ? -13.982 -12.864 8.241 1.00 94.19 374 ASP A CA 1
ATOM 2878 C C . ASP A 1 374 ? -14.802 -11.948 7.311 1.00 94.19 374 ASP A C 1
ATOM 2880 O O . ASP A 1 374 ? -14.742 -12.062 6.087 1.00 94.19 374 ASP A O 1
ATOM 2884 N N . GLN A 1 375 ? -15.551 -11.009 7.896 1.00 96.44 375 GLN A N 1
ATOM 2885 C CA . GLN A 1 375 ? -16.308 -9.954 7.219 1.00 96.44 375 GLN A CA 1
ATOM 2886 C C . GLN A 1 375 ? -16.121 -8.622 7.962 1.00 96.44 375 GLN A C 1
ATOM 2888 O O . GLN A 1 375 ? -15.640 -8.595 9.096 1.00 96.44 375 GLN A O 1
ATOM 2893 N N . CYS A 1 376 ? -16.484 -7.503 7.330 1.00 97.81 376 CYS A N 1
ATOM 2894 C CA . CYS A 1 376 ? -16.532 -6.219 8.025 1.00 97.81 376 CYS A CA 1
ATOM 2895 C C . CYS A 1 376 ? -17.828 -6.137 8.847 1.00 97.81 376 CYS A C 1
ATOM 2897 O O . CYS A 1 376 ? -18.913 -5.927 8.307 1.00 97.81 376 CYS A O 1
ATOM 2899 N N . GLU A 1 377 ? -17.697 -6.355 10.153 1.00 97.25 377 GLU A N 1
ATOM 2900 C CA . GLU A 1 377 ? -18.789 -6.481 11.125 1.00 97.25 377 GLU A CA 1
ATOM 2901 C C . GLU A 1 377 ? -18.482 -5.659 12.401 1.00 97.25 377 GLU A C 1
ATOM 2903 O O . GLU A 1 377 ? -17.345 -5.206 12.573 1.00 97.25 377 GLU A O 1
ATOM 2908 N N . PRO A 1 378 ? -19.455 -5.432 13.307 1.00 97.88 378 PRO A N 1
ATOM 2909 C CA . PRO A 1 378 ? -19.273 -4.585 14.488 1.00 97.88 378 PRO A CA 1
ATOM 2910 C C . PRO A 1 378 ? -18.025 -4.888 15.334 1.00 97.88 378 PRO A C 1
ATOM 2912 O O . PRO A 1 378 ? -17.810 -6.009 15.795 1.00 97.88 378 PRO A O 1
ATOM 2915 N N . GLY A 1 379 ? -17.211 -3.858 15.591 1.00 96.06 379 GLY A N 1
ATOM 2916 C CA . GLY A 1 379 ? -15.943 -3.986 16.328 1.00 96.06 379 GLY A CA 1
ATOM 2917 C C . GLY A 1 379 ? -14.740 -4.424 15.479 1.00 96.06 379 GLY A C 1
ATOM 2918 O O . GLY A 1 379 ? -13.649 -4.639 16.016 1.00 96.06 379 GLY A O 1
ATOM 2919 N N . CYS A 1 380 ? -14.910 -4.539 14.162 1.00 98.06 380 CYS A N 1
ATOM 2920 C CA . CYS A 1 380 ? -13.813 -4.682 13.211 1.00 98.06 380 CYS A CA 1
ATOM 2921 C C . CYS A 1 380 ? -13.396 -3.320 12.640 1.00 98.06 380 CYS A C 1
ATOM 2923 O O . CYS A 1 380 ? -14.222 -2.421 12.467 1.00 98.06 380 CYS A O 1
ATOM 2925 N N . VAL A 1 381 ? -12.112 -3.183 12.308 1.00 98.12 381 VAL A N 1
ATOM 2926 C CA . VAL A 1 381 ? -11.589 -2.084 11.489 1.00 98.12 381 VAL A CA 1
ATOM 2927 C C . VAL A 1 381 ? -11.205 -2.653 10.122 1.00 98.12 381 VAL A C 1
ATOM 2929 O O . VAL A 1 381 ? -10.520 -3.677 10.034 1.00 98.12 381 VAL A O 1
ATOM 2932 N N . CYS A 1 382 ? -11.721 -2.024 9.069 1.00 98.12 382 CYS A N 1
ATOM 2933 C CA . CYS A 1 382 ? -11.830 -2.579 7.728 1.00 98.12 382 CYS A CA 1
ATOM 2934 C C . CYS A 1 382 ? -11.071 -1.710 6.716 1.00 98.12 382 CYS A C 1
ATOM 2936 O O . CYS A 1 382 ? -11.568 -0.668 6.271 1.00 98.12 382 CYS A O 1
ATOM 2938 N N . SER A 1 383 ? -9.848 -2.121 6.375 1.00 97.25 383 SER A N 1
ATOM 2939 C CA . SER A 1 383 ? -9.041 -1.508 5.313 1.00 97.25 383 SER A CA 1
ATOM 2940 C C . SER A 1 383 ? -9.555 -1.936 3.947 1.00 97.25 383 SER A C 1
ATOM 2942 O O . SER A 1 383 ? -9.927 -3.092 3.723 1.00 97.25 383 SER A O 1
ATOM 2944 N N . TYR A 1 384 ? -9.527 -1.005 3.007 1.00 96.44 384 TYR A N 1
ATOM 2945 C CA . TYR A 1 384 ? -10.019 -1.178 1.643 1.00 96.44 384 TYR A CA 1
ATOM 2946 C C . TYR A 1 384 ? -8.862 -1.032 0.645 1.00 96.44 384 TYR A C 1
ATOM 2948 O O . TYR A 1 384 ? -7.710 -0.783 1.014 1.00 96.44 384 TYR A O 1
ATOM 2956 N N . ALA A 1 385 ? -9.128 -1.261 -0.638 1.00 96.12 385 ALA A N 1
ATOM 2957 C CA . ALA A 1 385 ? -8.184 -0.916 -1.694 1.00 96.12 385 ALA A CA 1
ATOM 2958 C C . ALA A 1 385 ? -8.552 0.436 -2.319 1.00 96.12 385 ALA A C 1
ATOM 2960 O O . ALA A 1 385 ? -9.706 0.856 -2.295 1.00 96.12 385 ALA A O 1
ATOM 2961 N N . CYS A 1 386 ? -7.557 1.092 -2.905 1.00 95.44 386 CYS A N 1
ATOM 2962 C CA . CYS A 1 386 ? -7.708 2.260 -3.771 1.00 95.44 386 CYS A CA 1
ATOM 2963 C C . CYS A 1 386 ? -7.065 1.931 -5.131 1.00 95.44 386 CYS A C 1
ATOM 2965 O O . CYS A 1 386 ? -6.301 0.962 -5.204 1.00 95.44 386 CYS A O 1
ATOM 2967 N N . PRO A 1 387 ? -7.331 2.711 -6.195 1.00 93.56 387 PRO A N 1
ATOM 2968 C CA . PRO A 1 387 ? -6.700 2.518 -7.496 1.00 93.56 387 PRO A CA 1
ATOM 2969 C C . PRO A 1 387 ? -5.164 2.573 -7.418 1.00 93.56 387 PRO A C 1
ATOM 2971 O O . PRO A 1 387 ? -4.613 3.175 -6.488 1.00 93.56 387 PRO A O 1
ATOM 2974 N N . PRO A 1 388 ? -4.445 2.013 -8.405 1.00 94.19 388 PRO A N 1
ATOM 2975 C CA . PRO A 1 388 ? -3.006 2.217 -8.524 1.00 94.19 388 PRO A CA 1
ATOM 2976 C C . PRO A 1 388 ? -2.647 3.713 -8.515 1.00 94.19 388 PRO A C 1
ATOM 2978 O O . PRO A 1 388 ? -3.399 4.553 -9.007 1.00 94.19 388 PRO A O 1
ATOM 2981 N N . GLY A 1 389 ? -1.519 4.065 -7.897 1.00 95.56 389 GLY A N 1
ATOM 2982 C CA . GLY A 1 389 ? -1.155 5.455 -7.590 1.00 95.56 389 GLY A CA 1
ATOM 2983 C C . GLY A 1 389 ? -1.802 6.037 -6.323 1.00 95.56 389 GLY A C 1
ATOM 2984 O O . GLY A 1 389 ? -1.329 7.062 -5.835 1.00 95.56 389 GLY A O 1
ATOM 2985 N N . TYR A 1 390 ? -2.825 5.390 -5.751 1.00 96.31 390 TYR A N 1
ATOM 2986 C CA . TYR A 1 390 ? -3.562 5.862 -4.573 1.00 96.31 390 TYR A CA 1
ATOM 2987 C C . TYR A 1 390 ? -3.467 4.888 -3.383 1.00 96.31 390 TYR A C 1
ATOM 2989 O O . TYR A 1 390 ? -3.206 3.686 -3.520 1.00 96.31 390 TYR A O 1
ATOM 2997 N N . ALA A 1 391 ? -3.716 5.398 -2.178 1.00 95.44 391 ALA A N 1
ATOM 2998 C CA . ALA A 1 391 ? -3.902 4.588 -0.974 1.00 95.44 391 ALA A CA 1
ATOM 2999 C C . ALA A 1 391 ? -5.039 5.108 -0.099 1.00 95.44 391 ALA A C 1
ATOM 3001 O O . ALA A 1 391 ? -5.496 6.242 -0.270 1.00 95.44 391 ALA A O 1
ATOM 3002 N N . GLU A 1 392 ? -5.465 4.259 0.840 1.00 95.38 392 GLU A N 1
ATOM 3003 C CA . GLU A 1 392 ? -6.443 4.622 1.857 1.00 95.38 392 GLU A CA 1
ATOM 3004 C C . GLU A 1 392 ? -5.965 5.815 2.697 1.00 95.38 392 GLU A C 1
ATOM 3006 O O . GLU A 1 392 ? -4.767 6.076 2.849 1.00 95.38 392 GLU A O 1
ATOM 3011 N N . THR A 1 393 ? -6.928 6.578 3.205 1.00 95.88 393 THR A N 1
ATOM 3012 C CA . THR A 1 393 ? -6.728 7.746 4.072 1.00 95.88 393 THR A CA 1
ATOM 3013 C C . THR A 1 393 ? -7.036 7.447 5.539 1.00 95.88 393 THR A C 1
ATOM 3015 O O . THR A 1 393 ? -6.644 8.214 6.419 1.00 95.88 393 THR A O 1
ATOM 3018 N N . GLN A 1 394 ? -7.758 6.357 5.806 1.00 96.62 394 GLN A N 1
ATOM 3019 C CA . GLN A 1 394 ? -8.340 6.047 7.105 1.00 96.62 394 GLN A CA 1
ATOM 3020 C C . GLN A 1 394 ? -7.442 5.086 7.885 1.00 96.62 394 GLN A C 1
ATOM 3022 O O . GLN A 1 394 ? -7.219 3.948 7.485 1.00 96.62 394 GLN A O 1
ATOM 3027 N N . TRP A 1 395 ? -6.910 5.575 9.001 1.00 93.88 395 TRP A N 1
ATOM 3028 C CA . TRP A 1 395 ? -6.263 4.799 10.052 1.00 93.88 395 TRP A CA 1
ATOM 3029 C C . TRP A 1 395 ? -6.359 5.569 11.384 1.00 93.88 395 TRP A C 1
ATOM 3031 O O . TRP A 1 395 ? -6.141 6.785 11.397 1.00 93.88 395 TRP A O 1
ATOM 3041 N N . PRO A 1 396 ? -6.671 4.899 12.505 1.00 93.25 396 PRO A N 1
ATOM 3042 C CA . PRO A 1 396 ? -6.758 5.531 13.823 1.00 93.25 396 PRO A CA 1
ATOM 3043 C C . PRO A 1 396 ? -5.402 6.037 14.343 1.00 93.25 396 PRO A C 1
ATOM 3045 O O . PRO A 1 396 ? -4.348 5.494 14.001 1.00 93.25 396 PRO A O 1
ATOM 3048 N N . GLU A 1 397 ? -5.417 7.032 15.239 1.00 88.88 397 GLU A N 1
ATOM 3049 C CA . GLU A 1 397 ? -4.225 7.382 16.035 1.00 88.88 397 GLU A CA 1
ATOM 3050 C C . GLU A 1 397 ? -3.906 6.270 17.050 1.00 88.88 397 GLU A C 1
ATOM 3052 O O . GLU A 1 397 ? -2.736 5.928 17.252 1.00 88.88 397 GLU A O 1
ATOM 3057 N N . ALA A 1 398 ? -4.934 5.628 17.620 1.00 91.31 398 ALA A N 1
ATOM 3058 C CA . ALA A 1 398 ? -4.747 4.433 18.428 1.00 91.31 398 ALA A CA 1
ATOM 3059 C C . ALA A 1 398 ? -4.311 3.255 17.548 1.00 91.31 398 ALA A C 1
ATOM 3061 O O . ALA A 1 398 ? -5.030 2.795 16.666 1.00 91.31 398 ALA A O 1
ATOM 3062 N N . GLN A 1 399 ? -3.126 2.728 17.827 1.00 92.56 399 GLN A N 1
ATOM 3063 C CA . GLN A 1 399 ? -2.540 1.595 17.108 1.00 92.56 399 GLN A CA 1
ATOM 3064 C C . GLN A 1 399 ? -2.339 0.407 18.064 1.00 92.56 399 GLN A C 1
ATOM 3066 O O . GLN A 1 399 ? -2.486 0.555 19.282 1.00 92.56 399 GLN A O 1
ATOM 3071 N N . GLY A 1 400 ? -1.959 -0.759 17.542 1.00 91.31 400 GLY A N 1
ATOM 3072 C CA . GLY A 1 400 ? -1.845 -2.001 18.306 1.00 91.31 400 GLY A CA 1
ATOM 3073 C C . GLY A 1 400 ? -0.902 -1.924 19.511 1.00 91.31 400 GLY A C 1
ATOM 3074 O O . GLY A 1 400 ? 0.161 -1.284 19.474 1.00 91.31 400 GLY A O 1
ATOM 3075 N N . SER A 1 401 ? -1.312 -2.546 20.617 1.00 90.69 401 SER A N 1
ATOM 3076 C CA . SER A 1 401 ? -0.568 -2.602 21.879 1.00 90.69 401 SER A CA 1
ATOM 3077 C C . SER A 1 401 ? 0.648 -3.533 21.855 1.00 90.69 401 SER A C 1
ATOM 3079 O O . SER A 1 401 ? 1.577 -3.312 22.629 1.00 90.69 401 SER A O 1
ATOM 3081 N N . GLY A 1 402 ? 0.661 -4.560 21.000 1.00 88.25 402 GLY A N 1
ATOM 3082 C CA . GLY A 1 402 ? 1.783 -5.491 20.837 1.00 88.25 402 GLY A CA 1
ATOM 3083 C C . GLY A 1 402 ? 2.771 -5.098 19.735 1.00 88.25 402 GLY A C 1
ATOM 3084 O O . GLY A 1 402 ? 3.846 -5.689 19.661 1.00 88.25 402 GLY A O 1
ATOM 3085 N N . GLY A 1 403 ? 2.438 -4.088 18.924 1.00 87.19 403 GLY A N 1
ATOM 3086 C CA . GLY A 1 403 ? 3.250 -3.601 17.800 1.00 87.19 403 GLY A CA 1
ATOM 3087 C C . GLY A 1 403 ? 2.467 -3.448 16.489 1.00 87.19 403 GLY A C 1
ATOM 3088 O O . GLY A 1 403 ? 2.997 -2.924 15.513 1.00 87.19 403 GLY A O 1
ATOM 3089 N N . GLU A 1 404 ? 1.216 -3.903 16.472 1.00 90.56 404 GLU A N 1
ATOM 3090 C CA . GLU A 1 404 ? 0.391 -4.110 15.285 1.00 90.56 404 GLU A CA 1
ATOM 3091 C C . GLU A 1 404 ? -0.066 -2.786 14.659 1.00 90.56 404 GLU A C 1
ATOM 3093 O O . GLU A 1 404 ? -0.492 -1.864 15.361 1.00 90.56 404 GLU A O 1
ATOM 3098 N N . SER A 1 405 ? -0.027 -2.699 13.330 1.00 90.88 405 SER A N 1
ATOM 3099 C CA . SER A 1 405 ? -0.617 -1.565 12.615 1.00 90.88 405 SER A CA 1
ATOM 3100 C C . SER A 1 405 ? -2.130 -1.733 12.480 1.00 90.88 405 SER A C 1
ATOM 3102 O O . SER A 1 405 ? -2.610 -2.837 12.240 1.00 90.88 405 SER A O 1
ATOM 3104 N N . VAL A 1 406 ? -2.882 -0.647 12.646 1.00 93.94 406 VAL A N 1
ATOM 3105 C CA . VAL A 1 406 ? -4.345 -0.629 12.519 1.00 93.94 406 VAL A CA 1
ATOM 3106 C C . VAL A 1 406 ? -4.721 0.370 11.432 1.00 93.94 406 VAL A C 1
ATOM 3108 O O . VAL A 1 406 ? -4.299 1.525 11.483 1.00 93.94 406 VAL A O 1
ATOM 3111 N N . GLY A 1 407 ? -5.483 -0.085 10.442 1.00 94.19 407 GLY A N 1
ATOM 3112 C CA . GLY A 1 407 ? -5.914 0.681 9.274 1.00 94.19 407 GLY A CA 1
ATOM 3113 C C . GLY A 1 407 ? -7.379 0.425 8.951 1.00 94.19 407 GLY A C 1
ATOM 3114 O O . GLY A 1 407 ? -7.956 -0.543 9.447 1.00 94.19 407 GLY A O 1
ATOM 3115 N N . GLY A 1 408 ? -7.963 1.306 8.140 1.00 96.75 408 GLY A N 1
ATOM 3116 C CA . GLY A 1 408 ? -9.324 1.189 7.635 1.00 96.75 408 GLY A CA 1
ATOM 3117 C C . GLY A 1 408 ? -10.393 1.989 8.380 1.00 96.75 408 GLY A C 1
ATOM 3118 O O . GLY A 1 408 ? -10.121 2.769 9.298 1.00 96.75 408 GLY A O 1
ATOM 3119 N N . LEU A 1 409 ? -11.639 1.792 7.948 1.00 98.50 409 LEU A N 1
ATOM 3120 C CA . LEU A 1 409 ? -12.851 2.342 8.566 1.00 98.50 409 LEU A CA 1
ATOM 3121 C C . LEU A 1 409 ? -13.271 1.495 9.772 1.00 98.50 409 LEU A C 1
ATOM 3123 O O . LEU A 1 409 ? -13.143 0.277 9.741 1.00 98.50 409 LEU A O 1
ATOM 3127 N N . SER A 1 410 ? -13.816 2.111 10.817 1.00 98.31 410 SER A N 1
ATOM 3128 C CA . SER A 1 410 ? -14.367 1.389 11.971 1.00 98.31 410 SER A CA 1
ATOM 3129 C C . SER A 1 410 ? -15.802 0.956 11.692 1.00 98.31 410 SER A C 1
ATOM 3131 O O . SER A 1 410 ? -16.617 1.802 11.328 1.00 98.31 410 SER A O 1
ATOM 3133 N N . CYS A 1 411 ? -16.141 -0.313 11.919 1.00 98.56 411 CYS A N 1
ATOM 3134 C CA . CYS A 1 411 ? -17.533 -0.750 11.943 1.00 98.56 411 CYS A CA 1
ATOM 3135 C C . CYS A 1 411 ? -18.140 -0.563 13.344 1.00 98.56 411 CYS A C 1
ATOM 3137 O O . CYS A 1 411 ? -17.690 -1.170 14.324 1.00 98.56 411 CYS A O 1
ATOM 3139 N N . GLY A 1 412 ? -19.157 0.294 13.440 1.00 97.56 412 GLY A N 1
ATOM 3140 C CA . GLY A 1 412 ? -19.884 0.596 14.669 1.00 97.56 412 GLY A CA 1
ATOM 3141 C C . GLY A 1 412 ? -20.774 -0.553 15.156 1.00 97.56 412 GLY A C 1
ATOM 3142 O O . GLY A 1 412 ? -21.037 -1.521 14.446 1.00 97.56 412 GLY A O 1
ATOM 3143 N N . GLN A 1 413 ? -21.259 -0.441 16.397 1.00 97.38 413 GLN A N 1
ATOM 3144 C CA . GLN A 1 413 ? -22.202 -1.405 16.998 1.00 97.38 413 GLN A CA 1
ATOM 3145 C C . GLN A 1 413 ? -23.622 -1.324 16.403 1.00 97.38 413 GLN A C 1
ATOM 3147 O O . GLN A 1 413 ? -24.459 -2.181 16.659 1.00 97.38 413 GLN A O 1
ATOM 3152 N N . ASP A 1 414 ? -23.868 -0.306 15.586 1.00 97.88 414 ASP A N 1
ATOM 3153 C CA . ASP A 1 414 ? -25.039 -0.087 14.740 1.00 97.88 414 ASP A CA 1
ATOM 3154 C C . ASP A 1 414 ? -24.903 -0.699 13.329 1.00 97.88 414 ASP A C 1
ATOM 3156 O O . ASP A 1 414 ? -25.841 -0.630 12.535 1.00 97.88 414 ASP A O 1
ATOM 3160 N N . GLY A 1 415 ? -23.745 -1.288 13.002 1.00 98.25 415 GLY A N 1
ATOM 3161 C CA . GLY A 1 415 ? -23.450 -1.833 11.677 1.00 98.25 415 GLY A CA 1
ATOM 3162 C C . GLY A 1 415 ? -23.070 -0.784 10.627 1.00 98.25 415 GLY A C 1
ATOM 3163 O O . GLY A 1 415 ? -23.090 -1.100 9.436 1.00 98.25 415 GLY A O 1
ATOM 3164 N N . LEU A 1 416 ? -22.718 0.445 11.030 1.00 98.75 416 LEU A N 1
ATOM 3165 C CA . LEU A 1 416 ? -22.332 1.527 10.117 1.00 98.75 416 LEU A CA 1
ATOM 3166 C C . LEU A 1 416 ? -20.820 1.805 10.121 1.00 98.75 416 LEU A C 1
ATOM 3168 O O . LEU A 1 416 ? -20.120 1.595 11.111 1.00 98.75 416 LEU A O 1
ATOM 3172 N N . LEU A 1 417 ? -20.305 2.282 8.986 1.00 98.69 417 LEU A N 1
ATOM 3173 C CA . LEU A 1 417 ? -18.886 2.571 8.765 1.00 98.69 417 LEU A CA 1
ATOM 3174 C C . LEU A 1 417 ? -18.513 4.003 9.149 1.00 98.69 417 LEU A C 1
ATOM 3176 O O . LEU A 1 417 ? -19.090 4.970 8.646 1.00 98.69 417 LEU A O 1
ATOM 3180 N N . TYR A 1 418 ? -17.468 4.130 9.962 1.00 98.44 418 TYR A N 1
ATOM 3181 C CA . TYR A 1 418 ? -16.963 5.391 10.491 1.00 98.44 418 TYR A CA 1
ATOM 3182 C C . TYR A 1 418 ? -15.507 5.662 10.096 1.00 98.44 418 TYR A C 1
ATOM 3184 O O . TYR A 1 418 ? -14.638 4.791 10.162 1.00 98.44 418 TYR A O 1
ATOM 3192 N N . THR A 1 419 ? -15.235 6.917 9.740 1.00 98.00 419 THR A N 1
ATOM 3193 C CA . THR A 1 419 ? -13.889 7.482 9.551 1.00 98.00 419 THR A CA 1
ATOM 3194 C C . THR A 1 419 ? -13.039 7.351 10.812 1.00 98.00 419 THR A C 1
ATOM 3196 O O . THR A 1 419 ? -13.482 7.739 11.892 1.00 98.00 419 THR A O 1
ATOM 3199 N N . THR A 1 420 ? -11.798 6.890 10.668 1.00 96.88 420 THR A N 1
ATOM 3200 C CA . THR A 1 420 ? -10.828 6.735 11.768 1.00 96.88 420 THR A CA 1
ATOM 3201 C C . THR A 1 420 ? -9.726 7.797 11.765 1.00 96.88 420 THR A C 1
ATOM 3203 O O . THR A 1 420 ? -9.093 8.010 12.796 1.00 96.88 420 THR A O 1
ATOM 3206 N N . ASN A 1 421 ? -9.509 8.503 10.647 1.00 94.75 421 ASN A N 1
ATOM 3207 C CA . ASN A 1 421 ? -8.489 9.548 10.518 1.00 94.75 421 ASN A CA 1
ATOM 3208 C C . ASN A 1 421 ? -9.136 10.911 10.215 1.00 94.75 421 ASN A C 1
ATOM 3210 O O . ASN A 1 421 ? -9.379 11.222 9.046 1.00 94.75 421 ASN A O 1
ATOM 3214 N N . PRO A 1 422 ? -9.367 11.776 11.221 1.00 92.25 422 PRO A N 1
ATOM 3215 C CA . PRO A 1 422 ? -10.059 13.056 11.029 1.00 92.25 422 PRO A CA 1
ATOM 3216 C C . PRO A 1 422 ? -9.284 14.071 10.165 1.00 92.25 422 PRO A C 1
ATOM 3218 O O . PRO A 1 422 ? -9.797 15.150 9.879 1.00 92.25 422 PRO A O 1
ATOM 3221 N N . ARG A 1 423 ? -8.057 13.746 9.727 1.00 92.00 423 ARG A N 1
ATOM 3222 C CA . ARG A 1 423 ? -7.273 14.558 8.780 1.00 92.00 423 ARG A CA 1
ATOM 3223 C C . ARG A 1 423 ? -7.771 14.474 7.335 1.00 92.00 423 ARG A C 1
ATOM 3225 O O . ARG A 1 423 ? -7.403 15.331 6.539 1.00 92.00 423 ARG A O 1
ATOM 3232 N N . PHE A 1 424 ? -8.556 13.453 6.985 1.00 94.06 424 PHE A N 1
ATOM 3233 C CA . PHE A 1 424 ? -9.004 13.210 5.614 1.00 94.06 424 PHE A CA 1
ATOM 3234 C C . PHE A 1 424 ? -10.494 12.878 5.571 1.00 94.06 424 PHE A C 1
ATOM 3236 O O . PHE A 1 424 ? -10.977 12.060 6.352 1.00 94.06 424 PHE A O 1
ATOM 3243 N N . ARG A 1 425 ? -11.203 13.488 4.617 1.00 95.19 425 ARG A N 1
ATOM 3244 C CA . ARG A 1 425 ? -12.634 13.254 4.378 1.00 95.19 425 ARG A CA 1
ATOM 3245 C C . ARG A 1 425 ? -12.911 12.336 3.186 1.00 95.19 425 ARG A C 1
ATOM 3247 O O . ARG A 1 425 ? -13.948 11.689 3.162 1.00 95.19 425 ARG A O 1
ATOM 3254 N N . THR A 1 426 ? -12.002 12.258 2.216 1.00 96.75 426 THR A N 1
ATOM 3255 C CA . THR A 1 426 ? -12.052 11.289 1.106 1.00 96.75 426 THR A CA 1
ATOM 3256 C C . THR A 1 426 ? -11.529 9.931 1.570 1.00 96.75 426 THR A C 1
ATOM 3258 O O . THR A 1 426 ? -10.759 9.877 2.531 1.00 96.75 426 THR A O 1
ATOM 3261 N N . LEU A 1 427 ? -11.886 8.829 0.898 1.00 96.50 427 LEU A N 1
ATOM 3262 C CA . LEU A 1 427 ? -11.320 7.509 1.221 1.00 96.50 427 LEU A CA 1
ATOM 3263 C C . LEU A 1 427 ? -9.932 7.276 0.618 1.00 96.50 427 LEU A C 1
ATOM 3265 O O . LEU A 1 427 ? -9.120 6.589 1.239 1.00 96.50 427 LEU A O 1
ATOM 3269 N N . CYS A 1 428 ? -9.654 7.827 -0.562 1.00 96.19 428 CYS A N 1
ATOM 3270 C CA . CYS A 1 428 ? -8.401 7.625 -1.285 1.00 96.19 428 CYS A CA 1
ATOM 3271 C C . CYS A 1 428 ? -7.633 8.945 -1.460 1.00 96.19 428 CYS A C 1
ATOM 3273 O O . CYS A 1 428 ? -8.228 10.020 -1.550 1.00 96.19 428 CYS A O 1
ATOM 3275 N N . ARG A 1 429 ? -6.297 8.866 -1.512 1.00 95.00 429 ARG A N 1
ATOM 3276 C CA . ARG A 1 429 ? -5.401 10.005 -1.796 1.00 95.00 429 ARG A CA 1
ATOM 3277 C C . ARG A 1 429 ? -4.248 9.616 -2.739 1.00 95.00 429 ARG A C 1
ATOM 3279 O O . ARG A 1 429 ? -3.790 8.473 -2.652 1.00 95.00 429 ARG A O 1
ATOM 3286 N N . PRO A 1 430 ? -3.786 10.525 -3.621 1.00 95.69 430 PRO A N 1
ATOM 3287 C CA . PRO A 1 430 ? -2.741 10.248 -4.608 1.00 95.69 430 PRO A CA 1
ATOM 3288 C C . PRO A 1 430 ? -1.334 10.247 -3.995 1.00 95.69 430 PRO A C 1
ATOM 3290 O O . PRO A 1 430 ? -1.084 10.928 -3.000 1.00 95.69 430 PRO A O 1
ATOM 3293 N N . SER A 1 431 ? -0.423 9.500 -4.626 1.00 96.31 431 SER A N 1
ATOM 3294 C CA . SER A 1 431 ? 0.998 9.353 -4.274 1.00 96.31 431 SER A CA 1
ATOM 3295 C C . SER A 1 431 ? 1.713 10.667 -3.937 1.00 96.31 431 SER A C 1
ATOM 3297 O O . SER A 1 431 ? 1.535 11.683 -4.607 1.00 96.31 431 SER A O 1
ATOM 3299 N N . ALA A 1 432 ? 2.618 10.621 -2.953 1.00 96.50 432 ALA A N 1
ATOM 3300 C CA . ALA A 1 432 ? 3.513 11.733 -2.626 1.00 96.50 432 ALA A CA 1
ATOM 3301 C C . ALA A 1 432 ? 4.651 11.919 -3.655 1.00 96.50 432 ALA A C 1
ATOM 3303 O O . ALA A 1 432 ? 5.465 12.834 -3.526 1.00 96.50 432 ALA A O 1
ATOM 3304 N N . SER A 1 433 ? 4.773 11.035 -4.651 1.00 95.81 433 SER A N 1
ATOM 3305 C CA . SER A 1 433 ? 5.793 11.097 -5.709 1.00 95.81 433 SER A CA 1
ATOM 3306 C C . SER A 1 433 ? 5.291 10.477 -7.013 1.00 95.81 433 SER A C 1
ATOM 3308 O O . SER A 1 433 ? 4.602 9.456 -6.976 1.00 95.81 433 SER A O 1
ATOM 3310 N N . ASP A 1 434 ? 5.682 11.049 -8.156 1.00 96.75 434 ASP A N 1
ATOM 3311 C CA . ASP A 1 434 ? 5.422 10.472 -9.483 1.00 96.75 434 ASP A CA 1
ATOM 3312 C C . ASP A 1 434 ? 6.333 9.258 -9.716 1.00 96.75 434 ASP A C 1
ATOM 3314 O O . ASP A 1 434 ? 7.497 9.373 -10.116 1.00 96.75 434 ASP A O 1
ATOM 3318 N N . VAL A 1 435 ? 5.803 8.088 -9.355 1.00 98.50 435 VAL A N 1
ATOM 3319 C CA . VAL A 1 435 ? 6.498 6.805 -9.407 1.00 98.50 435 VAL A CA 1
ATOM 3320 C C . VAL A 1 435 ? 5.590 5.767 -10.050 1.00 98.50 435 VAL A C 1
ATOM 3322 O O . VAL A 1 435 ? 4.426 5.633 -9.675 1.00 98.50 435 VAL A O 1
ATOM 3325 N N . SER A 1 436 ? 6.123 5.009 -11.005 1.00 98.50 436 SER A N 1
ATOM 3326 C CA . SER A 1 436 ? 5.368 4.000 -11.757 1.00 98.50 436 SER A CA 1
ATOM 3327 C C . SER A 1 436 ? 6.128 2.681 -11.919 1.00 98.50 436 SER A C 1
ATOM 3329 O O . SER A 1 436 ? 7.312 2.583 -11.593 1.00 98.50 436 SER A O 1
ATOM 3331 N N . ILE A 1 437 ? 5.448 1.662 -12.434 1.00 98.69 437 ILE A N 1
ATOM 3332 C CA . ILE A 1 437 ? 6.080 0.547 -13.142 1.00 98.69 437 ILE A CA 1
ATOM 3333 C C . ILE A 1 437 ? 5.957 0.839 -14.639 1.00 98.69 437 ILE A C 1
ATOM 3335 O O . ILE A 1 437 ? 4.887 1.235 -15.096 1.00 98.69 437 ILE A O 1
ATOM 3339 N N . GLU A 1 438 ? 7.020 0.621 -15.406 1.00 98.38 438 GLU A N 1
ATOM 3340 C CA . GLU A 1 438 ? 7.007 0.571 -16.874 1.00 98.38 438 GLU A CA 1
ATOM 3341 C C . GLU A 1 438 ? 7.410 -0.849 -17.308 1.00 98.38 438 GLU A C 1
ATOM 3343 O O . GLU A 1 438 ? 8.396 -1.386 -16.814 1.00 98.38 438 GLU A O 1
ATOM 3348 N N . SER A 1 439 ? 6.652 -1.489 -18.199 1.00 97.88 439 SER A N 1
ATOM 3349 C CA . SER A 1 439 ? 6.889 -2.874 -18.627 1.00 97.88 439 SER A CA 1
ATOM 3350 C C . SER A 1 439 ? 7.300 -2.941 -20.094 1.00 97.88 439 SER A C 1
ATOM 3352 O O . SER A 1 439 ? 6.571 -2.486 -20.969 1.00 97.88 439 SER A O 1
ATOM 3354 N N . GLU A 1 440 ? 8.438 -3.573 -20.383 1.00 97.81 440 GLU A N 1
ATOM 3355 C CA . GLU A 1 440 ? 8.820 -4.027 -21.727 1.00 97.81 440 GLU A CA 1
ATOM 3356 C C . GLU A 1 440 ? 8.436 -5.500 -21.981 1.00 97.81 440 GLU A C 1
ATOM 3358 O O . GLU A 1 440 ? 8.860 -6.104 -22.975 1.00 97.81 440 GLU A O 1
ATOM 3363 N N . LEU A 1 441 ? 7.631 -6.108 -21.110 1.00 97.56 441 LEU A N 1
ATOM 3364 C CA . LEU A 1 441 ? 7.202 -7.500 -21.250 1.00 97.56 441 LEU A CA 1
ATOM 3365 C C . LEU A 1 441 ? 5.982 -7.625 -22.173 1.00 97.56 441 LEU A C 1
ATOM 3367 O O . LEU A 1 441 ? 5.188 -6.696 -22.310 1.00 97.56 441 LEU A O 1
ATOM 3371 N N . GLU A 1 442 ? 5.837 -8.790 -22.804 1.00 96.00 442 GLU A N 1
ATOM 3372 C CA . GLU A 1 442 ? 4.709 -9.131 -23.699 1.00 96.00 442 GLU A CA 1
ATOM 3373 C C . GLU A 1 442 ? 3.543 -9.782 -22.939 1.00 96.00 442 GLU A C 1
ATOM 3375 O O . GLU A 1 442 ? 2.494 -10.068 -23.504 1.00 96.00 442 GLU A O 1
ATOM 3380 N N . THR A 1 443 ? 3.716 -9.963 -21.631 1.00 95.44 443 THR A N 1
ATOM 3381 C CA . THR A 1 443 ? 2.712 -10.453 -20.689 1.00 95.44 443 THR A CA 1
ATOM 3382 C C . THR A 1 443 ? 2.637 -9.475 -19.521 1.00 95.44 443 THR A C 1
ATOM 3384 O O . THR A 1 443 ? 3.648 -8.882 -19.138 1.00 95.44 443 THR A O 1
ATOM 3387 N N . GLY A 1 444 ? 1.446 -9.292 -18.952 1.00 96.00 444 GLY A N 1
ATOM 3388 C CA . GLY A 1 444 ? 1.267 -8.420 -17.796 1.00 96.00 444 GLY A CA 1
ATOM 3389 C C . GLY A 1 444 ? 1.928 -8.964 -16.521 1.00 96.00 444 GLY A C 1
ATOM 3390 O O . GLY A 1 444 ? 2.249 -10.152 -16.415 1.00 96.00 444 GLY A O 1
ATOM 3391 N N . VAL A 1 445 ? 2.107 -8.083 -15.536 1.00 97.38 445 VAL A N 1
ATOM 3392 C CA . VAL A 1 445 ? 2.692 -8.407 -14.224 1.00 97.38 445 VAL A CA 1
ATOM 3393 C C . VAL A 1 445 ? 1.802 -7.876 -13.106 1.00 97.38 445 VAL A C 1
ATOM 3395 O O . VAL A 1 445 ? 1.489 -6.684 -13.075 1.00 97.38 445 VAL A O 1
ATOM 3398 N N . SER A 1 446 ? 1.431 -8.740 -12.158 1.00 97.19 446 SER A N 1
ATOM 3399 C CA . SER A 1 446 ? 0.845 -8.317 -10.883 1.00 97.19 446 SER A CA 1
ATOM 3400 C C . SER A 1 446 ? 1.946 -8.000 -9.864 1.00 97.19 446 SER A C 1
ATOM 3402 O O . SER A 1 446 ? 2.706 -8.877 -9.450 1.00 97.19 446 SER A O 1
ATOM 3404 N N . THR A 1 447 ? 2.019 -6.740 -9.433 1.00 98.31 447 THR A N 1
ATOM 3405 C CA . THR A 1 447 ? 2.936 -6.287 -8.380 1.00 98.31 447 THR A CA 1
ATOM 3406 C C . THR A 1 447 ? 2.115 -5.779 -7.205 1.00 98.31 447 THR A C 1
ATOM 3408 O O . THR A 1 447 ? 1.464 -4.740 -7.283 1.00 98.31 447 THR A O 1
ATOM 3411 N N . CYS A 1 448 ? 2.086 -6.537 -6.113 1.00 98.12 448 CYS A N 1
ATOM 3412 C CA . CYS A 1 448 ? 1.032 -6.413 -5.112 1.00 98.12 448 CYS A CA 1
ATOM 3413 C C . CYS A 1 448 ? 1.542 -5.764 -3.815 1.00 98.12 448 CYS A C 1
ATOM 3415 O O . CYS A 1 448 ? 2.498 -6.230 -3.193 1.00 98.12 448 CYS A O 1
ATOM 3417 N N . ARG A 1 449 ? 0.913 -4.661 -3.409 1.00 97.75 449 ARG A N 1
ATOM 3418 C CA . ARG A 1 449 ? 1.253 -3.854 -2.235 1.00 97.75 449 ARG A CA 1
ATOM 3419 C C . ARG A 1 449 ? 0.789 -4.512 -0.941 1.00 97.75 449 ARG A C 1
ATOM 3421 O O . ARG A 1 449 ? -0.341 -4.992 -0.852 1.00 97.75 449 ARG A O 1
ATOM 3428 N N . THR A 1 450 ? 1.617 -4.408 0.093 1.00 95.75 450 THR A N 1
ATOM 3429 C CA . THR A 1 450 ? 1.231 -4.622 1.495 1.00 95.75 450 THR A CA 1
ATOM 3430 C C . THR A 1 450 ? -0.010 -3.789 1.860 1.00 95.75 450 THR A C 1
ATOM 3432 O O . THR A 1 450 ? -0.035 -2.571 1.660 1.00 95.75 450 THR A O 1
ATOM 3435 N N . ALA A 1 451 ? -1.029 -4.440 2.424 1.00 94.81 451 ALA A N 1
ATOM 3436 C CA . ALA A 1 451 ? -2.146 -3.823 3.132 1.00 94.81 451 ALA A CA 1
ATOM 3437 C C . ALA A 1 451 ? -1.615 -3.244 4.450 1.00 94.81 451 ALA A C 1
ATOM 3439 O O . ALA A 1 451 ? -1.583 -3.908 5.489 1.00 94.81 451 ALA A O 1
ATOM 3440 N N . TYR A 1 452 ? -1.081 -2.028 4.339 1.00 91.25 452 TYR A N 1
ATOM 3441 C CA . TYR A 1 452 ? -0.436 -1.297 5.415 1.00 91.25 452 TYR A CA 1
ATOM 3442 C C . TYR A 1 452 ? -1.010 0.129 5.502 1.00 91.25 452 TYR A C 1
ATOM 3444 O O . TYR A 1 452 ? -0.919 0.857 4.506 1.00 91.25 452 TYR A O 1
ATOM 3452 N N . PRO A 1 453 ? -1.499 0.573 6.675 1.00 91.88 453 PRO A N 1
ATOM 3453 C CA . PRO A 1 453 ? -1.656 -0.206 7.910 1.00 91.88 453 PRO A CA 1
ATOM 3454 C C . PRO A 1 453 ? -2.757 -1.280 7.795 1.00 91.88 453 PRO A C 1
ATOM 3456 O O . PRO A 1 453 ? -3.657 -1.163 6.974 1.00 91.88 453 PRO A O 1
ATOM 3459 N N . GLY A 1 454 ? -2.666 -2.349 8.587 1.00 93.38 454 GLY A N 1
ATOM 3460 C CA . GLY A 1 454 ? -3.560 -3.508 8.508 1.00 93.38 454 GLY A CA 1
ATOM 3461 C C . GLY A 1 454 ? -2.867 -4.840 8.823 1.00 93.38 454 GLY A C 1
ATOM 3462 O O . GLY A 1 454 ? -1.883 -4.887 9.560 1.00 93.38 454 GLY A O 1
ATOM 3463 N N . THR A 1 455 ? -3.371 -5.927 8.229 1.00 92.94 455 THR A N 1
ATOM 3464 C CA . THR A 1 455 ? -2.858 -7.312 8.351 1.00 92.94 455 THR A CA 1
ATOM 3465 C C . THR A 1 455 ? -1.463 -7.556 7.755 1.00 92.94 455 THR A C 1
ATOM 3467 O O . THR A 1 455 ? -0.975 -8.682 7.814 1.00 92.94 455 THR A O 1
ATOM 3470 N N . GLU A 1 456 ? -0.834 -6.550 7.139 1.00 91.56 456 GLU A N 1
ATOM 3471 C CA . GLU A 1 456 ? 0.417 -6.657 6.368 1.00 91.56 456 GLU A CA 1
ATOM 3472 C C . GLU A 1 456 ? 0.346 -7.613 5.153 1.00 91.56 456 GLU A C 1
ATOM 3474 O O . GLU A 1 456 ? 1.360 -7.901 4.517 1.00 91.56 456 GLU A O 1
ATOM 3479 N N . ALA A 1 457 ? -0.846 -8.081 4.764 1.00 93.50 457 ALA A N 1
ATOM 3480 C CA . ALA A 1 457 ? -1.011 -8.968 3.616 1.00 93.50 457 ALA A CA 1
ATOM 3481 C C . ALA A 1 457 ? -0.810 -8.218 2.292 1.00 93.50 457 ALA A C 1
ATOM 3483 O O . ALA A 1 457 ? -1.378 -7.152 2.082 1.00 93.50 457 ALA A O 1
ATOM 3484 N N . MET A 1 458 ? -0.020 -8.767 1.371 1.00 95.69 458 MET A N 1
ATOM 3485 C CA . MET A 1 458 ? 0.400 -8.101 0.127 1.00 95.69 458 MET A CA 1
ATOM 3486 C C . MET A 1 458 ? -0.674 -8.068 -0.984 1.00 95.69 458 MET A C 1
ATOM 3488 O O . MET A 1 458 ? -0.393 -8.264 -2.156 1.00 95.69 458 MET A O 1
ATOM 3492 N N . VAL A 1 459 ? -1.932 -7.819 -0.622 1.00 96.75 459 VAL A N 1
ATOM 3493 C CA . VAL A 1 459 ? -3.106 -8.117 -1.458 1.00 96.75 459 VAL A CA 1
ATOM 3494 C C . VAL A 1 459 ? -3.585 -6.991 -2.386 1.00 96.75 459 VAL A C 1
ATOM 3496 O O . VAL A 1 459 ? -4.541 -7.200 -3.124 1.00 96.75 459 VAL A O 1
ATOM 3499 N N . ILE A 1 460 ? -2.978 -5.798 -2.378 1.00 97.44 460 ILE A N 1
ATOM 3500 C CA . ILE A 1 460 ? -3.491 -4.641 -3.144 1.00 97.44 460 ILE A CA 1
ATOM 3501 C C . ILE A 1 460 ? -2.703 -4.485 -4.464 1.00 97.44 460 I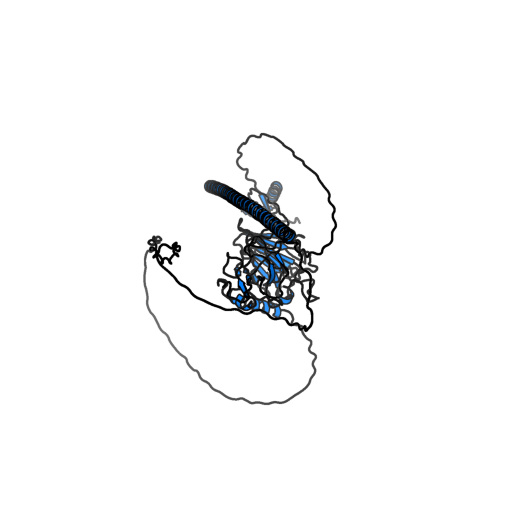LE A C 1
ATOM 3503 O O . ILE A 1 460 ? -1.555 -4.046 -4.421 1.00 97.44 460 ILE A O 1
ATOM 3507 N N . PRO A 1 461 ? -3.256 -4.818 -5.645 1.00 96.12 461 PRO A N 1
ATOM 3508 C CA . PRO A 1 461 ? -2.491 -4.859 -6.892 1.00 96.12 461 PRO A CA 1
ATOM 3509 C C . PRO A 1 461 ? -2.124 -3.481 -7.460 1.00 96.12 461 PRO A C 1
ATOM 3511 O O . PRO A 1 461 ? -2.948 -2.571 -7.529 1.00 96.12 461 PRO A O 1
ATOM 3514 N N . ALA A 1 462 ? -0.915 -3.390 -8.011 1.00 96.50 462 ALA A N 1
ATOM 3515 C CA . ALA A 1 462 ? -0.587 -2.537 -9.144 1.00 96.50 462 ALA A CA 1
ATOM 3516 C C . ALA A 1 462 ? -0.218 -3.452 -10.325 1.00 96.50 462 ALA A C 1
ATOM 3518 O O . ALA A 1 462 ? 0.791 -4.158 -10.291 1.00 96.50 462 ALA A O 1
ATOM 3519 N N . CYS A 1 463 ? -1.066 -3.488 -11.352 1.00 95.56 463 CYS A N 1
ATOM 3520 C CA . CYS A 1 463 ? -0.903 -4.372 -12.505 1.00 95.56 463 CYS A CA 1
ATOM 3521 C C . CYS A 1 463 ? -0.317 -3.613 -13.689 1.00 95.56 463 CYS A C 1
ATOM 3523 O O . CYS A 1 463 ? -0.964 -2.709 -14.210 1.00 95.56 463 CYS A O 1
A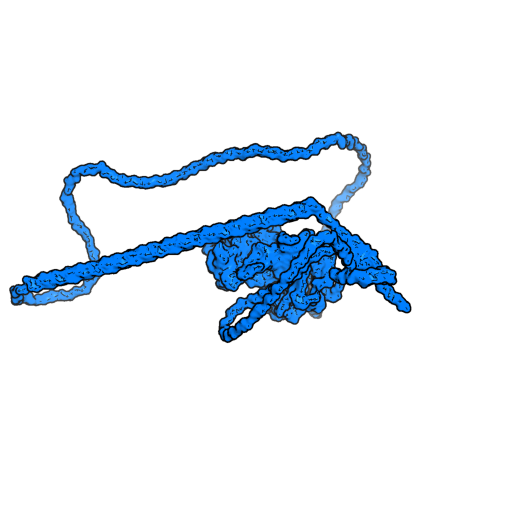TOM 3525 N N . ALA A 1 464 ? 0.885 -3.987 -14.123 1.00 96.06 464 ALA A N 1
ATOM 3526 C CA . ALA A 1 464 ? 1.462 -3.459 -15.352 1.00 96.06 464 ALA A CA 1
ATOM 3527 C C . ALA A 1 464 ? 0.928 -4.277 -16.545 1.00 96.06 464 ALA A C 1
ATOM 3529 O O . ALA A 1 464 ? 1.173 -5.489 -16.578 1.00 96.06 464 ALA A O 1
ATOM 3530 N N . PRO A 1 465 ? 0.208 -3.672 -17.510 1.00 95.00 465 PRO A N 1
ATOM 3531 C CA . PRO A 1 465 ? -0.199 -4.373 -18.727 1.00 95.00 465 PRO A CA 1
ATOM 3532 C C . PRO A 1 465 ? 1.011 -4.713 -19.619 1.00 95.00 465 PRO A C 1
ATOM 3534 O O . PRO A 1 465 ? 2.084 -4.113 -19.455 1.00 95.00 465 PRO A O 1
ATOM 3537 N N . PRO A 1 466 ? 0.853 -5.640 -20.587 1.00 95.88 466 PRO A N 1
ATOM 3538 C CA . PRO A 1 466 ? 1.832 -5.852 -21.650 1.00 95.88 466 PRO A CA 1
ATOM 3539 C C . PRO A 1 466 ? 2.258 -4.522 -22.284 1.00 95.88 466 PRO A C 1
ATOM 3541 O O . PRO A 1 466 ? 1.414 -3.703 -22.641 1.00 95.88 466 PRO A O 1
ATOM 3544 N N . ARG A 1 467 ? 3.572 -4.298 -22.409 1.00 96.06 467 ARG A N 1
ATOM 3545 C CA . ARG A 1 467 ? 4.177 -3.101 -23.031 1.00 96.06 467 ARG A CA 1
ATOM 3546 C C . ARG A 1 467 ? 3.688 -1.737 -22.489 1.00 96.06 467 ARG A C 1
ATOM 3548 O O . ARG A 1 467 ? 3.854 -0.722 -23.165 1.00 96.06 467 ARG A O 1
ATOM 3555 N N . GLY A 1 468 ? 3.100 -1.692 -21.288 1.00 95.94 468 GLY A N 1
ATOM 3556 C CA . GLY A 1 468 ? 2.479 -0.493 -20.710 1.00 95.94 468 GLY A CA 1
ATOM 3557 C C . GLY A 1 468 ? 3.005 -0.101 -19.325 1.00 95.94 468 GLY A C 1
ATOM 3558 O O . GLY A 1 468 ? 4.100 -0.487 -18.919 1.00 95.94 468 GLY A O 1
ATOM 3559 N N . SER A 1 469 ? 2.239 0.714 -18.594 1.00 97.06 469 SER A N 1
ATOM 3560 C CA . SER A 1 469 ? 2.654 1.290 -17.307 1.00 97.06 469 SER A CA 1
ATOM 3561 C C . SER A 1 469 ? 1.500 1.379 -16.309 1.00 97.06 469 SER A C 1
ATOM 3563 O O . SER A 1 469 ? 0.337 1.444 -16.702 1.00 97.06 469 SER A O 1
ATOM 3565 N N . VAL A 1 470 ? 1.830 1.391 -15.016 1.00 97.31 470 VAL A N 1
ATOM 3566 C CA . VAL A 1 470 ? 0.882 1.571 -13.909 1.00 97.31 470 VAL A CA 1
ATOM 3567 C C . VAL A 1 470 ? 1.507 2.444 -12.804 1.00 97.31 470 VAL A C 1
ATOM 3569 O O . VAL A 1 470 ? 2.663 2.214 -12.436 1.00 97.31 470 VAL A O 1
ATOM 3572 N N . PRO A 1 471 ? 0.806 3.459 -12.262 1.00 97.75 471 PRO A N 1
ATOM 3573 C CA . PRO A 1 471 ? 1.330 4.283 -11.173 1.00 97.75 471 PRO A CA 1
ATOM 3574 C C . PRO A 1 471 ? 1.370 3.519 -9.841 1.00 97.75 471 PRO A C 1
ATOM 3576 O O . PRO A 1 471 ? 0.504 2.693 -9.544 1.00 97.75 471 PRO A O 1
ATOM 3579 N N . LEU A 1 472 ? 2.356 3.831 -9.001 1.00 97.81 472 LEU A N 1
ATOM 3580 C CA . LEU A 1 472 ? 2.506 3.289 -7.652 1.00 97.81 472 LEU A CA 1
ATOM 3581 C C . LEU A 1 472 ? 2.148 4.338 -6.599 1.00 97.81 472 LEU A C 1
ATOM 3583 O O . LEU A 1 472 ? 2.471 5.517 -6.724 1.00 97.81 472 LEU A O 1
ATOM 3587 N N . TRP A 1 473 ? 1.524 3.892 -5.511 1.00 97.44 473 TRP A N 1
ATOM 3588 C CA . TRP A 1 473 ? 1.443 4.688 -4.290 1.00 97.44 473 TRP A CA 1
ATOM 3589 C C . TRP A 1 473 ? 2.809 4.699 -3.595 1.00 97.44 473 TRP A C 1
ATOM 3591 O O . TRP A 1 473 ? 3.304 3.647 -3.173 1.00 97.44 473 TRP A O 1
ATOM 3601 N N . VAL A 1 474 ? 3.385 5.888 -3.434 1.00 97.44 474 VAL A N 1
ATOM 3602 C CA . VAL A 1 474 ? 4.551 6.131 -2.584 1.00 97.44 474 VAL A CA 1
ATOM 3603 C C . VAL A 1 474 ? 4.141 7.086 -1.455 1.00 97.44 474 VAL A C 1
ATOM 3605 O O . VAL A 1 474 ? 3.737 8.216 -1.734 1.00 97.44 474 VAL A O 1
ATOM 3608 N N . PRO A 1 475 ? 4.212 6.658 -0.181 1.00 95.62 475 PRO A N 1
ATOM 3609 C CA . PRO A 1 475 ? 3.781 7.455 0.963 1.00 95.62 475 PRO A CA 1
ATOM 3610 C C . PRO A 1 475 ? 4.768 8.568 1.305 1.00 95.62 475 PRO A C 1
ATOM 3612 O O . PRO A 1 475 ? 5.971 8.440 1.060 1.00 95.62 475 PRO A O 1
ATOM 3615 N N . SER A 1 476 ? 4.284 9.614 1.980 1.00 94.12 476 SER A N 1
ATOM 3616 C CA . SER A 1 476 ? 5.181 10.472 2.758 1.00 94.12 476 SER A CA 1
ATOM 3617 C C . SER A 1 476 ? 5.698 9.675 3.947 1.00 94.12 476 SER A C 1
ATOM 3619 O O . SER A 1 476 ? 4.928 9.011 4.640 1.00 94.12 476 SER A O 1
ATOM 3621 N N . ASN A 1 477 ? 6.989 9.785 4.246 1.00 91.38 477 ASN A N 1
ATOM 3622 C CA . ASN A 1 477 ? 7.617 9.039 5.331 1.00 91.38 477 ASN A CA 1
ATOM 3623 C C . ASN A 1 477 ? 7.185 9.476 6.748 1.00 91.38 477 ASN A C 1
ATOM 3625 O O . ASN A 1 477 ? 7.611 8.887 7.742 1.00 91.38 477 ASN A O 1
ATOM 3629 N N . THR A 1 478 ? 6.292 10.467 6.808 1.00 87.81 478 THR A N 1
ATOM 3630 C CA . THR A 1 478 ? 5.619 11.018 7.988 1.00 87.81 478 THR A CA 1
ATOM 3631 C C . THR A 1 478 ? 4.125 10.660 8.078 1.00 87.81 478 THR A C 1
ATOM 3633 O O . THR A 1 478 ? 3.438 11.206 8.938 1.00 87.81 478 THR A O 1
ATOM 3636 N N . ASP A 1 479 ? 3.575 9.848 7.166 1.00 83.62 479 ASP A N 1
ATOM 3637 C CA . ASP A 1 479 ? 2.122 9.616 7.063 1.00 83.62 479 ASP A CA 1
ATOM 3638 C C . ASP A 1 479 ? 1.545 8.857 8.269 1.00 83.62 479 ASP A C 1
ATOM 3640 O O . ASP A 1 479 ? 0.539 9.279 8.860 1.00 83.62 479 ASP A O 1
ATOM 3644 N N . TYR A 1 480 ? 2.215 7.762 8.637 1.00 73.94 480 TYR A N 1
ATOM 3645 C CA . TYR A 1 480 ? 1.972 6.973 9.843 1.00 73.94 480 TYR A CA 1
ATOM 3646 C C . TYR A 1 480 ? 3.314 6.693 10.548 1.00 73.94 480 TYR A C 1
ATOM 3648 O O . TYR A 1 480 ? 4.355 6.549 9.902 1.00 73.94 480 TYR A O 1
ATOM 3656 N N . LEU A 1 481 ? 3.295 6.584 11.876 1.00 64.88 481 LEU A N 1
ATOM 3657 C CA . LEU A 1 481 ? 4.454 6.179 12.675 1.00 64.88 481 LEU A CA 1
ATOM 3658 C C . LEU A 1 481 ? 4.116 4.862 13.375 1.00 64.88 481 LEU A C 1
ATOM 3660 O O . LEU A 1 481 ? 3.087 4.772 14.048 1.00 64.88 481 LEU A O 1
ATOM 3664 N N . SER A 1 482 ? 4.950 3.833 13.206 1.00 59.44 482 SER A N 1
ATOM 3665 C CA . SER A 1 482 ? 4.614 2.499 13.715 1.00 59.44 482 SER A CA 1
ATOM 3666 C C . SER A 1 482 ? 4.702 2.420 15.243 1.00 59.44 482 SER A C 1
ATOM 3668 O O . SER A 1 482 ? 5.606 3.004 15.848 1.00 59.44 482 SER A O 1
ATOM 3670 N N . PRO A 1 483 ? 3.813 1.646 15.893 1.00 53.00 483 PRO A N 1
ATOM 3671 C CA . PRO A 1 483 ? 3.949 1.259 17.292 1.00 53.00 483 PRO A CA 1
ATOM 3672 C C . PRO A 1 483 ? 5.375 0.871 17.698 1.00 53.00 483 PRO A C 1
ATOM 3674 O O . PRO A 1 483 ? 5.927 -0.121 17.235 1.00 53.00 483 PRO A O 1
ATOM 3677 N N . GLY A 1 484 ? 5.967 1.650 18.603 1.00 52.56 484 GLY A N 1
ATOM 3678 C CA . GLY A 1 484 ? 7.277 1.356 19.190 1.00 52.56 484 GLY A CA 1
ATOM 3679 C C . GLY A 1 484 ? 8.483 1.642 18.289 1.00 52.56 484 GLY A C 1
ATOM 3680 O O . GLY A 1 484 ? 9.591 1.773 18.812 1.00 52.56 484 GLY A O 1
ATOM 3681 N N . SER A 1 485 ? 8.305 1.822 16.976 1.00 49.66 485 SER A N 1
ATOM 3682 C CA . SER A 1 485 ? 9.381 2.294 16.108 1.00 49.66 485 SER A CA 1
ATOM 3683 C C . SER A 1 485 ? 9.399 3.824 16.047 1.00 49.66 485 SER A C 1
ATOM 3685 O O . SER A 1 485 ? 8.372 4.495 16.026 1.00 49.66 485 SER A O 1
ATOM 3687 N N . LYS A 1 486 ? 10.598 4.403 15.943 1.00 56.12 486 LYS A N 1
ATOM 3688 C CA . LYS A 1 486 ? 10.775 5.764 15.396 1.00 56.12 486 LYS A CA 1
ATOM 3689 C C . LYS A 1 486 ? 10.898 5.693 13.866 1.00 56.12 486 LYS A C 1
ATOM 3691 O O . LYS A 1 486 ? 11.712 6.397 13.274 1.00 56.12 486 LYS A O 1
ATOM 3696 N N . GLY A 1 487 ? 10.189 4.732 13.271 1.00 62.66 487 GLY A N 1
ATOM 3697 C CA . GLY A 1 487 ? 10.284 4.361 11.872 1.00 62.66 487 GLY A CA 1
ATOM 3698 C C . GLY A 1 487 ? 9.624 5.395 10.975 1.00 62.66 487 GLY A C 1
ATOM 3699 O O . GLY A 1 487 ? 8.654 6.049 11.350 1.00 62.66 487 GLY A O 1
ATOM 3700 N N . LYS A 1 488 ? 10.182 5.519 9.778 1.00 81.75 488 LYS A N 1
ATOM 3701 C CA . LYS A 1 488 ? 9.663 6.328 8.682 1.00 81.75 488 LYS A CA 1
ATOM 3702 C C . LYS A 1 488 ? 8.745 5.455 7.824 1.00 81.75 488 LYS A C 1
ATOM 3704 O O . LYS A 1 488 ? 9.076 4.296 7.585 1.00 81.75 488 LYS A O 1
ATOM 3709 N N . THR A 1 489 ? 7.595 5.975 7.389 1.00 87.31 489 THR A N 1
ATOM 3710 C CA . THR A 1 489 ? 6.682 5.225 6.508 1.00 87.31 489 THR A CA 1
ATOM 3711 C C . THR A 1 489 ? 7.388 4.860 5.201 1.00 87.31 489 THR A C 1
ATOM 3713 O O . THR A 1 489 ? 8.043 5.714 4.609 1.00 87.31 489 THR A O 1
ATOM 3716 N N . SER A 1 490 ? 7.181 3.642 4.704 1.00 91.75 490 SER A N 1
ATOM 3717 C CA . SER A 1 490 ? 7.429 3.262 3.311 1.00 91.75 490 SER A CA 1
ATOM 3718 C C . SER A 1 490 ? 6.345 2.298 2.831 1.00 91.75 490 SER A C 1
ATOM 3720 O O . SER A 1 490 ? 5.708 1.622 3.640 1.00 91.75 490 SER A O 1
ATOM 3722 N N . ALA A 1 491 ? 6.103 2.259 1.521 1.00 95.06 491 ALA A N 1
ATOM 3723 C CA . ALA A 1 491 ? 5.293 1.213 0.903 1.00 95.06 491 ALA A CA 1
ATOM 3724 C C . ALA A 1 491 ? 6.208 0.096 0.396 1.00 95.06 491 ALA A C 1
ATOM 3726 O O . ALA A 1 491 ? 7.278 0.373 -0.150 1.00 95.06 491 ALA A O 1
ATOM 3727 N N . GLN A 1 492 ? 5.761 -1.149 0.548 1.00 95.94 492 GLN A N 1
ATOM 3728 C CA . GLN A 1 492 ? 6.390 -2.332 -0.032 1.00 95.94 492 GLN A CA 1
ATOM 3729 C C . GLN A 1 492 ? 5.396 -3.050 -0.947 1.00 95.94 492 GLN A C 1
ATOM 3731 O O . GLN A 1 492 ? 4.190 -3.072 -0.688 1.00 95.94 492 GLN A O 1
ATOM 3736 N N . TYR A 1 493 ? 5.928 -3.617 -2.022 1.00 98.50 493 TYR A N 1
ATOM 3737 C CA . TYR A 1 493 ? 5.221 -4.369 -3.043 1.00 98.50 493 TYR A CA 1
ATOM 3738 C C . TYR A 1 493 ? 5.992 -5.651 -3.340 1.00 98.50 493 TYR A C 1
ATOM 3740 O O . TYR A 1 493 ? 7.220 -5.642 -3.414 1.00 98.50 493 TYR A O 1
ATOM 3748 N N . TYR A 1 494 ? 5.260 -6.733 -3.552 1.00 98.44 494 TYR A N 1
ATOM 3749 C CA . TYR A 1 494 ? 5.769 -8.055 -3.880 1.00 98.44 494 TYR A CA 1
ATOM 3750 C C . TYR A 1 494 ? 5.574 -8.266 -5.385 1.00 98.44 494 TYR A C 1
ATOM 3752 O O . TYR A 1 494 ? 4.453 -8.172 -5.889 1.00 98.44 494 TYR A O 1
ATOM 3760 N N . VAL A 1 495 ? 6.670 -8.472 -6.113 1.00 98.50 495 VAL A N 1
ATOM 3761 C CA . VAL A 1 495 ? 6.683 -8.595 -7.577 1.00 98.50 495 VAL A CA 1
ATOM 3762 C C . VAL A 1 495 ? 6.539 -10.067 -7.948 1.00 98.50 495 VAL A C 1
ATOM 3764 O O . VAL A 1 495 ? 7.427 -10.865 -7.646 1.00 98.50 495 VAL A O 1
ATOM 3767 N N . ASN A 1 496 ? 5.430 -10.438 -8.588 1.00 97.75 496 ASN A N 1
ATOM 3768 C CA . ASN A 1 496 ? 5.235 -11.794 -9.103 1.00 97.75 496 ASN A CA 1
ATOM 3769 C C . ASN A 1 496 ? 5.920 -11.982 -10.465 1.00 97.75 496 ASN A C 1
ATOM 3771 O O . ASN A 1 496 ? 6.274 -11.018 -11.144 1.00 97.75 496 ASN A O 1
ATOM 3775 N N . ASN A 1 497 ? 6.060 -13.240 -10.891 1.00 97.00 497 ASN A N 1
ATOM 3776 C CA . ASN A 1 497 ? 6.456 -13.563 -12.262 1.00 97.00 497 ASN A CA 1
ATOM 3777 C C . ASN A 1 497 ? 5.439 -13.034 -13.287 1.00 97.00 497 ASN A C 1
ATOM 3779 O O . ASN A 1 497 ? 4.235 -12.970 -13.023 1.00 97.00 497 ASN A O 1
ATOM 3783 N N . ALA A 1 498 ? 5.924 -12.695 -14.481 1.00 96.94 498 ALA A N 1
ATOM 3784 C CA . ALA A 1 498 ? 5.075 -12.276 -15.590 1.00 96.94 498 ALA A CA 1
ATOM 3785 C C . ALA A 1 498 ? 4.123 -13.410 -15.995 1.00 96.94 498 ALA A C 1
ATOM 3787 O O . ALA A 1 498 ? 4.536 -14.571 -16.050 1.00 96.94 498 ALA A O 1
ATOM 3788 N N . GLY A 1 499 ? 2.858 -13.065 -16.248 1.00 94.88 499 GLY A N 1
ATOM 3789 C CA . GLY A 1 499 ? 1.768 -14.024 -16.465 1.00 94.88 499 GLY A CA 1
ATOM 3790 C C . GLY A 1 499 ? 1.023 -14.475 -15.203 1.00 94.88 499 GLY A C 1
ATOM 3791 O O . GLY A 1 499 ? 0.015 -15.162 -15.328 1.00 94.88 499 GLY A O 1
ATOM 3792 N N . ILE A 1 500 ? 1.451 -14.074 -13.998 1.00 95.19 500 ILE A N 1
ATOM 3793 C CA . ILE A 1 500 ? 0.681 -14.316 -12.766 1.00 95.19 500 ILE A CA 1
ATOM 3794 C C . ILE A 1 500 ? -0.318 -13.172 -12.544 1.00 95.19 500 ILE A C 1
ATOM 3796 O O . ILE A 1 500 ? 0.069 -12.009 -12.387 1.00 95.19 500 ILE A O 1
ATOM 3800 N N . SER A 1 501 ? -1.607 -13.508 -12.498 1.00 93.38 501 SER A N 1
ATOM 3801 C CA . SER A 1 501 ? -2.722 -12.577 -12.294 1.00 93.38 501 SER A CA 1
ATOM 3802 C C . SER A 1 501 ? -2.966 -12.218 -10.815 1.00 93.38 501 SER A C 1
ATOM 3804 O O . SER A 1 501 ? -2.446 -12.894 -9.923 1.00 93.38 501 SER A O 1
ATOM 3806 N N . PRO A 1 502 ? -3.725 -11.145 -10.503 1.00 92.44 502 PRO A N 1
ATOM 3807 C CA . PRO A 1 502 ? -3.942 -10.698 -9.121 1.00 92.44 502 PRO A CA 1
ATOM 3808 C C . PRO A 1 502 ? -4.615 -11.727 -8.215 1.00 92.44 502 PRO A C 1
ATOM 3810 O O . PRO A 1 502 ? -4.211 -11.866 -7.065 1.00 92.44 502 PRO A O 1
ATOM 3813 N N . ASP A 1 503 ? -5.572 -12.491 -8.737 1.00 92.75 503 ASP A N 1
ATOM 3814 C CA . ASP A 1 503 ? -6.238 -13.591 -8.032 1.00 92.75 503 ASP A CA 1
ATOM 3815 C C . ASP A 1 503 ? -5.286 -14.731 -7.641 1.00 92.75 503 ASP A C 1
ATOM 3817 O O . ASP A 1 503 ? -5.482 -15.404 -6.629 1.00 92.75 503 ASP A O 1
ATOM 3821 N N . GLN A 1 504 ? -4.215 -14.907 -8.415 1.00 93.56 504 GLN A N 1
ATOM 3822 C CA . GLN A 1 504 ? -3.203 -15.940 -8.220 1.00 93.56 504 GLN A CA 1
ATOM 3823 C C . GLN A 1 504 ? -2.028 -15.463 -7.359 1.00 93.56 504 GLN A C 1
ATOM 3825 O O . GLN A 1 504 ? -1.469 -16.250 -6.588 1.00 93.56 504 GLN A O 1
ATOM 3830 N N . GLY A 1 505 ? -1.643 -14.193 -7.524 1.00 94.81 505 GLY A N 1
ATOM 3831 C CA . GLY A 1 505 ? -0.432 -13.594 -6.971 1.00 94.81 505 GLY A CA 1
ATOM 3832 C C . GLY A 1 505 ? -0.647 -12.688 -5.759 1.00 94.81 505 GLY A C 1
ATOM 3833 O O . GLY A 1 505 ? 0.163 -12.736 -4.837 1.00 94.81 505 GLY A O 1
ATOM 3834 N N . CYS A 1 506 ? -1.714 -11.881 -5.727 1.00 96.94 506 CYS A N 1
ATOM 3835 C CA . CYS A 1 506 ? -1.988 -10.881 -4.684 1.00 96.94 506 CYS A CA 1
ATOM 3836 C C . CYS A 1 506 ? -2.779 -11.483 -3.507 1.00 96.94 506 CYS A C 1
ATOM 3838 O O . CYS A 1 506 ? -3.886 -11.048 -3.177 1.00 96.94 506 CYS A O 1
ATOM 3840 N N . VAL A 1 507 ? -2.200 -12.509 -2.883 1.00 95.19 507 VAL A N 1
ATOM 3841 C CA . VAL A 1 507 ? -2.759 -13.307 -1.778 1.00 95.19 507 VAL A CA 1
ATOM 3842 C C . VAL A 1 507 ? -1.644 -13.640 -0.784 1.00 95.19 507 VAL A C 1
ATOM 3844 O O . VAL A 1 507 ? -0.535 -13.916 -1.219 1.00 95.19 507 VAL A O 1
ATOM 3847 N N . TRP A 1 508 ? -1.896 -13.655 0.535 1.00 93.88 508 TRP A N 1
ATOM 3848 C CA . TRP A 1 508 ? -0.833 -13.931 1.532 1.00 93.88 508 TRP A CA 1
ATOM 3849 C C . TRP A 1 508 ? -0.055 -15.223 1.218 1.00 93.88 508 TRP A C 1
ATOM 3851 O O . TRP A 1 508 ? 1.174 -15.245 1.211 1.00 93.88 508 TRP A O 1
ATOM 3861 N N . GLU A 1 509 ? -0.790 -16.294 0.921 1.00 91.81 509 GLU A N 1
ATOM 3862 C CA . GLU A 1 509 ? -0.268 -17.599 0.531 1.00 91.81 509 GLU A CA 1
ATOM 3863 C C . GLU A 1 509 ? -1.230 -18.205 -0.496 1.00 91.81 509 GLU A C 1
ATOM 3865 O O . GLU A 1 509 ? -2.429 -18.342 -0.231 1.00 91.81 509 GLU A O 1
ATOM 3870 N N . SER A 1 510 ? -0.721 -18.538 -1.685 1.00 89.50 510 SER A N 1
ATOM 3871 C CA . SER A 1 510 ? -1.567 -19.057 -2.761 1.00 89.50 510 SER A CA 1
ATOM 3872 C C . SER A 1 510 ? -2.052 -20.474 -2.455 1.00 89.50 510 SER A C 1
ATOM 3874 O O . SER A 1 510 ? -1.279 -21.350 -2.059 1.00 89.50 510 SER A O 1
ATOM 3876 N N . GLN A 1 511 ? -3.351 -20.703 -2.664 1.00 86.31 511 GLN A N 1
ATOM 3877 C CA . GLN A 1 511 ? -3.985 -22.019 -2.514 1.00 86.31 511 GLN A CA 1
ATOM 3878 C C . GLN A 1 511 ? -3.601 -22.977 -3.656 1.00 86.31 511 GLN A C 1
ATOM 3880 O O . GLN A 1 511 ? -3.768 -24.191 -3.545 1.00 86.31 511 GLN A O 1
ATOM 3885 N N . ARG A 1 512 ? -3.047 -22.440 -4.749 1.00 89.12 512 ARG A N 1
ATOM 3886 C CA . ARG A 1 512 ? -2.492 -23.200 -5.869 1.00 89.12 512 ARG A CA 1
ATOM 3887 C C . ARG A 1 512 ? -1.103 -23.731 -5.523 1.00 89.12 512 ARG A C 1
ATOM 3889 O O . ARG A 1 512 ? -0.159 -22.960 -5.356 1.00 89.12 512 ARG A O 1
ATOM 3896 N N . ALA A 1 513 ? -0.973 -25.054 -5.429 1.00 90.31 513 ALA A N 1
ATOM 3897 C CA . ALA A 1 513 ? 0.263 -25.726 -5.019 1.00 90.31 513 ALA A CA 1
ATOM 3898 C C . ALA A 1 513 ? 1.470 -25.416 -5.927 1.00 90.31 513 ALA A C 1
ATOM 3900 O O . ALA A 1 513 ? 2.595 -25.350 -5.440 1.00 90.31 513 ALA A O 1
ATOM 3901 N N . ASP A 1 514 ? 1.231 -25.181 -7.219 1.00 92.19 514 ASP A N 1
ATOM 3902 C CA . ASP A 1 514 ? 2.230 -24.785 -8.215 1.00 92.19 514 ASP A CA 1
ATOM 3903 C C . ASP A 1 514 ? 2.720 -23.337 -8.036 1.00 92.19 514 ASP A C 1
ATOM 3905 O O . ASP A 1 514 ? 3.888 -23.041 -8.280 1.00 92.19 514 ASP A O 1
ATOM 3909 N N . LEU A 1 515 ? 1.857 -22.442 -7.548 1.00 93.44 515 LEU A N 1
ATOM 3910 C CA . LEU A 1 515 ? 2.177 -21.025 -7.342 1.00 93.44 515 LEU A CA 1
ATOM 3911 C C . LEU A 1 515 ? 2.667 -20.710 -5.924 1.00 93.44 515 LEU A C 1
ATOM 3913 O O . LEU A 1 515 ? 3.336 -19.698 -5.706 1.00 93.44 515 LEU A O 1
ATOM 3917 N N . LYS A 1 516 ? 2.373 -21.586 -4.958 1.00 91.81 516 LYS A N 1
ATOM 3918 C CA . LYS A 1 516 ? 2.615 -21.416 -3.516 1.00 91.81 516 LYS A CA 1
ATOM 3919 C C . LYS A 1 516 ? 4.041 -20.995 -3.135 1.00 91.81 516 LYS A C 1
ATOM 3921 O O . LYS A 1 516 ? 4.215 -20.337 -2.116 1.00 91.81 516 LYS A O 1
ATOM 3926 N N . MET A 1 517 ? 5.056 -21.360 -3.921 1.00 90.94 517 MET A N 1
ATOM 3927 C CA . MET A 1 517 ? 6.469 -21.047 -3.638 1.00 90.94 517 MET A CA 1
ATOM 3928 C C . MET A 1 517 ? 7.013 -19.805 -4.366 1.00 90.94 517 MET A C 1
ATOM 3930 O O . MET A 1 517 ? 8.167 -19.442 -4.135 1.00 90.94 517 MET A O 1
ATOM 3934 N N . ILE A 1 518 ? 6.206 -19.175 -5.231 1.00 92.75 518 ILE A N 1
ATOM 3935 C CA . ILE A 1 518 ? 6.611 -18.090 -6.150 1.00 92.75 518 ILE A CA 1
ATOM 3936 C C . ILE A 1 518 ? 5.648 -16.886 -6.151 1.00 92.75 518 ILE A C 1
ATOM 3938 O O . ILE A 1 518 ? 5.757 -16.002 -6.999 1.00 92.75 518 ILE A O 1
ATOM 3942 N N . THR A 1 519 ? 4.689 -16.866 -5.226 1.00 95.19 519 THR A N 1
ATOM 3943 C CA . THR A 1 519 ? 3.652 -15.832 -5.081 1.00 95.19 519 THR A CA 1
ATOM 3944 C C . THR A 1 519 ? 3.472 -15.449 -3.618 1.00 95.19 519 THR A C 1
ATOM 3946 O O . THR A 1 519 ? 3.999 -16.109 -2.715 1.00 95.19 519 THR A O 1
ATOM 3949 N N . GLY A 1 520 ? 2.697 -14.399 -3.369 1.00 94.19 520 GLY A N 1
ATOM 3950 C CA . GLY A 1 520 ? 2.329 -14.001 -2.023 1.00 94.19 520 GLY A CA 1
ATOM 3951 C C . GLY A 1 520 ? 3.500 -13.471 -1.199 1.00 94.19 520 GLY A C 1
ATOM 3952 O O . GLY A 1 520 ? 4.411 -12.816 -1.697 1.00 94.19 520 GLY A O 1
ATOM 3953 N N . ASP A 1 521 ? 3.534 -13.863 0.071 1.00 94.75 521 ASP A N 1
ATOM 3954 C CA . ASP A 1 521 ? 4.672 -13.687 0.984 1.00 94.75 521 ASP A CA 1
ATOM 3955 C C . ASP A 1 521 ? 6.003 -14.289 0.447 1.00 94.75 521 ASP A C 1
ATOM 3957 O O . ASP A 1 521 ? 7.085 -14.016 0.969 1.00 94.75 521 ASP A O 1
ATOM 3961 N N . ARG A 1 522 ? 5.953 -15.101 -0.622 1.00 95.38 522 ARG A N 1
ATOM 3962 C CA . ARG A 1 522 ? 7.099 -15.775 -1.261 1.00 95.38 522 ARG A CA 1
ATOM 3963 C C . ARG A 1 522 ? 7.422 -15.273 -2.675 1.00 95.38 522 ARG A C 1
ATOM 3965 O O . ARG A 1 522 ? 8.258 -15.889 -3.336 1.00 95.38 522 ARG A O 1
ATOM 3972 N N . SER A 1 523 ? 6.806 -14.184 -3.148 1.00 96.19 523 SER A N 1
ATOM 3973 C CA . SER A 1 523 ? 7.126 -13.609 -4.466 1.00 96.19 523 SER A CA 1
ATOM 3974 C C . SER A 1 523 ? 8.633 -13.289 -4.601 1.00 96.19 523 SER A C 1
ATOM 3976 O O . SER A 1 523 ? 9.237 -12.853 -3.614 1.00 96.19 523 SER A O 1
ATOM 3978 N N . PRO A 1 524 ? 9.263 -13.488 -5.781 1.00 94.69 524 PRO A N 1
ATOM 3979 C CA . PRO A 1 524 ? 10.727 -13.496 -5.919 1.00 94.69 524 PRO A CA 1
ATOM 3980 C C . PRO A 1 524 ? 11.486 -12.223 -5.517 1.00 94.69 524 PRO A C 1
ATOM 3982 O O . PRO A 1 524 ? 12.660 -12.300 -5.148 1.00 94.69 524 PRO A O 1
ATOM 3985 N N . LEU A 1 525 ? 10.852 -11.054 -5.618 1.00 97.88 525 LEU A N 1
ATOM 3986 C CA . LEU A 1 525 ? 11.472 -9.752 -5.379 1.00 97.88 525 LEU A CA 1
ATOM 3987 C C . LEU A 1 525 ? 10.486 -8.815 -4.681 1.00 97.88 525 LEU A C 1
ATOM 3989 O O . LEU A 1 525 ? 9.327 -8.725 -5.088 1.00 97.88 525 LEU A O 1
ATOM 3993 N N . ASN A 1 526 ? 10.970 -8.049 -3.703 1.00 98.25 526 ASN A N 1
ATOM 3994 C CA . ASN A 1 526 ? 10.226 -6.926 -3.149 1.00 98.25 526 ASN A CA 1
ATOM 3995 C C . ASN A 1 526 ? 10.746 -5.616 -3.752 1.00 98.25 526 ASN A C 1
ATOM 3997 O O . ASN A 1 526 ? 11.950 -5.420 -3.922 1.00 98.25 526 ASN A O 1
ATOM 4001 N N . ILE A 1 527 ? 9.839 -4.687 -4.035 1.00 98.56 527 ILE A N 1
ATOM 4002 C CA . ILE A 1 527 ? 10.166 -3.301 -4.382 1.00 98.56 527 ILE A CA 1
ATOM 4003 C C . ILE A 1 527 ? 9.438 -2.351 -3.437 1.00 98.56 527 ILE A C 1
ATOM 4005 O O . ILE A 1 527 ? 8.421 -2.706 -2.844 1.00 98.56 527 ILE A O 1
ATOM 4009 N N . GLY A 1 528 ? 9.934 -1.131 -3.268 1.00 97.00 528 GLY A N 1
ATOM 4010 C CA . GLY A 1 528 ? 9.280 -0.189 -2.365 1.00 97.00 528 GLY A CA 1
ATOM 4011 C C . GLY A 1 528 ? 9.882 1.201 -2.363 1.00 97.00 528 GLY A C 1
ATOM 4012 O O . GLY A 1 528 ? 10.840 1.480 -3.084 1.00 97.00 528 GLY A O 1
ATOM 4013 N N . GLY A 1 529 ? 9.318 2.075 -1.533 1.00 96.31 529 GLY A N 1
ATOM 4014 C CA . GLY A 1 529 ? 9.833 3.428 -1.380 1.00 96.31 529 GLY A CA 1
ATOM 4015 C C . GLY A 1 529 ? 9.030 4.351 -0.472 1.00 96.31 529 GLY A C 1
ATOM 4016 O O . GLY A 1 529 ? 7.974 3.989 0.055 1.00 96.31 529 GLY A O 1
ATOM 4017 N N . ASN A 1 530 ? 9.557 5.562 -0.300 1.00 96.38 530 ASN A N 1
ATOM 4018 C CA . ASN A 1 530 ? 8.950 6.650 0.462 1.00 96.38 530 ASN A CA 1
ATOM 4019 C C . ASN A 1 530 ? 9.414 8.023 -0.037 1.00 96.38 530 ASN A C 1
ATOM 4021 O O . ASN A 1 530 ? 10.559 8.179 -0.456 1.00 96.38 530 ASN A O 1
ATOM 4025 N N . PHE A 1 531 ? 8.571 9.040 0.114 1.00 97.00 531 PHE A N 1
ATOM 4026 C CA . PHE A 1 531 ? 8.953 10.445 -0.014 1.00 97.00 531 PHE A CA 1
ATOM 4027 C C . PHE A 1 531 ? 9.443 11.002 1.328 1.00 97.00 531 PHE A C 1
ATOM 4029 O O . PHE A 1 531 ? 8.838 10.739 2.364 1.00 97.00 531 PHE A O 1
ATOM 4036 N N . GLU A 1 532 ? 10.526 11.774 1.333 1.00 95.38 532 GLU A N 1
ATOM 4037 C CA . GLU A 1 532 ? 11.030 12.485 2.508 1.00 95.38 532 GLU A CA 1
ATOM 4038 C C . GLU A 1 532 ? 10.820 14.006 2.365 1.00 95.38 532 GLU A C 1
ATOM 4040 O O . GLU A 1 532 ? 11.577 14.680 1.659 1.00 95.38 532 GLU A O 1
ATOM 4045 N N . PRO A 1 533 ? 9.822 14.594 3.054 1.00 93.38 533 PRO A N 1
ATOM 4046 C CA . PRO A 1 533 ? 9.482 16.008 2.883 1.00 93.38 533 PRO A CA 1
ATOM 4047 C C . PRO A 1 533 ? 10.517 16.979 3.480 1.00 93.38 533 PRO A C 1
ATOM 4049 O O . PRO A 1 533 ? 10.488 18.164 3.158 1.00 93.38 533 PRO A O 1
ATOM 4052 N N . GLU A 1 534 ? 11.434 16.520 4.342 1.00 91.81 534 GLU A N 1
ATOM 4053 C CA . GLU A 1 534 ? 12.464 17.387 4.945 1.00 91.81 534 GLU A CA 1
ATOM 4054 C C . GLU A 1 534 ? 13.593 17.772 3.972 1.00 91.81 534 GLU A C 1
ATOM 4056 O O . GLU A 1 534 ? 14.227 18.814 4.157 1.00 91.81 534 GLU A O 1
ATOM 4061 N N . ASN A 1 535 ? 13.854 16.952 2.946 1.00 93.12 535 ASN A N 1
ATOM 4062 C CA . ASN A 1 535 ? 14.892 17.190 1.934 1.00 93.12 535 ASN A CA 1
ATOM 4063 C C . ASN A 1 535 ? 14.374 17.165 0.485 1.00 93.12 535 ASN A C 1
ATOM 4065 O O . ASN A 1 535 ? 15.114 17.579 -0.406 1.00 93.12 535 ASN A O 1
ATOM 4069 N N . GLY A 1 536 ? 13.131 16.732 0.248 1.00 96.00 536 GLY A N 1
ATOM 4070 C CA . GLY A 1 536 ? 12.566 16.622 -1.094 1.00 96.00 536 GLY A CA 1
ATOM 4071 C C . GLY A 1 536 ? 13.171 15.462 -1.887 1.00 96.00 536 GLY A C 1
ATOM 4072 O O . GLY A 1 536 ? 13.492 15.632 -3.061 1.00 96.00 536 GLY A O 1
ATOM 4073 N N . ILE A 1 537 ? 13.370 14.303 -1.252 1.00 97.50 537 ILE A N 1
ATOM 4074 C CA . ILE A 1 537 ? 13.914 13.099 -1.897 1.00 97.50 537 ILE A CA 1
ATOM 4075 C C . ILE A 1 537 ? 12.921 11.946 -1.772 1.00 97.50 537 ILE A C 1
ATOM 4077 O O . ILE A 1 537 ? 12.461 11.618 -0.679 1.00 97.50 537 ILE A O 1
ATOM 4081 N N . THR A 1 538 ? 12.627 11.289 -2.887 1.00 97.94 538 THR A N 1
ATOM 4082 C CA . THR A 1 538 ? 11.966 9.986 -2.909 1.00 97.94 538 THR A CA 1
ATOM 4083 C C . THR A 1 538 ? 13.030 8.898 -2.922 1.00 97.94 538 THR A C 1
ATOM 4085 O O . THR A 1 538 ? 13.887 8.862 -3.804 1.00 97.94 538 THR A O 1
ATOM 4088 N N . PHE A 1 539 ? 12.989 7.999 -1.947 1.00 97.69 539 PHE A N 1
ATOM 4089 C CA . PHE A 1 539 ? 13.848 6.821 -1.904 1.00 97.69 539 PHE A CA 1
ATOM 4090 C C . PHE A 1 539 ? 13.083 5.646 -2.499 1.00 97.69 539 PHE A C 1
ATOM 4092 O O . PHE A 1 539 ? 11.988 5.342 -2.026 1.00 97.69 539 PHE A O 1
ATOM 4099 N N . LEU A 1 540 ? 13.647 4.995 -3.518 1.00 98.44 540 LEU A N 1
ATOM 4100 C CA . LEU A 1 540 ? 13.083 3.794 -4.142 1.00 98.44 540 LEU A CA 1
ATOM 4101 C C . LEU A 1 540 ? 14.087 2.647 -4.045 1.00 98.44 540 LEU A C 1
ATOM 4103 O O . LEU A 1 540 ? 15.283 2.873 -4.215 1.00 98.44 540 LEU A O 1
ATOM 4107 N N . ALA A 1 541 ? 13.625 1.431 -3.758 1.00 98.06 541 ALA A N 1
ATOM 4108 C CA . ALA A 1 541 ? 14.498 0.300 -3.455 1.00 98.06 541 ALA A CA 1
ATOM 4109 C C . ALA A 1 541 ? 14.075 -1.005 -4.138 1.00 98.06 541 ALA A C 1
ATOM 4111 O O . ALA A 1 541 ? 12.882 -1.284 -4.280 1.00 98.06 541 ALA A O 1
ATOM 4112 N N . LEU A 1 542 ? 15.077 -1.817 -4.485 1.00 98.44 542 LEU A N 1
ATOM 4113 C CA . LEU A 1 542 ? 14.935 -3.247 -4.765 1.00 98.44 542 LEU A CA 1
ATOM 4114 C C . LEU A 1 542 ? 15.402 -4.004 -3.519 1.00 98.44 542 LEU A C 1
ATOM 4116 O O . LEU A 1 542 ? 16.503 -3.759 -3.022 1.00 98.44 542 LEU A O 1
ATOM 4120 N N . ILE A 1 543 ? 14.558 -4.890 -2.999 1.00 97.81 543 ILE A N 1
ATOM 4121 C CA . ILE A 1 543 ? 14.698 -5.508 -1.678 1.00 97.81 543 ILE A CA 1
ATOM 4122 C C . ILE A 1 543 ? 14.631 -7.036 -1.847 1.00 97.81 543 ILE A C 1
ATOM 4124 O O . ILE A 1 543 ? 13.653 -7.538 -2.406 1.00 97.81 543 ILE A O 1
ATOM 4128 N N . PRO A 1 544 ? 15.626 -7.808 -1.372 1.00 96.31 544 PRO A N 1
ATOM 4129 C CA . PRO A 1 544 ? 15.563 -9.265 -1.435 1.00 96.31 544 PRO A CA 1
ATOM 4130 C C . PRO A 1 544 ? 14.431 -9.777 -0.539 1.00 96.31 544 PRO A C 1
ATOM 4132 O O . PRO A 1 544 ? 14.385 -9.442 0.645 1.00 96.31 544 PRO A O 1
ATOM 4135 N N . ASN A 1 545 ? 13.548 -10.626 -1.071 1.00 95.94 545 ASN A N 1
ATOM 4136 C CA . ASN A 1 545 ? 12.620 -11.381 -0.234 1.00 95.94 545 ASN A CA 1
ATOM 4137 C C . ASN A 1 545 ? 13.354 -12.616 0.334 1.00 95.94 545 ASN A C 1
ATOM 4139 O O . ASN A 1 545 ? 13.656 -13.533 -0.431 1.00 95.94 545 ASN A O 1
ATOM 4143 N N . PRO A 1 546 ? 13.619 -12.711 1.653 1.00 93.88 546 PRO A N 1
ATOM 4144 C CA . PRO A 1 546 ? 14.315 -13.860 2.240 1.00 93.88 546 PRO A CA 1
ATOM 4145 C C . PRO A 1 546 ? 13.492 -15.163 2.221 1.00 93.88 546 PRO A C 1
ATOM 4147 O O . PRO A 1 546 ? 14.003 -16.208 2.616 1.00 93.88 546 PRO A O 1
ATOM 4150 N N . LYS A 1 547 ? 12.220 -15.114 1.799 1.00 94.25 547 LYS A N 1
ATOM 4151 C CA . LYS A 1 547 ? 11.322 -16.272 1.657 1.00 94.25 547 LYS A CA 1
ATOM 4152 C C . LYS A 1 547 ? 11.200 -16.771 0.212 1.00 94.25 547 LYS A C 1
ATOM 4154 O O . LYS A 1 547 ? 10.594 -17.827 -0.003 1.00 94.25 547 LYS A O 1
ATOM 4159 N N . ALA A 1 548 ? 11.750 -16.030 -0.754 1.00 93.25 548 ALA A N 1
ATOM 4160 C CA . ALA A 1 548 ? 11.797 -16.428 -2.154 1.00 93.25 548 ALA A CA 1
ATOM 4161 C C . ALA A 1 548 ? 12.715 -17.643 -2.347 1.00 93.25 548 ALA A C 1
ATOM 4163 O O . ALA A 1 548 ? 13.775 -17.751 -1.732 1.00 93.25 548 ALA A O 1
ATOM 4164 N N . THR A 1 549 ? 12.305 -18.560 -3.223 1.00 92.56 549 THR A N 1
ATOM 4165 C CA . THR A 1 549 ? 13.076 -19.778 -3.560 1.00 92.56 549 THR A CA 1
ATOM 4166 C C . THR A 1 549 ? 13.286 -19.969 -5.064 1.00 92.56 549 THR A C 1
ATOM 4168 O O . THR A 1 549 ? 14.010 -20.868 -5.483 1.00 92.56 549 THR A O 1
ATOM 4171 N N . VAL A 1 550 ? 12.684 -19.095 -5.873 1.00 93.69 550 VAL A N 1
ATOM 4172 C CA . VAL A 1 550 ? 12.745 -19.056 -7.337 1.00 93.69 550 VAL A CA 1
ATOM 4173 C C . VAL A 1 550 ? 12.939 -17.584 -7.732 1.00 93.69 550 VAL A C 1
ATOM 4175 O O . VAL A 1 550 ? 12.340 -16.729 -7.075 1.00 93.69 550 VAL A O 1
ATOM 4178 N N . PRO A 1 551 ? 13.775 -17.254 -8.733 1.00 95.25 551 PRO A N 1
ATOM 4179 C CA . PRO A 1 551 ? 13.955 -15.880 -9.209 1.00 95.25 551 PRO A CA 1
ATOM 4180 C C . PRO A 1 551 ? 12.752 -15.362 -10.018 1.00 95.25 551 PRO A C 1
ATOM 4182 O O . PRO A 1 551 ? 11.849 -16.128 -10.364 1.00 95.25 551 PRO A O 1
ATOM 4185 N N . LEU A 1 552 ? 12.767 -14.066 -10.360 1.00 96.50 552 LEU A N 1
ATOM 4186 C CA . LEU A 1 552 ? 11.882 -13.530 -11.398 1.00 96.50 552 LEU A CA 1
ATOM 4187 C C . LEU A 1 552 ? 12.231 -14.123 -12.773 1.00 96.50 552 LEU A C 1
ATOM 4189 O O . LEU A 1 552 ? 13.398 -14.376 -13.072 1.00 96.50 552 LEU A O 1
ATOM 4193 N N . ASN A 1 553 ? 11.227 -14.254 -13.640 1.00 96.44 553 ASN A N 1
ATOM 4194 C CA . ASN A 1 553 ? 11.382 -14.553 -15.068 1.00 96.44 553 ASN A CA 1
ATOM 4195 C C . ASN A 1 553 ? 11.675 -13.306 -15.938 1.00 96.44 553 ASN A C 1
ATOM 4197 O O . ASN A 1 553 ? 11.581 -13.376 -17.163 1.00 96.44 553 ASN A O 1
ATOM 4201 N N . PHE A 1 554 ? 12.033 -12.176 -15.318 1.00 98.06 554 PHE A N 1
ATOM 4202 C CA . PHE A 1 554 ? 12.402 -10.915 -15.967 1.00 98.06 554 PHE A CA 1
ATOM 4203 C C . PHE A 1 554 ? 13.373 -10.090 -15.101 1.00 98.06 554 PHE A C 1
ATOM 4205 O O . PHE A 1 554 ? 13.512 -10.331 -13.900 1.00 98.06 554 PHE A O 1
ATOM 4212 N N . ASP A 1 555 ? 14.026 -9.105 -15.716 1.00 98.00 555 ASP A N 1
ATOM 4213 C CA . ASP A 1 555 ? 14.984 -8.201 -15.073 1.00 98.00 555 ASP A CA 1
ATOM 4214 C C . ASP A 1 555 ? 14.292 -6.891 -14.631 1.00 98.00 555 ASP A C 1
ATOM 4216 O O . ASP A 1 555 ? 13.306 -6.465 -15.234 1.00 98.00 555 ASP A O 1
ATOM 4220 N N . VAL A 1 556 ? 14.798 -6.224 -13.587 1.00 98.38 556 VAL A N 1
ATOM 4221 C CA . VAL A 1 556 ? 14.243 -4.963 -13.054 1.00 98.38 556 VAL A CA 1
ATOM 4222 C C . VAL A 1 556 ? 15.328 -3.899 -12.909 1.00 98.38 556 VAL A C 1
ATOM 4224 O O . VAL A 1 556 ? 16.354 -4.129 -12.274 1.00 98.38 556 VAL A O 1
ATOM 4227 N N . ARG A 1 557 ? 15.082 -2.698 -13.433 1.00 96.94 557 ARG A N 1
ATOM 4228 C CA . ARG A 1 557 ? 15.959 -1.520 -13.290 1.00 96.94 557 ARG A CA 1
ATOM 4229 C C . ARG A 1 557 ? 15.174 -0.300 -12.808 1.00 96.94 557 ARG A C 1
ATOM 4231 O O . ARG A 1 557 ? 13.945 -0.303 -12.833 1.00 96.94 557 ARG A O 1
ATOM 4238 N N . PHE A 1 558 ? 15.873 0.768 -12.428 1.00 98.19 558 PHE A N 1
ATOM 4239 C CA . PHE A 1 558 ? 15.262 2.096 -12.316 1.00 98.19 558 PHE A CA 1
ATOM 4240 C C . PHE A 1 558 ? 15.406 2.891 -13.605 1.00 98.19 558 PHE A C 1
ATOM 4242 O O . PHE A 1 558 ? 16.358 2.715 -14.364 1.00 98.19 558 PHE A O 1
ATOM 4249 N N . LYS A 1 559 ? 14.478 3.825 -13.791 1.00 98.06 559 LYS A N 1
ATOM 4250 C CA . LYS A 1 559 ? 14.523 4.883 -14.795 1.00 98.06 559 LYS A CA 1
ATOM 4251 C C . LYS A 1 559 ? 14.126 6.189 -14.123 1.00 98.06 559 LYS A C 1
ATOM 4253 O O . LYS A 1 559 ? 13.073 6.247 -13.496 1.00 98.06 559 LYS A O 1
ATOM 4258 N N . ILE A 1 560 ? 14.964 7.216 -14.209 1.00 97.31 560 ILE A N 1
ATOM 4259 C CA . ILE A 1 560 ? 14.784 8.507 -13.532 1.00 97.31 560 ILE A CA 1
ATOM 4260 C C . ILE A 1 560 ? 14.873 9.601 -14.595 1.00 97.31 560 ILE A C 1
ATOM 4262 O O . ILE A 1 560 ? 15.881 9.714 -15.289 1.00 97.31 560 ILE A O 1
ATOM 4266 N N . ASN A 1 561 ? 13.803 10.383 -14.767 1.00 94.94 561 ASN A N 1
ATOM 4267 C CA . ASN A 1 561 ? 13.676 11.400 -15.824 1.00 94.94 561 ASN A CA 1
ATOM 4268 C C . ASN A 1 561 ? 14.046 10.877 -17.234 1.00 94.94 561 ASN A C 1
ATOM 4270 O O . ASN A 1 561 ? 14.633 11.588 -18.044 1.00 94.94 561 ASN A O 1
ATOM 4274 N N . GLY A 1 562 ? 13.714 9.611 -17.514 1.00 93.69 562 GLY A N 1
ATOM 4275 C CA . GLY A 1 562 ? 13.992 8.930 -18.785 1.00 93.69 562 GLY A CA 1
ATOM 4276 C C . GLY A 1 562 ? 15.339 8.200 -18.871 1.00 93.69 562 GLY A C 1
ATOM 4277 O O . GLY A 1 562 ? 15.487 7.356 -19.751 1.00 93.69 562 GLY A O 1
ATOM 4278 N N . VAL A 1 563 ? 16.283 8.453 -17.959 1.00 95.06 563 VAL A N 1
ATOM 4279 C CA . VAL A 1 563 ? 17.609 7.807 -17.927 1.00 95.06 563 VAL A CA 1
ATOM 4280 C C . VAL A 1 563 ? 17.559 6.524 -17.096 1.00 95.06 563 VAL A C 1
ATOM 4282 O O . VAL A 1 563 ? 17.045 6.546 -15.980 1.00 95.06 563 VAL A O 1
ATOM 4285 N N . MET A 1 564 ? 18.089 5.417 -17.621 1.00 95.44 564 MET A N 1
ATOM 4286 C CA . MET A 1 564 ? 18.199 4.143 -16.896 1.00 95.44 564 MET A CA 1
ATOM 4287 C C . MET A 1 564 ? 19.302 4.201 -15.828 1.00 95.44 564 MET A C 1
ATOM 4289 O O . MET A 1 564 ? 20.338 4.829 -16.038 1.00 95.44 564 MET A O 1
ATOM 4293 N N . ASP A 1 565 ? 19.092 3.532 -14.694 1.00 91.94 565 ASP A N 1
ATOM 4294 C CA . ASP A 1 565 ? 20.130 3.339 -13.678 1.00 91.94 565 ASP A CA 1
ATOM 4295 C C . ASP A 1 565 ? 20.919 2.041 -13.931 1.00 91.94 565 ASP A C 1
ATOM 4297 O O . ASP A 1 565 ? 20.344 0.964 -14.125 1.00 91.94 565 ASP A O 1
ATOM 4301 N N . GLU A 1 566 ? 22.249 2.155 -13.914 1.00 91.00 566 GLU A N 1
ATOM 4302 C CA . GLU A 1 566 ? 23.204 1.057 -14.139 1.00 91.00 566 GLU A CA 1
ATOM 4303 C C . GLU A 1 566 ? 23.780 0.468 -12.834 1.00 91.00 566 GLU A C 1
ATOM 4305 O O . GLU A 1 566 ? 24.613 -0.436 -12.874 1.00 91.00 566 GLU A O 1
ATOM 4310 N N . VAL A 1 567 ? 23.387 0.984 -11.663 1.00 93.38 567 VAL A N 1
ATOM 4311 C CA . VAL A 1 567 ? 24.008 0.661 -10.364 1.00 93.38 567 VAL A CA 1
ATOM 4312 C C . VAL A 1 567 ? 23.099 -0.217 -9.504 1.00 93.38 567 VAL A C 1
ATOM 4314 O O . VAL A 1 567 ? 23.572 -1.130 -8.823 1.00 93.38 567 VAL A O 1
ATOM 4317 N N . CYS A 1 568 ? 21.795 0.042 -9.523 1.00 95.75 568 CYS A N 1
ATOM 4318 C CA . CYS A 1 568 ? 20.795 -0.616 -8.699 1.00 95.75 568 CYS A CA 1
ATOM 4319 C C . CYS A 1 568 ? 19.783 -1.361 -9.577 1.00 95.75 568 CYS A C 1
ATOM 4321 O O . CYS A 1 568 ? 18.832 -0.784 -10.104 1.00 95.75 568 CYS A O 1
ATOM 4323 N N . PHE A 1 569 ? 20.008 -2.665 -9.741 1.00 96.81 569 PHE A N 1
ATOM 4324 C CA . PHE A 1 569 ? 19.232 -3.522 -10.635 1.00 96.81 569 PHE A CA 1
ATOM 4325 C C . PHE A 1 569 ? 18.989 -4.911 -10.037 1.00 96.81 569 PHE A C 1
ATOM 4327 O O . PHE A 1 569 ? 19.701 -5.359 -9.137 1.00 96.81 569 PHE A O 1
ATOM 4334 N N . TYR A 1 570 ? 17.994 -5.600 -10.585 1.00 97.56 570 TYR A N 1
ATOM 4335 C CA . TYR A 1 570 ? 17.808 -7.042 -10.528 1.00 97.56 570 TYR A CA 1
ATOM 4336 C C . TYR A 1 570 ? 18.029 -7.581 -11.943 1.00 97.56 570 TYR A C 1
ATOM 4338 O O . TYR A 1 570 ? 17.341 -7.151 -12.865 1.00 97.56 570 TYR A O 1
ATOM 4346 N N . LYS A 1 571 ? 18.982 -8.490 -12.134 1.00 96.31 571 LYS A N 1
ATOM 4347 C CA . LYS A 1 571 ? 19.273 -9.105 -13.427 1.00 96.31 571 LYS A CA 1
ATOM 4348 C C . LYS A 1 571 ? 19.674 -10.571 -13.279 1.00 96.31 571 LYS A C 1
ATOM 4350 O O . LYS A 1 571 ? 20.384 -10.918 -12.337 1.00 96.31 571 LYS A O 1
ATOM 4355 N N . ASP A 1 572 ? 19.225 -11.423 -14.202 1.00 94.25 572 ASP A N 1
ATOM 4356 C CA . ASP A 1 572 ? 19.571 -12.851 -14.271 1.00 94.25 572 ASP A CA 1
ATOM 4357 C C . ASP A 1 572 ? 19.325 -13.567 -12.920 1.00 94.25 572 ASP A C 1
ATOM 4359 O O . ASP A 1 572 ? 20.131 -14.366 -12.428 1.00 94.25 572 ASP A O 1
ATOM 4363 N N . GLY A 1 573 ? 18.207 -13.209 -12.275 1.00 93.88 573 GLY A N 1
ATOM 4364 C CA . GLY A 1 573 ? 17.783 -13.718 -10.970 1.00 93.88 573 GLY A CA 1
ATOM 4365 C C . GLY A 1 573 ? 18.488 -13.119 -9.743 1.00 93.88 573 GLY A C 1
ATOM 4366 O O . GLY A 1 573 ? 18.318 -13.645 -8.642 1.00 93.88 573 GLY A O 1
ATOM 4367 N N . LYS A 1 574 ? 19.303 -12.065 -9.898 1.00 94.69 574 LYS A N 1
ATOM 4368 C CA . LYS A 1 574 ? 20.179 -11.523 -8.841 1.00 94.69 574 LYS A CA 1
ATOM 4369 C C . LYS A 1 574 ? 20.094 -10.006 -8.728 1.00 94.69 574 LYS A C 1
ATOM 4371 O O . LYS A 1 574 ? 20.084 -9.297 -9.724 1.00 94.69 574 LYS A O 1
ATOM 4376 N N . LEU A 1 575 ? 20.134 -9.495 -7.503 1.00 96.06 575 LEU A N 1
ATOM 4377 C CA . LEU A 1 575 ? 20.328 -8.068 -7.241 1.00 96.06 575 LEU A CA 1
ATOM 4378 C C . LEU A 1 575 ? 21.794 -7.663 -7.470 1.00 96.06 575 LEU A C 1
ATOM 4380 O O . LEU A 1 575 ? 22.700 -8.457 -7.216 1.00 96.06 575 LEU A O 1
ATOM 4384 N N . SER A 1 576 ? 22.037 -6.406 -7.854 1.00 95.56 576 SER A N 1
ATOM 4385 C CA . SER A 1 576 ? 23.392 -5.827 -7.933 1.00 95.56 576 SER A CA 1
ATOM 4386 C C . SER A 1 576 ? 24.096 -5.721 -6.568 1.00 95.56 576 SER A C 1
ATOM 4388 O O . SER A 1 576 ? 25.314 -5.561 -6.498 1.00 95.56 576 SER A O 1
ATOM 4390 N N . ASN A 1 577 ? 23.336 -5.856 -5.477 1.00 95.56 577 ASN A N 1
ATOM 4391 C CA . ASN A 1 577 ? 23.803 -5.984 -4.100 1.00 95.56 577 ASN A CA 1
ATOM 4392 C C . ASN A 1 577 ? 22.958 -7.054 -3.385 1.00 95.56 577 ASN A C 1
ATOM 4394 O O . ASN A 1 577 ? 21.730 -7.009 -3.453 1.00 95.56 577 ASN A O 1
ATOM 4398 N N . ASP A 1 578 ? 23.591 -7.994 -2.678 1.00 92.44 578 ASP A N 1
ATOM 4399 C CA . ASP A 1 578 ? 22.934 -9.131 -2.013 1.00 92.44 578 ASP A CA 1
ATOM 4400 C C . ASP A 1 578 ? 21.897 -8.717 -0.953 1.00 92.44 578 ASP A C 1
ATOM 4402 O O . ASP A 1 578 ? 20.967 -9.467 -0.661 1.00 92.44 578 ASP A O 1
ATOM 4406 N N . LYS A 1 579 ? 22.024 -7.501 -0.412 1.00 94.19 579 LYS A N 1
ATOM 4407 C CA . LYS A 1 579 ? 21.137 -6.919 0.609 1.00 94.19 579 LYS A CA 1
ATOM 4408 C C . LYS A 1 579 ? 20.089 -5.972 0.024 1.00 94.19 579 LYS A C 1
ATOM 4410 O O . LYS A 1 579 ? 19.370 -5.319 0.779 1.00 94.19 579 LYS A O 1
ATOM 4415 N N . GLY A 1 580 ? 19.998 -5.896 -1.302 1.00 95.44 580 GLY A N 1
ATOM 4416 C CA . GLY A 1 580 ? 19.211 -4.886 -1.998 1.00 95.44 580 GLY A CA 1
ATOM 4417 C C . GLY A 1 580 ? 19.938 -3.552 -2.125 1.00 95.44 580 GLY A C 1
ATOM 4418 O O . GLY A 1 580 ? 21.055 -3.359 -1.641 1.00 95.44 580 GLY A O 1
ATOM 4419 N N . CYS A 1 581 ? 19.302 -2.623 -2.824 1.00 96.88 581 CYS A N 1
ATOM 4420 C CA . CYS A 1 581 ? 19.867 -1.319 -3.142 1.00 96.88 581 CYS A CA 1
ATOM 4421 C C . CYS A 1 581 ? 18.765 -0.255 -3.225 1.00 96.88 581 CYS A C 1
ATOM 4423 O O . CYS A 1 581 ? 17.587 -0.574 -3.404 1.00 96.88 581 CYS A O 1
ATOM 4425 N N . THR A 1 582 ? 19.151 1.015 -3.081 1.00 96.81 582 THR A N 1
ATOM 4426 C CA . THR A 1 582 ? 18.233 2.161 -3.033 1.00 96.81 582 THR A CA 1
ATOM 4427 C C . THR A 1 582 ? 18.749 3.286 -3.925 1.00 96.81 582 THR A C 1
ATOM 4429 O O . THR A 1 582 ? 19.901 3.695 -3.785 1.00 96.81 582 THR A O 1
ATOM 4432 N N . VAL A 1 583 ? 17.887 3.832 -4.783 1.00 97.31 583 VAL A N 1
ATOM 4433 C CA . VAL A 1 583 ? 18.133 5.068 -5.541 1.00 97.31 583 VAL A CA 1
ATOM 4434 C C . VAL A 1 583 ? 17.467 6.267 -4.859 1.00 97.31 583 VAL A C 1
ATOM 4436 O O . VAL A 1 583 ? 16.475 6.126 -4.142 1.00 97.31 583 VAL A O 1
ATOM 4439 N N . SER A 1 584 ? 18.028 7.461 -5.068 1.00 97.25 584 SER A N 1
ATOM 4440 C CA . SER A 1 584 ? 17.512 8.731 -4.534 1.00 97.25 584 SER A CA 1
ATOM 4441 C C . SER A 1 584 ? 17.010 9.611 -5.676 1.00 97.25 584 SER A C 1
ATOM 4443 O O . SER A 1 584 ? 17.797 10.061 -6.505 1.00 97.25 584 SER A O 1
ATOM 4445 N N . VAL A 1 585 ? 15.704 9.858 -5.713 1.00 97.31 585 VAL A N 1
ATOM 4446 C CA . VAL A 1 585 ? 15.003 10.595 -6.771 1.00 97.31 585 VAL A CA 1
ATOM 4447 C C . VAL A 1 585 ? 14.630 11.992 -6.249 1.00 97.31 585 VAL A C 1
ATOM 4449 O O . VAL A 1 585 ? 13.892 12.084 -5.268 1.00 97.31 585 VAL A O 1
ATOM 4452 N N . PRO A 1 586 ? 15.114 13.095 -6.848 1.00 95.62 586 PRO A N 1
ATOM 4453 C CA . PRO A 1 586 ? 14.743 14.447 -6.420 1.00 95.62 586 PRO A CA 1
ATOM 4454 C C . PRO A 1 586 ? 13.259 14.756 -6.663 1.00 95.62 586 PRO A C 1
ATOM 4456 O O . PRO A 1 586 ? 12.717 14.401 -7.710 1.00 95.62 586 PRO A O 1
ATOM 4459 N N . GLN A 1 587 ? 12.619 15.481 -5.742 1.00 93.56 587 GLN A N 1
ATOM 4460 C CA . GLN A 1 587 ? 11.227 15.926 -5.858 1.00 93.56 587 GLN A CA 1
ATOM 4461 C C . GLN A 1 587 ? 10.953 16.613 -7.207 1.00 93.56 587 GLN A C 1
ATOM 4463 O O . GLN A 1 587 ? 11.717 17.473 -7.644 1.00 93.56 587 GLN A O 1
ATOM 4468 N N . GLY A 1 588 ? 9.843 16.243 -7.850 1.00 90.81 588 GLY A N 1
ATOM 4469 C CA . GLY A 1 588 ? 9.473 16.728 -9.185 1.00 90.81 588 GLY A CA 1
ATOM 4470 C C . GLY A 1 588 ? 10.125 15.964 -10.344 1.00 90.81 588 GLY A C 1
ATOM 4471 O O . GLY A 1 588 ? 9.791 16.231 -11.493 1.00 90.81 588 GLY A O 1
ATOM 4472 N N . SER A 1 589 ? 11.009 15.001 -10.066 1.00 95.56 589 SER A N 1
ATOM 4473 C CA . SER A 1 589 ? 11.442 14.009 -11.057 1.00 95.56 589 SER A CA 1
ATOM 4474 C C . SER A 1 589 ?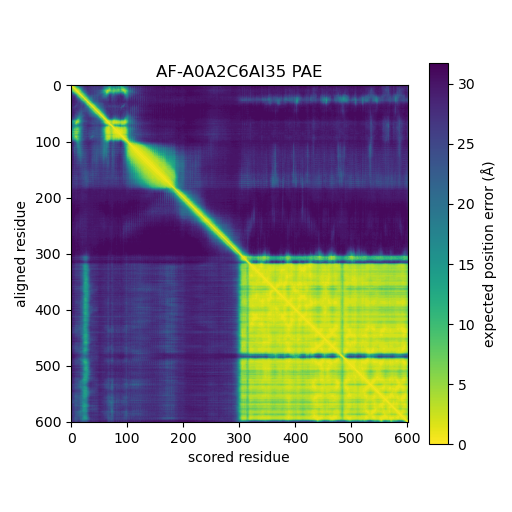 10.400 12.900 -11.197 1.00 95.56 589 SER A C 1
ATOM 4476 O O . SER A 1 589 ? 9.874 12.438 -10.182 1.00 95.56 589 SER A O 1
ATOM 4478 N N . LYS A 1 590 ? 10.177 12.409 -12.421 1.00 96.56 590 LYS A N 1
ATOM 4479 C CA . LYS A 1 590 ? 9.472 11.138 -12.643 1.00 96.56 590 LYS A CA 1
ATOM 4480 C C . LYS A 1 590 ? 10.449 9.982 -12.443 1.00 96.56 590 LYS A C 1
ATOM 4482 O O . LYS A 1 590 ? 11.567 10.025 -12.968 1.00 96.56 590 LYS A O 1
ATOM 4487 N N . ALA A 1 591 ? 10.017 8.926 -11.758 1.00 98.31 591 ALA A N 1
ATOM 4488 C CA . ALA A 1 591 ? 10.763 7.674 -11.686 1.00 98.31 591 ALA A CA 1
ATOM 4489 C C . ALA A 1 591 ? 9.905 6.444 -12.006 1.00 98.31 591 ALA A C 1
ATOM 4491 O O . ALA A 1 591 ? 8.696 6.418 -11.778 1.00 98.31 591 ALA A O 1
ATOM 4492 N N . SER A 1 592 ? 10.546 5.394 -12.510 1.00 98.50 592 SER A N 1
ATOM 4493 C CA . SER A 1 592 ? 9.876 4.147 -12.869 1.00 98.50 592 SER A CA 1
ATOM 4494 C C . SER A 1 592 ? 10.727 2.938 -12.491 1.00 98.50 592 SER A C 1
ATOM 4496 O O . SER A 1 592 ? 11.939 2.933 -12.715 1.00 98.50 592 SER A O 1
ATOM 4498 N N . PHE A 1 593 ? 10.088 1.901 -11.950 1.00 98.62 593 PHE A N 1
ATOM 4499 C CA . PHE A 1 593 ? 10.632 0.545 -11.947 1.00 98.62 593 PHE A CA 1
ATOM 4500 C C . PHE A 1 593 ? 10.383 -0.042 -13.339 1.00 98.62 593 PHE A C 1
ATOM 4502 O O . PHE A 1 593 ? 9.231 -0.170 -13.746 1.00 98.62 593 PHE A O 1
ATOM 4509 N N . VAL A 1 594 ? 11.436 -0.354 -14.088 1.00 98.50 594 VAL A N 1
ATOM 4510 C CA . VAL A 1 594 ? 11.321 -0.874 -15.455 1.00 98.50 594 VAL A CA 1
ATOM 4511 C C . VAL A 1 594 ? 11.485 -2.385 -15.442 1.00 98.50 594 VAL A C 1
ATOM 4513 O O . VAL A 1 594 ? 12.518 -2.874 -14.988 1.00 98.50 594 VAL A O 1
ATOM 4516 N N . TYR A 1 595 ? 10.483 -3.112 -15.934 1.00 98.44 595 TYR A N 1
ATOM 4517 C CA . TYR A 1 595 ? 10.499 -4.569 -16.075 1.00 98.44 595 TYR A CA 1
ATOM 4518 C C . TYR A 1 595 ? 10.927 -4.940 -17.499 1.00 98.44 595 TYR A C 1
ATOM 4520 O O . TYR A 1 595 ? 10.252 -4.592 -18.468 1.00 98.44 595 TYR A O 1
ATOM 4528 N N . LEU A 1 596 ? 12.062 -5.624 -17.629 1.00 97.81 596 LEU A N 1
ATOM 4529 C CA . LEU A 1 596 ? 12.757 -5.885 -18.889 1.00 97.81 596 LEU A CA 1
ATOM 4530 C C . LEU A 1 596 ? 12.807 -7.390 -19.189 1.00 97.81 596 LEU A C 1
ATOM 4532 O O . LEU A 1 596 ? 13.061 -8.172 -18.272 1.00 97.81 596 LEU A O 1
ATOM 4536 N N . PRO A 1 597 ? 12.621 -7.830 -20.450 1.00 96.25 597 PRO A N 1
ATOM 4537 C CA . PRO A 1 597 ? 12.815 -9.229 -20.823 1.00 96.25 597 PRO A CA 1
ATOM 4538 C C . PRO A 1 597 ? 14.191 -9.742 -20.380 1.00 96.25 597 PRO A C 1
ATOM 4540 O O . PRO A 1 597 ? 15.201 -9.085 -20.645 1.00 96.25 597 PRO A O 1
ATOM 4543 N N . ALA A 1 598 ? 14.212 -10.897 -19.708 1.00 89.56 598 ALA A N 1
ATOM 4544 C CA . ALA A 1 598 ? 15.407 -11.437 -19.061 1.00 89.56 598 ALA A CA 1
ATOM 4545 C C . ALA A 1 598 ? 16.618 -11.493 -20.007 1.00 89.56 598 ALA A C 1
ATOM 4547 O O . ALA A 1 598 ? 16.515 -11.925 -21.158 1.00 89.56 598 ALA A O 1
ATOM 4548 N N . GLY A 1 599 ? 17.771 -11.049 -19.513 1.00 72.31 599 GLY A N 1
ATOM 4549 C CA . GLY A 1 599 ? 19.024 -11.018 -20.255 1.00 72.31 599 GLY A CA 1
ATOM 4550 C C . GLY A 1 599 ? 19.258 -9.729 -21.049 1.00 72.31 599 GLY A C 1
ATOM 4551 O O . GLY A 1 599 ? 20.418 -9.456 -21.381 1.00 72.31 599 GLY A O 1
ATOM 4552 N N . LYS A 1 600 ? 18.246 -8.874 -21.289 1.00 58.47 600 LYS A N 1
ATOM 4553 C CA . LYS A 1 600 ? 18.475 -7.534 -21.869 1.00 58.47 600 LYS A CA 1
ATOM 4554 C C . LYS A 1 600 ? 19.393 -6.701 -20.966 1.00 58.47 600 LYS A C 1
ATOM 4556 O O . LYS A 1 600 ? 19.311 -6.764 -19.740 1.00 58.47 600 LYS A O 1
ATOM 4561 N N . SER A 1 601 ? 20.322 -5.963 -21.569 1.00 49.41 601 SER A N 1
ATOM 4562 C CA . SER A 1 601 ? 21.216 -5.010 -20.894 1.00 49.41 601 SER A CA 1
ATOM 4563 C C . SER A 1 601 ? 20.662 -3.603 -21.024 1.00 49.41 601 SER A C 1
ATOM 4565 O O . SER A 1 601 ? 20.590 -3.149 -22.187 1.00 49.41 601 SER A O 1
#

Radius of gyration: 43.07 Å; Cα contacts (8 Å, |Δi|>4): 945; chains: 1; bounding box: 113×87×152 Å

Foldseek 3Di:
DDDQDEWEKEKDWDDDDDDDDDDDDDDPDDDDDDDDDDDDDDDDDDDDDDDDDDDDDDDDDDGDMWMDTPPDPPDIDDPVVVVVCVVVVRYDYPYYDDDPDDDPVVVVVVVVVVVVVVVVVVVVVVVVVVVVVVVVVVVVVVVVVVVVVVVVVVVVVVVVVVVVVVVVVVVVVVVVVVVVVVVVPDDDDDDDDDDDDDDDDDDDDDDDDDDDDDDDDDDDDDDDDDDDDDDDDDDDDDDDDDDDDDDDDDDDDDDDDDDDDDDDDDDDDDDDDDDDDDDDDDDDDDDDDDDDDDDPPPPPDQQVQAVVVLCLLPPLPADCQDFDPFFPDFQQPVVVLSNLQFHFLPLQQQSFQFKWQWADDLQDCAIATPGGDSYRFARIFTHTEGHAQKGFLAAGNHAHPVFAFGGHWHQHPVRTTGGRHPVDRGGMDGAPAQEKAFEQAQFKWWKFKQSPRHPRWRQHTFIAGHRGMTHHHAEAQVSDQTVPDPGGDKIKIATAAGSQHSSQARGCAGPDPVCRCCHILQPQWMKMWHAYPVQQKIKIKIAGSPSHDDAHQWKKWKAKLNRTDPQFIGAPRDTSDNGIDIDIHGHPIHMYTYTGRHPDD

Solvent-accessible surface area (backbone atoms only — not comparable to full-atom values): 36527 Å² total; per-residue (Å²): 136,85,86,82,67,83,45,49,30,35,36,40,57,81,85,90,84,89,88,84,89,80,89,83,87,84,81,90,73,82,86,82,91,82,90,86,88,85,87,88,79,90,89,79,91,88,85,83,90,82,91,78,93,77,83,89,75,88,70,78,84,80,86,56,77,41,38,30,43,72,91,40,88,90,49,72,48,60,57,74,58,52,58,45,34,42,74,73,68,49,31,46,80,77,48,80,50,79,71,79,77,80,46,74,68,55,53,51,55,50,52,50,52,54,47,55,50,52,51,48,55,49,51,52,53,51,51,50,53,50,50,53,51,54,50,52,49,49,52,52,51,54,51,50,53,49,53,57,49,53,54,47,54,50,51,54,50,54,52,51,55,50,51,53,52,51,52,52,54,52,50,57,49,55,51,51,50,56,49,54,62,55,74,72,66,84,74,92,82,86,90,87,84,82,85,83,90,86,89,86,88,87,89,83,86,90,87,86,85,88,88,86,84,89,89,90,89,89,87,90,91,86,84,82,85,80,80,83,84,79,86,75,87,79,76,84,76,80,77,79,78,79,79,82,84,79,78,80,81,84,79,86,84,82,87,90,87,80,92,83,86,84,90,87,86,91,80,90,80,91,86,86,85,86,84,90,87,89,83,83,90,86,85,87,82,89,84,94,78,92,78,92,73,89,79,78,79,76,82,88,73,63,63,66,62,41,55,55,48,50,46,68,60,53,60,72,85,38,50,45,78,35,69,55,65,59,66,74,42,52,37,79,47,61,72,64,40,26,65,22,24,36,44,73,42,78,74,43,95,59,26,54,45,20,42,34,20,50,51,70,50,53,86,37,89,46,22,42,67,70,58,64,44,80,56,54,42,64,45,22,24,37,16,61,33,33,42,61,21,28,35,68,47,35,30,33,80,15,29,23,71,94,46,43,52,45,18,17,32,35,20,33,92,87,40,25,30,28,80,37,21,93,90,48,54,29,44,31,45,73,38,64,46,62,36,29,39,38,28,65,29,89,46,28,30,26,32,10,23,43,24,72,51,29,78,58,32,30,42,43,60,35,55,26,45,49,62,32,60,30,43,37,50,24,39,43,27,77,74,54,68,52,51,94,47,96,50,66,31,62,37,49,28,32,35,36,37,68,54,38,30,51,77,61,29,28,30,56,68,33,88,48,80,89,45,38,56,42,14,24,75,15,11,32,33,30,37,36,27,22,23,37,85,92,79,40,37,33,39,41,34,48,38,69,36,93,61,33,79,48,59,47,78,48,19,39,31,38,28,50,76,85,45,73,48,93,73,50,37,34,48,86,61,38,55,70,37,91,81,31,44,73,51,80,42,53,68,93,48,48,36,28,46,34,38,37,55,58,80,72,130